Protein AF-A0A2E4DFM6-F1 (afdb_monomer_lite)

Foldseek 3Di:
DPDDDPPPPPPPPPPPPQPFKAFQDWDQCCLQHNQWIWTQIQLFFIAIEGSVPVVQVVVNVVRNVVVFTWGWDFPDDDPWAHTYTDDIDTDGRPPPPPCVCVVPDFAPFDDVVVVVVDDDDDLFQAPPQCADAAAAQVRVLVLLVQQPLLFDLPFRQLLSQLQSQQSSCQPPVGFWKKKKKAFFSQQCRVRNGTGRIHMFTWGFYHPVRQIWGSRSSQDSGTHRPLVVVCVNRPPSFDAAEDRAPVVRVVCRNPGRIHMGIHHSQDRGVVQSVCSRPPVDHGTGHGPVSNQVSLCRTNPVNRPSDRRGRDDRDQDCVPVVDPPDDDDDDPDDDDDDDDDDDDDDDDDDDDPDDPPDQPQLQDQDDQQAWWFQQVVFGFIWGFHDADPVQKTWIAGCDDPRHRPIDIGHHLQRTWHQFHDDDPDTQQFWKFFAPPQGFIWGFGTAGSVGWTWIATPVGGIDTRHHLQRIWHQFDDAPQDTQQFWWFFQVQVRFIWGFRTAGPVGWTKIAGCDDPQHRGIHTRHDPVRTGGD

Sequence (530 aa):
MKLLVLLGMMIATTFALAEERRIIQIHENGEYLSGHITLFLDNGEIVHFDNKNKDLMAQARAALKSNFYISINKLTDRAEQSDLIDKIVLENPASPITSSIENENEKEMYNPQRYNSIRWTSRDPIEKSNITTLRDYDHAQQIMNTMNGNTHDDSQCYNRAHMWTYDALVENRVNLGKLWLFFTRRYIREYNYKWWFHVTPFTEVGAERHRYALDRGFTQIPYAINNWTNIFMKNDATCKVVNKYTDYENNQNTQYCYLMYSSQYYWQPWQLENLTKKGEHYYGYKENELKISYRDALRRRWNRRIPVLRNPLPNPDIDGPSDEPRDPDPRVDPPTTRPDRPEPRPDRPRPDRPRNTRGVDRDLSPGEVVYDIARGTVKVKVLDHQASGLYYIEHLEGRMRGQRESNRSRRDFAIMDGCYRSVCIGENMYTITRDVDAVKVIGLQANGNYVLSFERGGFGNNWSFNQLAKRKGCGREFCVGDQAYNRQYRNSLVRIIGIQPNGLYILSFETGPYAGRRGENWHASYLIRR

pLDDT: mean 87.09, std 17.77, range [36.5, 98.75]

Structure (mmCIF, N/CA/C/O backbone):
data_AF-A0A2E4DFM6-F1
#
_entry.id   AF-A0A2E4DFM6-F1
#
loop_
_atom_site.group_PDB
_atom_site.id
_atom_site.type_symbol
_atom_site.label_atom_id
_atom_site.label_alt_id
_atom_site.label_comp_id
_atom_site.label_asym_id
_atom_site.label_entity_id
_atom_site.label_seq_id
_atom_site.pdbx_PDB_ins_code
_atom_site.Cartn_x
_atom_site.Cartn_y
_atom_site.Cartn_z
_atom_site.occupancy
_atom_site.B_iso_or_equiv
_atom_site.auth_seq_id
_atom_site.auth_comp_id
_atom_site.auth_asym_id
_atom_site.auth_atom_id
_atom_site.pdbx_PDB_model_num
ATOM 1 N N . MET A 1 1 ? 13.555 47.914 38.719 1.00 41.22 1 MET A N 1
ATOM 2 C CA . MET A 1 1 ? 13.773 47.210 37.433 1.00 41.22 1 MET A CA 1
ATOM 3 C C . MET A 1 1 ? 13.453 45.726 37.590 1.00 41.22 1 MET A C 1
ATOM 5 O O . MET A 1 1 ? 14.337 44.912 37.805 1.00 41.22 1 MET A O 1
ATOM 9 N N . LYS A 1 2 ? 12.161 45.395 37.567 1.00 42.25 2 LYS A N 1
ATOM 10 C CA . LYS A 1 2 ? 11.595 44.037 37.546 1.00 42.25 2 LYS A CA 1
ATOM 11 C C . LYS A 1 2 ? 10.272 44.149 36.787 1.00 42.25 2 LYS A C 1
ATOM 13 O O . LYS A 1 2 ? 9.238 44.338 37.407 1.00 42.25 2 LYS A O 1
ATOM 18 N N . LEU A 1 3 ? 10.332 44.196 35.461 1.00 47.84 3 LEU A N 1
ATOM 19 C CA . LEU A 1 3 ? 9.186 44.138 34.546 1.00 47.84 3 LEU A CA 1
ATOM 20 C C . LEU A 1 3 ? 9.769 44.076 33.123 1.00 47.84 3 LEU A C 1
ATOM 22 O O . LEU A 1 3 ? 10.716 44.812 32.873 1.00 47.84 3 LEU A O 1
ATOM 26 N N . LEU A 1 4 ? 9.205 43.249 32.232 1.00 46.75 4 LEU A N 1
ATOM 27 C CA . LEU A 1 4 ? 9.566 43.038 30.807 1.00 46.75 4 LEU A CA 1
ATOM 28 C C . LEU A 1 4 ? 10.569 41.916 30.451 1.00 46.75 4 LEU A C 1
ATOM 30 O O . LEU A 1 4 ? 11.564 42.195 29.801 1.00 46.75 4 LEU A O 1
ATOM 34 N N . VAL A 1 5 ? 10.273 40.638 30.748 1.00 46.81 5 VAL A N 1
ATOM 35 C CA . VAL A 1 5 ? 10.725 39.491 29.899 1.00 46.81 5 VAL A CA 1
ATOM 36 C C . VAL A 1 5 ? 9.724 38.308 29.937 1.00 46.81 5 VAL A C 1
ATOM 38 O O . VAL A 1 5 ? 10.117 37.149 29.971 1.00 46.81 5 VAL A O 1
ATOM 41 N N . LEU A 1 6 ? 8.406 38.552 29.981 1.00 41.81 6 LEU A N 1
ATOM 42 C CA . LEU A 1 6 ? 7.409 37.464 30.121 1.00 41.81 6 LEU A CA 1
ATOM 43 C C . LEU A 1 6 ? 6.277 37.497 29.081 1.00 41.81 6 LEU A C 1
ATOM 45 O O . LEU A 1 6 ? 5.176 37.024 29.334 1.00 41.81 6 LEU A O 1
ATOM 49 N N . LEU A 1 7 ? 6.558 38.031 27.890 1.00 42.12 7 LEU A N 1
ATOM 50 C CA . LEU A 1 7 ? 5.600 38.110 26.785 1.00 42.12 7 LEU A CA 1
ATOM 51 C C . LEU A 1 7 ? 6.267 37.680 25.468 1.00 42.12 7 LEU A C 1
ATOM 53 O O . LEU A 1 7 ? 6.523 38.486 24.582 1.00 42.12 7 LEU A O 1
ATOM 57 N N . GLY A 1 8 ? 6.631 36.399 25.383 1.00 40.06 8 GLY A N 1
ATOM 58 C CA . GLY A 1 8 ? 7.313 35.825 24.216 1.00 40.06 8 GLY A CA 1
ATOM 59 C C . GLY A 1 8 ? 7.076 34.328 24.006 1.00 40.06 8 GLY A C 1
ATOM 60 O O . GLY A 1 8 ? 7.762 33.717 23.198 1.00 40.06 8 GLY A O 1
ATOM 61 N N . MET A 1 9 ? 6.112 33.726 24.708 1.00 41.50 9 MET A N 1
ATOM 62 C CA . MET A 1 9 ? 5.527 32.435 24.334 1.00 41.50 9 MET A CA 1
ATOM 63 C C . MET A 1 9 ? 4.156 32.710 23.720 1.00 41.50 9 MET A C 1
ATOM 65 O O . MET A 1 9 ? 3.121 32.396 24.304 1.00 41.50 9 MET A O 1
ATOM 69 N N . MET A 1 10 ? 4.136 33.342 22.540 1.00 40.47 10 MET A N 1
ATOM 70 C CA . MET A 1 10 ? 2.986 33.153 21.663 1.00 40.47 10 MET A CA 1
ATOM 71 C C . MET A 1 10 ? 2.962 31.673 21.320 1.00 40.47 10 MET A C 1
ATOM 73 O O . MET A 1 10 ? 3.824 31.161 20.608 1.00 40.47 10 MET A O 1
ATOM 77 N N . ILE A 1 11 ? 1.994 31.014 21.938 1.00 43.12 11 ILE A N 1
ATOM 78 C CA . ILE A 1 11 ? 1.493 29.688 21.651 1.00 43.12 11 ILE A CA 1
ATOM 79 C C . ILE A 1 11 ? 1.480 29.530 20.129 1.00 43.12 11 ILE A C 1
ATOM 81 O O . ILE A 1 11 ? 0.591 30.025 19.441 1.00 43.12 11 ILE A O 1
ATOM 85 N N . ALA A 1 12 ? 2.491 28.849 19.593 1.00 36.81 12 ALA A N 1
ATOM 86 C CA . ALA A 1 12 ? 2.376 28.208 18.302 1.00 36.81 12 ALA A CA 1
ATOM 87 C C . ALA A 1 12 ? 1.373 27.073 18.512 1.00 36.81 12 ALA A C 1
ATOM 89 O O . ALA A 1 12 ? 1.760 25.923 18.727 1.00 36.81 12 ALA A O 1
ATOM 90 N N . THR A 1 13 ? 0.077 27.406 18.528 1.00 37.81 13 THR A N 1
ATOM 91 C CA . THR A 1 13 ? -0.976 26.424 18.316 1.00 37.81 13 THR A CA 1
ATOM 92 C C . THR A 1 13 ? -0.679 25.878 16.938 1.00 37.81 13 THR A C 1
ATOM 94 O O . THR A 1 13 ? -0.950 26.489 15.904 1.00 37.81 13 THR A O 1
ATOM 97 N N . THR A 1 14 ? 0.002 24.742 16.926 1.00 38.09 14 THR A N 1
ATOM 98 C CA . THR A 1 14 ? 0.085 23.900 15.758 1.00 38.09 14 THR A CA 1
ATOM 99 C C . THR A 1 14 ? -1.352 23.484 15.503 1.00 38.09 14 THR A C 1
ATOM 101 O O . THR A 1 14 ? -1.857 22.538 16.093 1.00 38.09 14 THR A O 1
ATOM 104 N N . PHE A 1 15 ? -2.052 24.263 14.679 1.00 39.38 15 PHE A N 1
ATOM 105 C CA . PHE A 1 15 ? -3.270 23.815 14.041 1.00 39.38 15 PHE A CA 1
ATOM 106 C C . PHE A 1 15 ? -2.833 22.623 13.193 1.00 39.38 15 PHE A C 1
ATOM 108 O O . PHE A 1 15 ? -2.357 22.766 12.063 1.00 39.38 15 PHE A O 1
ATOM 115 N N . ALA A 1 16 ? -2.870 21.435 13.795 1.00 49.88 16 ALA A N 1
ATOM 116 C CA . ALA A 1 16 ? -3.019 20.216 13.042 1.00 49.88 16 ALA A CA 1
ATOM 117 C C . ALA A 1 16 ? -4.286 20.460 12.231 1.00 49.88 16 ALA A C 1
ATOM 119 O O . ALA A 1 16 ? -5.370 20.540 12.800 1.00 49.88 16 ALA A O 1
ATOM 120 N N . LEU A 1 17 ? -4.111 20.765 10.942 1.00 55.75 17 LEU A N 1
ATOM 121 C CA . LEU A 1 17 ? -5.219 20.857 10.005 1.00 55.75 17 LEU A CA 1
ATOM 122 C C . LEU A 1 17 ? -6.037 19.591 10.227 1.00 55.75 17 LEU A C 1
ATOM 124 O O . LEU A 1 17 ? -5.497 18.498 10.047 1.00 55.75 17 LEU A O 1
ATOM 128 N N . ALA A 1 18 ? -7.254 19.761 10.742 1.00 59.66 18 ALA A N 1
ATOM 129 C CA . ALA A 1 18 ? -8.163 18.654 10.930 1.00 59.66 18 ALA A CA 1
ATOM 130 C C . ALA A 1 18 ? -8.319 17.998 9.560 1.00 59.66 18 ALA A C 1
ATOM 132 O O . ALA A 1 18 ? -8.538 18.682 8.559 1.00 59.66 18 ALA A O 1
ATOM 133 N N . GLU A 1 19 ? -8.076 16.695 9.492 1.00 76.44 19 GLU A N 1
ATOM 134 C CA . GLU A 1 19 ? -8.324 15.965 8.261 1.00 76.44 19 GLU A CA 1
ATOM 135 C C . GLU A 1 19 ? -9.828 15.986 8.015 1.00 76.44 19 GLU A C 1
ATOM 137 O O . GLU A 1 19 ? -10.600 15.492 8.835 1.00 76.44 19 GLU A O 1
ATOM 142 N N . GLU A 1 20 ? -10.228 16.583 6.898 1.00 83.50 20 GLU A N 1
ATOM 143 C CA . GLU A 1 20 ? -11.611 16.606 6.440 1.00 83.50 20 GLU A CA 1
ATOM 144 C C . GLU A 1 20 ? -12.069 15.160 6.185 1.00 83.50 20 GLU A C 1
ATOM 146 O O . GLU A 1 20 ? -11.586 14.500 5.263 1.00 83.50 20 GLU A O 1
ATOM 151 N N . ARG A 1 21 ? -12.988 14.652 7.013 1.00 93.19 21 ARG A N 1
ATOM 152 C CA . ARG A 1 21 ? -13.547 13.290 6.910 1.00 93.19 21 ARG A CA 1
ATOM 153 C C . ARG A 1 21 ? -15.062 13.351 6.823 1.00 93.19 21 ARG A C 1
ATOM 155 O O . ARG A 1 21 ? -15.668 14.259 7.381 1.00 93.19 21 ARG A O 1
ATOM 162 N N . ARG A 1 22 ? -15.696 12.375 6.180 1.00 95.12 22 ARG A N 1
ATOM 163 C CA . ARG A 1 22 ? -17.163 12.241 6.141 1.00 95.12 22 ARG A CA 1
ATOM 164 C C . ARG A 1 22 ? -17.592 10.881 6.649 1.00 95.12 22 ARG A C 1
ATOM 166 O O . ARG A 1 22 ? -16.935 9.878 6.386 1.00 95.12 22 ARG A O 1
ATOM 173 N N . ILE A 1 23 ? -18.725 10.842 7.343 1.00 97.00 23 ILE A N 1
ATOM 174 C CA . ILE A 1 23 ? -19.367 9.579 7.713 1.00 97.00 23 ILE A CA 1
ATOM 175 C C . ILE A 1 23 ? -20.067 9.033 6.473 1.00 97.00 23 ILE A C 1
ATOM 177 O O . ILE A 1 23 ? -20.917 9.715 5.905 1.00 97.00 23 ILE A O 1
ATOM 181 N N . ILE A 1 24 ? -19.739 7.803 6.084 1.00 96.69 24 ILE A N 1
ATOM 182 C CA . ILE A 1 24 ? -20.391 7.107 4.964 1.00 96.69 24 ILE A CA 1
ATOM 183 C C . ILE A 1 24 ? -21.391 6.051 5.438 1.00 96.69 24 ILE A C 1
ATOM 185 O O . ILE A 1 24 ? -22.327 5.714 4.718 1.00 96.69 24 ILE A O 1
ATOM 189 N N . GLN A 1 25 ? -21.219 5.530 6.656 1.00 97.06 25 GLN A N 1
ATOM 190 C CA . GLN A 1 25 ? -22.104 4.517 7.223 1.00 97.06 25 GLN A CA 1
ATOM 191 C C . GLN A 1 25 ? -22.083 4.556 8.752 1.00 97.06 25 GLN A C 1
ATOM 193 O O . GLN A 1 25 ? -21.046 4.807 9.367 1.00 97.06 25 GLN A O 1
ATOM 198 N N . ILE A 1 26 ? -23.239 4.271 9.358 1.00 97.75 26 ILE A N 1
ATOM 199 C CA . ILE A 1 26 ? -23.424 4.153 10.809 1.00 97.75 26 ILE A CA 1
ATOM 200 C C . ILE A 1 26 ? -24.001 2.771 11.118 1.00 97.75 26 ILE A C 1
ATOM 202 O O . ILE A 1 26 ? -24.948 2.329 10.468 1.00 97.75 26 ILE A O 1
ATOM 206 N N . HIS A 1 27 ? -23.447 2.105 12.128 1.00 97.31 27 HIS A N 1
ATOM 207 C CA . HIS A 1 27 ? -23.903 0.808 12.620 1.00 97.31 27 HIS A CA 1
ATOM 208 C C . HIS A 1 27 ? -24.197 0.862 14.120 1.00 97.31 27 HIS A C 1
ATOM 210 O O . HIS A 1 27 ? -23.289 1.052 14.930 1.00 97.31 27 HIS A O 1
ATOM 216 N N . GLU A 1 28 ? -25.463 0.663 14.492 1.00 95.38 28 GLU A N 1
ATOM 217 C CA . GLU A 1 28 ? -25.950 0.919 15.857 1.00 95.38 28 GLU A CA 1
ATOM 218 C C . GLU A 1 28 ? -26.006 -0.320 16.762 1.00 95.38 28 GLU A C 1
ATOM 220 O O . GLU A 1 28 ? -26.044 -0.203 17.984 1.00 95.38 28 GLU A O 1
ATOM 225 N N . ASN A 1 29 ? -25.982 -1.520 16.181 1.00 90.94 29 ASN A N 1
ATOM 226 C CA . ASN A 1 29 ? -26.344 -2.754 16.887 1.00 90.94 29 ASN A CA 1
ATOM 227 C C . ASN A 1 29 ? -25.193 -3.387 17.694 1.00 90.94 29 ASN A C 1
ATOM 229 O O . ASN A 1 29 ? -25.276 -4.559 18.048 1.00 90.94 29 ASN A O 1
ATOM 233 N N . GLY A 1 30 ? -24.095 -2.661 17.940 1.00 90.00 30 GLY A N 1
ATOM 234 C CA . GLY A 1 30 ? -22.906 -3.216 18.601 1.00 90.00 30 GLY A CA 1
ATOM 235 C C . GLY A 1 30 ? -22.243 -4.362 17.826 1.00 90.00 30 GLY A C 1
ATOM 236 O O . GLY A 1 30 ? -21.533 -5.167 18.418 1.00 90.00 30 GLY A O 1
ATOM 237 N N . GLU A 1 31 ? -22.489 -4.448 16.512 1.00 93.94 31 GLU A N 1
ATOM 238 C CA . GLU A 1 31 ? -22.057 -5.563 15.655 1.00 93.94 31 GLU A CA 1
ATOM 239 C C . GLU A 1 31 ? -20.533 -5.759 15.658 1.00 93.94 31 GLU A C 1
ATOM 241 O O . GLU A 1 31 ? -20.065 -6.894 15.636 1.00 93.94 31 GLU A O 1
ATOM 246 N N . TYR A 1 32 ? -19.769 -4.663 15.684 1.00 95.06 32 TYR A N 1
ATOM 247 C CA . TYR A 1 32 ? -18.302 -4.685 15.625 1.00 95.06 32 TYR A CA 1
ATOM 248 C C . TYR A 1 32 ? -17.650 -4.545 16.997 1.00 95.06 32 TYR A C 1
ATOM 250 O O . TYR A 1 32 ? -16.583 -5.099 17.236 1.00 95.06 32 TYR A O 1
ATOM 258 N N . LEU A 1 33 ? -18.299 -3.810 17.901 1.00 95.56 33 LEU A N 1
ATOM 259 C CA . LEU A 1 33 ? -17.839 -3.607 19.264 1.00 95.56 33 LEU A CA 1
ATOM 260 C C . LEU A 1 33 ? -19.053 -3.508 20.190 1.00 95.56 33 LEU A C 1
ATOM 262 O O . LEU A 1 33 ? -19.878 -2.600 20.065 1.00 95.56 33 LEU A O 1
ATOM 266 N N . SER A 1 34 ? -19.159 -4.456 21.122 1.00 96.62 34 SER A N 1
ATOM 267 C CA . SER A 1 34 ? -20.287 -4.528 22.054 1.00 96.62 34 SER A CA 1
ATOM 268 C C . SER A 1 34 ? -20.432 -3.225 22.849 1.00 96.62 34 SER A C 1
ATOM 270 O O . SER A 1 34 ? -19.446 -2.658 23.322 1.00 96.62 34 SER A O 1
ATOM 272 N N . GLY A 1 35 ? -21.666 -2.730 22.970 1.00 97.06 35 GLY A N 1
ATOM 273 C CA . GLY A 1 35 ? -21.977 -1.474 23.664 1.00 97.06 35 GLY A CA 1
ATOM 274 C C . GLY A 1 35 ? -21.614 -0.191 22.906 1.00 97.06 35 GLY A C 1
ATOM 275 O O . GLY A 1 35 ? -21.774 0.891 23.461 1.00 97.06 35 GLY A O 1
ATOM 276 N N . HIS A 1 36 ? -21.152 -0.279 21.656 1.00 97.81 36 HIS A N 1
ATOM 277 C CA . HIS A 1 36 ? -20.708 0.884 20.889 1.00 97.81 36 HIS A CA 1
ATOM 278 C C . HIS A 1 36 ? -21.459 1.038 19.560 1.00 97.81 36 HIS A C 1
ATOM 280 O O . HIS A 1 36 ? -21.920 0.068 18.954 1.00 97.81 36 HIS A O 1
ATOM 286 N N . ILE A 1 37 ? -21.548 2.280 19.094 1.00 98.06 37 ILE A N 1
ATOM 287 C CA . ILE A 1 37 ? -21.900 2.642 17.720 1.00 98.06 37 ILE A CA 1
ATOM 288 C C . ILE A 1 37 ? -20.617 2.647 16.896 1.00 98.06 37 ILE A C 1
ATOM 290 O O . ILE A 1 37 ? -19.573 3.084 17.375 1.00 98.06 37 ILE A O 1
ATOM 294 N N . THR A 1 38 ? -20.693 2.170 15.657 1.00 98.12 38 THR A N 1
ATOM 295 C CA . THR A 1 38 ? -19.560 2.154 14.723 1.00 98.12 38 THR A CA 1
ATOM 296 C C . THR A 1 38 ? -19.806 3.108 13.566 1.00 98.12 38 THR A C 1
ATOM 298 O O . THR A 1 38 ? -20.882 3.083 12.962 1.00 98.12 38 THR A O 1
ATOM 301 N N . LEU A 1 39 ? -18.804 3.922 13.253 1.00 98.25 39 LEU A N 1
ATOM 302 C CA . LEU A 1 39 ? -18.791 4.849 12.129 1.00 98.25 39 LEU A CA 1
ATOM 303 C C . LEU A 1 39 ? -17.760 4.389 11.104 1.00 98.25 39 LEU A C 1
ATOM 305 O O . LEU A 1 39 ? -16.622 4.096 11.464 1.00 98.25 39 LEU A O 1
ATOM 309 N N . PHE A 1 40 ? -18.158 4.375 9.838 1.00 97.81 40 PHE A N 1
ATOM 310 C CA . PHE A 1 40 ? -17.256 4.191 8.706 1.00 97.81 40 PHE A CA 1
ATOM 311 C C . PHE A 1 40 ? -17.032 5.551 8.062 1.00 97.81 40 PHE A C 1
ATOM 313 O O . PHE A 1 40 ? -18.002 6.264 7.774 1.00 97.81 40 PHE A O 1
ATOM 320 N N . LEU A 1 41 ? -15.769 5.905 7.851 1.00 97.50 41 LEU A N 1
ATOM 321 C CA . LEU A 1 41 ? -15.362 7.196 7.311 1.00 97.50 41 LEU A CA 1
ATOM 322 C C . LEU A 1 41 ? -14.918 7.061 5.849 1.00 97.50 41 LEU A C 1
ATOM 324 O O . LEU A 1 41 ? -14.392 6.025 5.445 1.00 97.50 41 LEU A O 1
ATOM 328 N N . ASP A 1 42 ? -15.111 8.098 5.038 1.00 95.12 42 ASP A N 1
ATOM 329 C CA . ASP A 1 42 ? -14.749 8.093 3.611 1.00 95.12 42 ASP A CA 1
ATOM 330 C C . ASP A 1 42 ? -13.244 7.935 3.350 1.00 95.12 42 ASP A C 1
ATOM 332 O O . ASP A 1 42 ? -12.845 7.490 2.272 1.00 95.12 42 ASP A O 1
ATOM 336 N N . ASN A 1 43 ? -12.417 8.230 4.352 1.00 95.06 43 ASN A N 1
ATOM 337 C CA . ASN A 1 43 ? -10.976 8.029 4.301 1.00 95.06 43 ASN A CA 1
ATOM 338 C C . ASN A 1 43 ? -10.534 6.563 4.525 1.00 95.06 43 ASN A C 1
ATOM 340 O O . ASN A 1 43 ? -9.351 6.254 4.420 1.00 95.06 43 ASN A O 1
ATOM 344 N N . GLY A 1 44 ? -11.474 5.659 4.817 1.00 96.75 44 GLY A N 1
ATOM 345 C CA . GLY A 1 44 ? -11.214 4.238 5.063 1.00 96.75 44 GLY A CA 1
ATOM 346 C C . GLY A 1 44 ? -11.250 3.842 6.529 1.00 96.75 44 GLY A C 1
ATOM 347 O O . GLY A 1 44 ? -11.319 2.651 6.827 1.00 96.75 44 GLY A O 1
ATOM 348 N N . GLU A 1 45 ? -11.207 4.807 7.442 1.00 97.12 45 GLU A N 1
ATOM 349 C CA . GLU A 1 45 ? -11.120 4.552 8.874 1.00 97.12 45 GLU A CA 1
ATOM 350 C C . GLU A 1 45 ? -12.462 4.106 9.472 1.00 97.12 45 GLU A C 1
ATOM 352 O O . GLU A 1 45 ? -13.541 4.524 9.037 1.00 97.12 45 GLU A O 1
ATOM 357 N N . ILE A 1 46 ? -12.382 3.263 10.500 1.00 98.00 46 ILE A N 1
ATOM 358 C CA . ILE A 1 46 ? -13.495 2.834 11.340 1.00 98.00 46 ILE A CA 1
ATOM 359 C C . ILE A 1 46 ? -13.245 3.334 12.763 1.00 98.00 46 ILE A C 1
ATOM 361 O O . ILE A 1 46 ? -12.182 3.101 13.342 1.00 98.00 46 ILE A O 1
ATOM 365 N N . VAL A 1 47 ? -14.242 4.001 13.342 1.00 97.81 47 VAL A N 1
ATOM 366 C CA . VAL A 1 47 ? -14.190 4.503 14.724 1.00 97.81 47 VAL A CA 1
ATOM 367 C C . VAL A 1 47 ? -15.446 4.125 15.500 1.00 97.81 47 VAL A C 1
ATOM 369 O O . VAL A 1 47 ? -16.499 3.853 14.914 1.00 97.81 47 VAL A O 1
ATOM 372 N N . HIS A 1 48 ? -15.347 4.118 16.828 1.00 98.06 48 HIS A N 1
ATOM 373 C CA . HIS A 1 48 ? -16.436 3.726 17.720 1.00 98.06 48 HIS A CA 1
ATOM 374 C C . HIS A 1 48 ? -16.706 4.755 18.818 1.00 98.06 48 HIS A C 1
ATOM 376 O O . HIS A 1 48 ? -15.797 5.439 19.278 1.00 98.06 48 HIS A O 1
ATOM 382 N N . PHE A 1 49 ? -17.942 4.804 19.310 1.00 98.06 49 PHE A N 1
ATOM 383 C CA . PHE A 1 49 ? -18.293 5.541 20.529 1.00 98.06 49 PHE A CA 1
ATOM 384 C C . PHE A 1 49 ? -19.408 4.845 21.314 1.00 98.06 49 PHE A C 1
ATOM 386 O O . PHE A 1 49 ? -20.145 4.034 20.757 1.00 98.06 49 PHE A O 1
ATOM 393 N N . ASP A 1 50 ? -19.524 5.138 22.610 1.00 97.62 50 ASP A N 1
ATOM 394 C CA . ASP A 1 50 ? -20.510 4.511 23.504 1.00 97.62 50 ASP A CA 1
ATOM 395 C C . ASP A 1 50 ? -21.952 4.757 23.009 1.00 97.62 50 ASP A C 1
ATOM 397 O O . ASP A 1 50 ? -22.359 5.898 22.767 1.00 97.62 50 ASP A O 1
ATOM 401 N N . ASN A 1 51 ? -22.757 3.695 22.890 1.00 97.50 51 ASN A N 1
ATOM 402 C CA . ASN A 1 51 ? -24.151 3.775 22.432 1.00 97.50 51 ASN A CA 1
ATOM 403 C C . ASN A 1 51 ? -25.108 4.506 23.400 1.00 97.50 51 ASN A C 1
ATOM 405 O O . ASN A 1 51 ? -26.256 4.835 23.042 1.00 97.50 51 ASN A O 1
ATOM 409 N N . LYS A 1 52 ? -24.639 4.800 24.615 1.00 97.25 52 LYS A N 1
ATOM 410 C CA . LYS A 1 52 ? -25.306 5.663 25.592 1.00 97.25 52 LYS A CA 1
ATOM 411 C C . LYS A 1 52 ? -25.146 7.146 25.261 1.00 97.25 52 LYS A C 1
ATOM 413 O O . LYS A 1 52 ? -25.972 7.938 25.710 1.00 97.25 52 LYS A O 1
ATOM 418 N N . ASN A 1 53 ? -24.158 7.533 24.450 1.00 97.75 53 ASN A N 1
ATOM 419 C CA . ASN A 1 53 ? -23.931 8.927 24.066 1.00 97.75 53 ASN A CA 1
ATOM 420 C C . ASN A 1 53 ? -24.917 9.371 22.966 1.00 97.75 53 ASN A C 1
ATOM 422 O O . ASN A 1 53 ? -24.636 9.303 21.766 1.00 97.75 53 ASN A O 1
ATOM 426 N N . LYS A 1 54 ? -26.116 9.798 23.385 1.00 97.56 54 LYS A N 1
ATOM 427 C CA . LYS A 1 54 ? -27.201 10.208 22.476 1.00 97.56 54 LYS A CA 1
ATOM 428 C C . LYS A 1 54 ? -26.869 11.465 21.675 1.00 97.56 54 LYS A C 1
ATOM 430 O O . LYS A 1 54 ? -27.270 11.546 20.515 1.00 97.56 54 LYS A O 1
ATOM 435 N N . ASP A 1 55 ? -26.099 12.384 22.247 1.00 97.44 55 ASP A N 1
ATOM 436 C CA . ASP A 1 55 ? -25.703 13.623 21.575 1.00 97.44 55 ASP A CA 1
ATOM 437 C C . ASP A 1 55 ? -24.744 13.339 20.419 1.00 97.44 55 ASP A C 1
ATOM 439 O O . ASP A 1 55 ? -24.958 13.801 19.298 1.00 97.44 55 ASP A O 1
ATOM 443 N N . LEU A 1 56 ? -23.729 12.506 20.660 1.00 97.69 56 LEU A N 1
ATOM 444 C CA . LEU A 1 56 ? -22.773 12.101 19.632 1.00 97.69 56 LEU A CA 1
ATOM 445 C C . LEU A 1 56 ? -23.454 11.301 18.513 1.00 97.69 56 LEU A C 1
ATOM 447 O O . LEU A 1 56 ? -23.161 11.495 17.334 1.00 97.69 56 LEU A O 1
ATOM 451 N N . MET A 1 57 ? -24.443 10.475 18.868 1.00 97.81 57 MET A N 1
ATOM 452 C CA . MET A 1 57 ? -25.283 9.774 17.899 1.00 97.81 57 MET A CA 1
ATOM 453 C C . MET A 1 57 ? -26.106 10.733 17.026 1.00 97.81 57 MET A C 1
ATOM 455 O O . MET A 1 57 ? -26.189 10.552 15.807 1.00 97.81 57 MET A O 1
ATOM 459 N N . ALA A 1 58 ? -26.713 11.759 17.628 1.00 97.50 58 ALA A N 1
ATOM 460 C CA . ALA A 1 58 ? -27.463 12.775 16.896 1.00 97.50 58 ALA A CA 1
ATOM 461 C C . ALA A 1 58 ? -26.553 13.560 15.936 1.00 97.50 58 ALA A C 1
ATOM 463 O O . ALA A 1 58 ? -26.924 13.764 14.778 1.00 97.50 58 ALA A O 1
ATOM 464 N N . GLN A 1 59 ? -25.342 13.919 16.374 1.00 97.38 59 GLN A N 1
ATOM 465 C CA . GLN A 1 59 ? -24.331 14.574 15.536 1.00 97.38 59 GLN A CA 1
ATOM 466 C C . GLN A 1 59 ? -23.887 13.681 14.373 1.00 97.38 59 GLN A C 1
ATOM 468 O O . GLN A 1 59 ? -23.859 14.145 13.236 1.00 97.38 59 GLN A O 1
ATOM 473 N N . ALA A 1 60 ? -23.614 12.396 14.619 1.00 97.62 60 ALA A N 1
ATOM 474 C CA . ALA A 1 60 ? -23.236 11.452 13.569 1.00 97.62 60 ALA A CA 1
ATOM 475 C C . ALA A 1 60 ? -24.333 11.310 12.498 1.00 97.62 60 ALA A C 1
ATOM 477 O O . ALA A 1 60 ? -24.054 11.378 11.300 1.00 97.62 60 ALA A O 1
ATOM 478 N N . ARG A 1 61 ? -25.602 11.178 12.911 1.00 97.50 61 ARG A N 1
ATOM 479 C CA . ARG A 1 61 ? -26.742 11.126 11.976 1.00 97.50 61 ARG A CA 1
ATOM 480 C C . ARG A 1 61 ? -26.913 12.428 11.200 1.00 97.50 61 ARG A C 1
ATOM 482 O O . ARG A 1 61 ? -27.210 12.379 10.008 1.00 97.50 61 ARG A O 1
ATOM 489 N N . ALA A 1 62 ? -26.731 13.573 11.857 1.00 95.88 62 ALA A N 1
ATOM 490 C CA . ALA A 1 62 ? -26.781 14.875 11.201 1.00 95.88 62 ALA A CA 1
ATOM 491 C C . ALA A 1 62 ? -25.667 15.012 10.152 1.00 95.88 62 ALA A C 1
ATOM 493 O O . ALA A 1 62 ? -25.951 15.416 9.026 1.00 95.88 62 ALA A O 1
ATOM 494 N N . ALA A 1 63 ? -24.438 14.603 10.484 1.00 95.69 63 ALA A N 1
ATOM 495 C CA . ALA A 1 63 ? -23.310 14.607 9.558 1.00 95.69 63 ALA A CA 1
ATOM 496 C C . ALA A 1 63 ? -23.571 13.728 8.330 1.00 95.69 63 ALA A C 1
ATOM 498 O O . ALA A 1 63 ? -23.414 14.198 7.206 1.00 95.69 63 ALA A O 1
ATOM 499 N N . LEU A 1 64 ? -24.023 12.484 8.537 1.00 95.62 64 LEU A N 1
ATOM 500 C CA . LEU A 1 64 ? -24.329 11.551 7.449 1.00 95.62 64 LEU A CA 1
ATOM 501 C C . LEU A 1 64 ? -25.457 12.081 6.551 1.00 95.62 64 LEU A C 1
ATOM 503 O O . LEU A 1 64 ? -25.325 12.086 5.331 1.00 95.62 64 LEU A O 1
ATOM 507 N N . LYS A 1 65 ? -26.563 12.556 7.142 1.00 95.25 65 LYS A N 1
ATOM 508 C CA . LYS A 1 65 ? -27.729 13.052 6.391 1.00 95.25 65 LYS A CA 1
ATOM 509 C C . LYS A 1 65 ? -27.402 14.298 5.566 1.00 95.25 65 LYS A C 1
ATOM 511 O O . LYS A 1 65 ? -27.896 14.428 4.450 1.00 95.25 65 LYS A O 1
ATOM 516 N N . SER A 1 66 ? -26.607 15.207 6.124 1.00 93.12 66 SER A N 1
ATOM 517 C CA . SER A 1 66 ? -26.248 16.475 5.482 1.00 93.12 66 SER A CA 1
ATOM 518 C C . SER A 1 66 ? -24.943 16.404 4.683 1.00 93.12 66 SER A C 1
ATOM 520 O O . SER A 1 66 ? -24.536 17.416 4.117 1.00 93.12 66 SER A O 1
ATOM 522 N N . ASN A 1 67 ? -24.291 15.234 4.633 1.00 90.69 67 ASN A N 1
ATOM 523 C CA . ASN A 1 67 ? -22.989 15.027 3.992 1.00 90.69 67 ASN A CA 1
ATOM 524 C C . ASN A 1 67 ? -21.924 16.036 4.477 1.00 90.69 67 ASN A C 1
ATOM 526 O O . ASN A 1 67 ? -21.171 16.598 3.680 1.00 90.69 67 ASN A O 1
ATOM 530 N N . PHE A 1 68 ? -21.902 16.315 5.784 1.00 93.00 68 PHE A N 1
ATOM 531 C CA . PHE A 1 68 ? -20.955 17.257 6.386 1.00 93.00 68 PHE A CA 1
ATOM 532 C C . PHE A 1 68 ? -19.589 16.623 6.609 1.00 93.00 68 PHE A C 1
ATOM 534 O O . PHE A 1 68 ? -19.477 15.430 6.911 1.00 93.00 68 PHE A O 1
ATOM 541 N N . TYR A 1 69 ? -18.562 17.466 6.522 1.00 92.62 69 TYR A N 1
ATOM 542 C CA . TYR A 1 69 ? -17.250 17.125 7.041 1.00 92.62 69 TYR A CA 1
ATOM 543 C C . TYR A 1 69 ? -17.287 17.111 8.565 1.00 92.62 69 TYR A C 1
ATOM 545 O O . TYR A 1 69 ? -18.036 17.853 9.208 1.00 92.62 69 TYR A O 1
ATOM 553 N N . ILE A 1 70 ? -16.487 16.228 9.141 1.00 95.06 70 ILE A N 1
ATOM 554 C CA . ILE A 1 70 ? -16.363 16.070 10.575 1.00 95.06 70 ILE A CA 1
ATOM 555 C C . ILE A 1 70 ? -14.901 16.093 10.988 1.00 95.06 70 ILE A C 1
ATOM 557 O O . ILE A 1 70 ? -14.038 15.513 10.330 1.00 95.06 70 ILE A O 1
ATOM 561 N N . SER A 1 71 ? -14.663 16.692 12.147 1.00 94.12 71 SER A N 1
ATOM 562 C CA . SER A 1 71 ? -13.462 16.470 12.939 1.00 94.12 71 SER A CA 1
ATOM 563 C C . SER A 1 71 ? -13.824 15.614 14.147 1.00 94.12 71 SER A C 1
ATOM 565 O O . SER A 1 71 ? -14.901 15.760 14.731 1.00 94.12 71 SER A O 1
ATOM 567 N N . ILE A 1 72 ? -12.947 14.681 14.503 1.00 95.25 72 ILE A N 1
ATOM 568 C CA . ILE A 1 72 ? -13.164 13.754 15.614 1.00 95.25 72 ILE A CA 1
ATOM 569 C C . ILE A 1 72 ? -12.051 13.897 16.639 1.00 95.25 72 ILE A C 1
ATOM 571 O O . ILE A 1 72 ? -10.882 14.049 16.283 1.00 95.25 72 ILE A O 1
ATOM 575 N N . ASN A 1 73 ? -12.413 13.809 17.915 1.00 94.81 73 ASN A N 1
ATOM 576 C CA . ASN A 1 73 ? -11.436 13.651 18.982 1.00 94.81 73 ASN A CA 1
ATOM 577 C C . ASN A 1 73 ? -11.331 12.171 19.345 1.00 94.81 73 ASN A C 1
ATOM 579 O O . ASN A 1 73 ? -12.317 11.550 19.753 1.00 94.81 73 ASN A O 1
ATOM 583 N N . LYS A 1 74 ? -10.139 11.605 19.162 1.00 95.00 74 LYS A N 1
ATOM 584 C CA . LYS A 1 74 ? -9.865 10.207 19.481 1.00 95.00 74 LYS A CA 1
ATOM 585 C C . LYS A 1 74 ? -9.433 10.070 20.937 1.00 95.00 74 LYS A C 1
ATOM 587 O O . LYS A 1 74 ? -8.519 10.750 21.390 1.00 95.00 74 LYS A O 1
ATOM 592 N N . LEU A 1 75 ? -10.064 9.142 21.645 1.00 94.38 75 LEU A N 1
ATOM 593 C CA . LEU A 1 75 ? -9.681 8.711 22.989 1.00 94.38 75 LEU A CA 1
ATOM 594 C C . LEU A 1 75 ? -8.520 7.712 22.975 1.00 94.38 75 LEU A C 1
ATOM 596 O O . LEU A 1 75 ? -7.859 7.511 23.992 1.00 94.38 75 LEU A O 1
ATOM 600 N N . THR A 1 76 ? -8.304 7.038 21.846 1.00 92.94 76 THR A N 1
ATOM 601 C CA . THR A 1 76 ? -7.247 6.041 21.674 1.00 92.94 76 THR A CA 1
ATOM 602 C C . THR A 1 76 ? -6.455 6.307 20.402 1.00 92.94 76 THR A C 1
ATOM 604 O O . THR A 1 76 ? -6.942 6.977 19.500 1.00 92.94 76 THR A O 1
ATOM 607 N N . ASP A 1 77 ? -5.240 5.768 20.342 1.00 90.19 77 ASP A N 1
ATOM 608 C CA . ASP A 1 77 ? -4.405 5.763 19.138 1.00 90.19 77 ASP A CA 1
ATOM 609 C C . ASP A 1 77 ? -3.867 4.344 18.923 1.00 90.19 77 ASP A C 1
ATOM 611 O O . ASP A 1 77 ? -2.737 4.000 19.287 1.00 90.19 77 ASP A O 1
ATOM 615 N N . ARG A 1 78 ? -4.750 3.447 18.475 1.00 87.69 78 ARG A N 1
ATOM 616 C CA . ARG A 1 78 ? -4.421 2.025 18.330 1.00 87.69 78 ARG A CA 1
ATOM 617 C C . ARG A 1 78 ? -3.851 1.759 16.940 1.00 87.69 78 ARG A C 1
ATOM 619 O O . ARG A 1 78 ? -4.458 2.037 15.907 1.00 87.69 78 ARG A O 1
ATOM 626 N N . ALA A 1 79 ? -2.684 1.116 16.907 1.00 82.69 79 ALA A N 1
ATOM 627 C CA . ALA A 1 79 ? -1.990 0.826 15.655 1.00 82.69 79 ALA A CA 1
ATOM 628 C C . ALA A 1 79 ? -2.806 -0.073 14.705 1.00 82.69 79 ALA A C 1
ATOM 630 O O . ALA A 1 79 ? -2.828 0.184 13.504 1.00 82.69 79 ALA A O 1
ATOM 631 N N . GLU A 1 80 ? -3.521 -1.075 15.221 1.00 85.94 80 GLU A N 1
ATOM 632 C CA . GLU A 1 80 ? -4.218 -2.078 14.392 1.00 85.94 80 GLU A CA 1
ATOM 633 C C . GLU A 1 80 ? -5.732 -2.160 14.610 1.00 85.94 80 GLU A C 1
ATOM 635 O O . GLU A 1 80 ? -6.421 -2.850 13.858 1.00 85.94 80 GLU A O 1
ATOM 640 N N . GLN A 1 81 ? -6.243 -1.498 15.647 1.00 93.94 81 GLN A N 1
ATOM 641 C CA . GLN A 1 81 ? -7.645 -1.573 16.047 1.00 93.94 81 GLN A CA 1
ATOM 642 C C . GLN A 1 81 ? -8.339 -0.237 15.852 1.00 93.94 81 GLN A C 1
ATOM 644 O O . GLN A 1 81 ? -7.689 0.804 15.884 1.00 93.94 81 GLN A O 1
ATOM 649 N N . SER A 1 82 ? -9.648 -0.284 15.636 1.00 94.44 82 SER A N 1
ATOM 650 C CA . SER A 1 82 ? -10.475 0.912 15.527 1.00 94.44 82 SER A CA 1
ATOM 651 C C . SER A 1 82 ? -10.386 1.758 16.793 1.00 94.44 82 SER A C 1
ATOM 653 O O . SER A 1 82 ? -10.360 1.227 17.912 1.00 94.44 82 SER A O 1
ATOM 655 N N . ASP A 1 83 ? -10.369 3.075 16.617 1.00 96.25 83 ASP A N 1
ATOM 656 C CA . ASP A 1 83 ? -10.252 4.004 17.732 1.00 96.25 83 ASP A CA 1
ATOM 657 C C . ASP A 1 83 ? -11.602 4.305 18.386 1.00 96.25 83 ASP A C 1
ATOM 659 O O . ASP A 1 83 ? -12.657 4.284 17.746 1.00 96.25 83 ASP A O 1
ATOM 663 N N . LEU A 1 84 ? -11.556 4.609 19.684 1.00 97.44 84 LEU A N 1
ATOM 664 C CA . LEU A 1 84 ? -12.687 5.187 20.402 1.00 97.44 84 LEU A CA 1
ATOM 665 C C . LEU A 1 84 ? -12.681 6.708 20.226 1.00 97.44 84 LEU A C 1
ATOM 667 O O . LEU A 1 84 ? -11.616 7.323 20.266 1.00 97.44 84 LEU A O 1
ATOM 671 N N . ILE A 1 85 ? -13.855 7.320 20.091 1.00 97.44 85 ILE A N 1
ATOM 672 C CA . ILE A 1 85 ? -14.027 8.775 20.018 1.00 97.44 85 ILE A CA 1
ATOM 673 C C . ILE A 1 85 ? -15.013 9.258 21.083 1.00 97.44 85 ILE A C 1
ATOM 675 O O . ILE A 1 85 ? -15.941 8.537 21.456 1.00 97.44 85 ILE A O 1
ATOM 679 N N . ASP A 1 86 ? -14.832 10.488 21.555 1.00 96.69 86 ASP A N 1
ATOM 680 C CA . ASP A 1 86 ? -15.738 11.140 22.515 1.00 96.69 86 ASP A CA 1
ATOM 681 C C . ASP A 1 86 ? -16.450 12.373 21.946 1.00 96.69 86 ASP A C 1
ATOM 683 O O . ASP A 1 86 ? 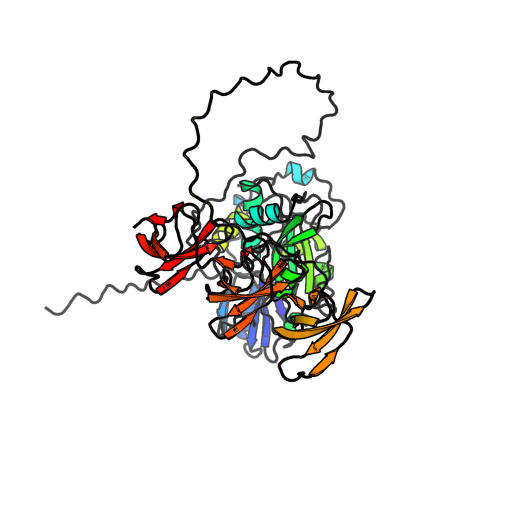-17.419 12.855 22.538 1.00 96.69 86 ASP A O 1
ATOM 687 N N . LYS A 1 87 ? -16.001 12.874 20.790 1.00 96.81 87 LYS A N 1
ATOM 688 C CA . LYS A 1 87 ? -16.506 14.108 20.195 1.00 96.81 87 LYS A CA 1
ATOM 689 C C . LYS A 1 87 ? -16.488 14.056 18.674 1.00 96.81 87 LYS A C 1
ATOM 691 O O . LYS A 1 87 ? -15.493 13.654 18.072 1.00 96.81 87 LYS A O 1
ATOM 696 N N . ILE A 1 88 ? -17.573 14.545 18.078 1.00 96.75 88 ILE A N 1
ATOM 697 C CA . ILE A 1 88 ? -17.687 14.908 16.668 1.00 96.75 88 ILE A CA 1
ATOM 698 C C . ILE A 1 88 ? -17.860 16.426 16.630 1.00 96.75 88 ILE A C 1
ATOM 700 O O . ILE A 1 88 ? -18.628 17.011 17.390 1.00 96.75 88 ILE A O 1
ATOM 704 N N . VAL A 1 89 ? -17.112 17.088 15.765 1.00 95.50 89 VAL A N 1
ATOM 705 C CA . VAL A 1 89 ? -17.305 18.497 15.443 1.00 95.50 89 VAL A CA 1
ATOM 706 C C . VAL A 1 89 ? -17.786 18.533 14.009 1.00 95.50 89 VAL A C 1
ATOM 708 O O . VAL A 1 89 ? -17.063 18.116 13.109 1.00 95.50 89 VAL A O 1
ATOM 711 N N . LEU A 1 90 ? -19.025 18.984 13.817 1.00 94.12 90 LEU A N 1
ATOM 712 C CA . LEU A 1 90 ? -19.556 19.238 12.486 1.00 94.12 90 LEU A CA 1
ATOM 713 C C . LEU A 1 90 ? -18.834 20.456 11.931 1.00 94.12 90 LEU A C 1
ATOM 715 O O . LEU A 1 90 ? -18.938 21.555 12.480 1.00 94.12 90 LEU A O 1
ATOM 719 N N . GLU A 1 91 ? -18.097 20.249 10.858 1.00 91.81 91 GLU A N 1
ATOM 720 C CA . GLU A 1 91 ? -17.540 21.337 10.083 1.00 91.81 91 GLU A CA 1
ATOM 721 C C . GLU A 1 91 ? -18.572 21.692 9.018 1.00 91.81 91 GLU A C 1
ATOM 723 O O . GLU A 1 91 ? -19.261 20.816 8.481 1.00 91.81 91 GLU A O 1
ATOM 728 N N . ASN A 1 92 ? -18.736 22.990 8.747 1.00 83.31 92 ASN A N 1
ATOM 729 C CA . ASN A 1 92 ? -19.604 23.401 7.652 1.00 83.31 92 ASN A CA 1
ATOM 730 C C . ASN A 1 92 ? -19.177 22.624 6.404 1.00 83.31 92 ASN A C 1
ATOM 732 O O . ASN A 1 92 ? -17.968 22.467 6.195 1.00 83.31 92 ASN A O 1
ATOM 736 N N . PRO A 1 93 ? -20.130 22.136 5.585 1.00 71.81 93 PRO A N 1
ATOM 737 C CA . PRO A 1 93 ? -19.767 21.569 4.301 1.00 71.81 93 PRO A CA 1
ATOM 738 C C . PRO A 1 93 ? -18.905 22.637 3.645 1.00 71.81 93 PRO A C 1
ATOM 740 O O . PRO A 1 93 ? -19.345 23.790 3.564 1.00 71.81 93 PRO A O 1
ATOM 743 N N . ALA A 1 94 ? -17.651 22.302 3.317 1.00 58.53 94 ALA A N 1
ATOM 744 C CA . ALA A 1 94 ? -16.781 23.237 2.624 1.00 58.53 94 ALA A CA 1
ATOM 745 C C . ALA A 1 94 ? -17.637 23.817 1.506 1.00 58.53 94 ALA A C 1
ATOM 747 O O . ALA A 1 94 ? -18.229 23.005 0.784 1.00 58.53 94 ALA A O 1
ATOM 748 N N . SER A 1 95 ? -17.818 25.155 1.479 1.00 58.12 95 SER A N 1
ATOM 749 C CA . SER A 1 95 ? -18.686 25.832 0.504 1.00 58.12 95 SER A CA 1
ATOM 750 C C . SER A 1 95 ? -18.513 25.073 -0.791 1.00 58.12 95 SER A C 1
ATOM 752 O O . SER A 1 95 ? -17.350 25.015 -1.210 1.00 58.12 95 SER A O 1
ATOM 754 N N . PRO A 1 96 ? -19.565 24.372 -1.284 1.00 53.75 96 PRO A N 1
ATOM 755 C CA . PRO A 1 96 ? -19.421 23.339 -2.305 1.00 53.75 96 PRO A CA 1
ATOM 756 C C . PRO A 1 96 ? -18.496 23.943 -3.320 1.00 53.75 96 PRO A C 1
ATOM 758 O O . PRO A 1 96 ? -18.859 25.028 -3.771 1.00 53.75 96 PRO A O 1
ATOM 761 N N . ILE A 1 97 ? -17.282 23.380 -3.486 1.00 52.06 97 ILE A N 1
ATOM 762 C CA . ILE A 1 97 ? -16.202 24.010 -4.261 1.00 52.06 97 ILE A CA 1
ATOM 763 C C . ILE A 1 97 ? -16.895 24.509 -5.507 1.00 52.06 97 ILE A C 1
ATOM 765 O O . ILE A 1 97 ? -17.394 23.674 -6.261 1.00 52.06 97 ILE A O 1
ATOM 769 N N . THR A 1 98 ? -17.124 25.825 -5.587 1.00 46.88 98 THR A N 1
ATOM 770 C CA . THR A 1 98 ? -18.245 26.307 -6.389 1.00 46.88 98 THR A CA 1
ATOM 771 C C . THR A 1 98 ? -17.966 25.821 -7.787 1.00 46.88 98 THR A C 1
ATOM 773 O O . THR A 1 98 ? -16.873 26.045 -8.306 1.00 46.88 98 THR A O 1
ATOM 776 N N . SER A 1 99 ? -18.919 25.092 -8.365 1.00 48.19 99 SER A N 1
ATOM 777 C CA . SER A 1 99 ? -18.805 24.486 -9.693 1.00 48.19 99 SER A CA 1
ATOM 778 C C . SER A 1 99 ? -18.425 25.504 -10.776 1.00 48.19 99 SER A C 1
ATOM 780 O O . SER A 1 99 ? -18.004 25.148 -11.866 1.00 48.19 99 SER A O 1
ATOM 782 N N . SER A 1 100 ? -18.448 26.800 -10.459 1.00 47.25 100 SER A N 1
ATOM 783 C CA . SER A 1 100 ? -17.807 27.865 -11.226 1.00 47.25 100 SER A CA 1
ATOM 784 C C . SER A 1 100 ? -16.276 27.750 -11.384 1.00 47.25 100 SER A C 1
ATOM 786 O O . SER A 1 100 ? -15.732 28.487 -12.198 1.00 47.25 100 SER A O 1
ATOM 788 N N . ILE A 1 101 ? -15.576 26.868 -10.654 1.00 50.62 101 ILE A N 1
ATOM 789 C CA . ILE A 1 101 ? -14.165 26.490 -10.910 1.00 50.62 101 ILE A CA 1
ATOM 790 C C . ILE A 1 101 ? -14.075 25.113 -11.608 1.00 50.62 101 ILE A C 1
ATOM 792 O O . ILE A 1 101 ? -13.009 24.725 -12.069 1.00 50.62 101 ILE A O 1
ATOM 796 N N . GLU A 1 102 ? -15.178 24.372 -11.786 1.00 49.97 102 GLU A N 1
ATOM 797 C CA . GLU A 1 102 ? -15.154 23.094 -12.531 1.00 49.97 102 GLU A CA 1
ATOM 798 C C . GLU A 1 102 ? -14.824 23.271 -14.023 1.00 49.97 102 GLU A C 1
ATOM 800 O O . GLU A 1 102 ? -14.442 22.303 -14.672 1.00 49.97 102 GLU A O 1
ATOM 805 N N . ASN A 1 103 ? -14.867 24.503 -14.544 1.00 49.84 103 ASN A N 1
ATOM 806 C CA . ASN A 1 103 ? -14.408 24.827 -15.898 1.00 49.84 103 ASN A CA 1
ATOM 807 C C . ASN A 1 103 ? -12.877 25.043 -16.016 1.00 49.84 103 ASN A C 1
ATOM 809 O O . ASN A 1 103 ? -12.384 25.238 -17.123 1.00 49.84 103 ASN A O 1
ATOM 813 N N . GLU A 1 104 ? -12.108 24.985 -14.919 1.00 49.72 104 GLU A N 1
ATOM 814 C CA . GLU A 1 104 ? -10.644 25.161 -14.896 1.00 49.72 104 GLU A CA 1
ATOM 815 C C . GLU A 1 104 ? -10.014 24.192 -13.862 1.00 49.72 104 GLU A C 1
ATOM 817 O O . GLU A 1 104 ? -10.039 24.420 -12.659 1.00 49.72 104 GLU A O 1
ATOM 822 N N . ASN A 1 105 ? -9.367 23.074 -14.172 1.00 63.62 105 ASN A N 1
ATOM 823 C CA . ASN A 1 105 ? -8.661 22.651 -15.362 1.00 63.62 105 ASN A CA 1
ATOM 824 C C . ASN A 1 105 ? -8.683 21.122 -15.357 1.00 63.62 105 ASN A C 1
ATOM 826 O O . ASN A 1 105 ? -8.204 20.476 -14.419 1.00 63.62 105 ASN A O 1
ATOM 830 N N . GLU A 1 106 ? -9.238 20.542 -16.403 1.00 73.81 106 GLU A N 1
ATOM 831 C CA . GLU A 1 106 ? -9.018 19.144 -16.737 1.00 73.81 106 GLU A CA 1
ATOM 832 C C . GLU A 1 106 ? -7.505 18.903 -16.828 1.00 73.81 106 GLU A C 1
ATOM 834 O O . GLU A 1 106 ? -6.774 19.709 -17.413 1.00 73.81 106 GLU A O 1
ATOM 839 N N . LYS A 1 107 ? -7.009 17.847 -16.178 1.00 76.56 107 LYS A N 1
ATOM 840 C CA . LYS A 1 107 ? -5.596 17.471 -16.280 1.00 76.56 107 LYS A CA 1
ATOM 841 C C . LYS A 1 107 ? -5.409 16.541 -17.482 1.00 76.56 107 LYS A C 1
ATOM 843 O O . LYS A 1 107 ? -6.371 16.206 -18.172 1.00 76.56 107 LYS A O 1
ATOM 848 N N . GLU A 1 108 ? -4.175 16.134 -17.778 1.00 70.62 108 GLU A N 1
ATOM 849 C CA . GLU A 1 108 ? -3.890 15.355 -18.975 1.00 70.62 108 GLU A CA 1
ATOM 850 C C . GLU A 1 108 ? -4.765 14.101 -19.046 1.00 70.62 108 GLU A C 1
ATOM 852 O O . GLU A 1 108 ? -5.081 13.461 -18.039 1.00 70.62 108 GLU A O 1
ATOM 857 N N . MET A 1 109 ? -5.163 13.770 -20.275 1.00 70.94 109 MET A N 1
ATOM 858 C CA . MET A 1 109 ? -6.041 12.647 -20.615 1.00 70.94 109 MET A CA 1
ATOM 859 C C . MET A 1 109 ? -7.513 12.813 -20.213 1.00 70.94 109 MET A C 1
ATOM 861 O O . MET A 1 109 ? -8.304 11.959 -20.601 1.00 70.94 109 MET A O 1
ATOM 865 N N . TYR A 1 110 ? -7.920 13.900 -19.551 1.00 75.00 110 TYR A N 1
ATOM 866 C CA . TYR A 1 110 ? -9.332 14.283 -19.484 1.00 75.00 110 TYR A CA 1
ATOM 867 C C . TYR A 1 110 ? -9.647 15.224 -20.658 1.00 75.00 110 TYR A C 1
ATOM 869 O O . TYR A 1 110 ? -8.968 16.222 -20.874 1.00 75.00 110 TYR A O 1
ATOM 877 N N . ASN A 1 111 ? -10.629 14.846 -21.474 1.00 78.44 111 ASN A N 1
ATOM 878 C CA . ASN A 1 111 ? -11.164 15.656 -22.567 1.00 78.44 111 ASN A CA 1
ATOM 879 C C . ASN A 1 111 ? -12.651 15.270 -22.728 1.00 78.44 111 ASN A C 1
ATOM 881 O O . ASN A 1 111 ? -12.920 14.107 -23.046 1.00 78.44 111 ASN A O 1
ATOM 885 N N . PRO A 1 112 ? -13.617 16.180 -22.503 1.00 78.38 112 PRO A N 1
ATOM 886 C CA . PRO A 1 112 ? -15.046 15.895 -22.548 1.00 78.38 112 PRO A CA 1
ATOM 887 C C . PRO A 1 112 ? -15.497 15.319 -23.878 1.00 78.38 112 PRO A C 1
ATOM 889 O O . PRO A 1 112 ? -16.264 14.361 -23.910 1.00 78.38 112 PRO A O 1
ATOM 892 N N . GLN A 1 113 ? -15.003 15.869 -24.987 1.00 81.06 113 GLN A N 1
ATOM 893 C CA . GLN A 1 113 ? -15.332 15.398 -26.327 1.00 81.06 113 GLN A CA 1
ATOM 894 C C . GLN A 1 113 ? -14.864 13.951 -26.516 1.00 81.06 113 GLN A C 1
ATOM 896 O O . GLN A 1 113 ? -15.604 13.135 -27.062 1.00 81.06 113 GLN A O 1
ATOM 901 N N . ARG A 1 114 ? -13.675 13.609 -26.004 1.00 78.00 114 ARG A N 1
ATOM 902 C CA . ARG A 1 114 ? -13.146 12.239 -25.992 1.00 78.00 114 ARG A CA 1
ATOM 903 C C . ARG A 1 114 ? -13.954 11.330 -25.076 1.00 78.00 114 ARG A C 1
ATOM 905 O O . ARG A 1 114 ? -14.302 10.230 -25.478 1.00 78.00 114 ARG A O 1
ATOM 912 N N . TYR A 1 115 ? -14.259 11.766 -23.859 1.00 84.12 115 TYR A N 1
ATOM 913 C CA . TYR A 1 115 ? -15.076 10.977 -22.941 1.00 84.12 115 TYR A CA 1
ATOM 914 C C . TYR A 1 115 ? -16.434 10.633 -23.567 1.00 84.12 115 TYR A C 1
ATOM 916 O O . TYR A 1 115 ? -16.850 9.478 -23.538 1.00 84.12 115 TYR A O 1
ATOM 924 N N . ASN A 1 116 ? -17.064 11.612 -24.221 1.00 85.06 116 ASN A N 1
ATOM 925 C CA . ASN A 1 116 ? -18.339 11.448 -24.915 1.00 85.06 116 ASN A CA 1
ATOM 926 C C . ASN A 1 116 ? -18.237 10.605 -26.201 1.00 85.06 116 ASN A C 1
ATOM 928 O O . ASN A 1 116 ? -19.250 10.068 -26.646 1.00 85.06 116 ASN A O 1
ATOM 932 N N . SER A 1 117 ? -17.051 10.478 -26.812 1.00 85.62 117 SER A N 1
ATOM 933 C CA . SER A 1 117 ? -16.846 9.626 -27.992 1.00 85.62 117 SER A CA 1
ATOM 934 C C . SER A 1 117 ? -16.551 8.164 -27.641 1.00 85.62 117 SER A C 1
ATOM 936 O O . SER A 1 117 ? -16.764 7.277 -28.474 1.00 85.62 117 SER A O 1
ATOM 938 N N . ILE A 1 118 ? -16.100 7.885 -26.414 1.00 86.38 118 ILE A N 1
ATOM 939 C CA . ILE A 1 118 ? -15.865 6.520 -25.940 1.00 86.38 118 ILE A CA 1
ATOM 940 C C . ILE A 1 118 ? -17.207 5.804 -25.766 1.00 86.38 118 ILE A C 1
ATOM 942 O O . ILE A 1 118 ? -18.066 6.199 -24.981 1.00 86.38 118 ILE A O 1
ATOM 946 N N . ARG A 1 119 ? -17.364 4.678 -26.467 1.00 90.75 119 ARG A N 1
ATOM 947 C CA . ARG A 1 119 ? -18.469 3.745 -26.234 1.00 90.75 119 ARG A CA 1
ATOM 948 C C . ARG A 1 119 ? -18.085 2.763 -25.134 1.00 90.75 119 ARG A C 1
ATOM 950 O O . ARG A 1 119 ? -17.265 1.871 -25.359 1.00 90.75 119 ARG A O 1
ATOM 957 N N . TRP A 1 120 ? -18.693 2.940 -23.968 1.00 90.62 120 TRP A N 1
ATOM 958 C CA . TRP A 1 120 ? -18.610 2.010 -22.847 1.00 90.62 120 TRP A CA 1
ATOM 959 C C . TRP A 1 120 ? -19.571 0.844 -23.071 1.00 90.62 120 TRP A C 1
ATOM 961 O O . TRP A 1 120 ? -20.742 1.036 -23.400 1.00 90.62 120 TRP A O 1
ATOM 971 N N . THR A 1 121 ? -19.059 -0.372 -22.939 1.00 93.12 121 THR A N 1
ATOM 972 C CA . THR A 1 121 ? -19.780 -1.618 -23.237 1.00 93.12 121 THR A CA 1
ATOM 973 C C . THR A 1 121 ? -20.074 -2.436 -21.987 1.00 93.12 121 THR A C 1
ATOM 975 O O . THR A 1 121 ? -20.899 -3.350 -22.021 1.00 93.12 121 THR A O 1
ATOM 978 N N . SER A 1 122 ? -19.427 -2.110 -20.871 1.00 94.00 122 SER A N 1
ATOM 979 C CA . SER A 1 122 ? -19.556 -2.817 -19.608 1.00 94.00 122 SER A CA 1
ATOM 980 C C . SER A 1 122 ? -19.544 -1.840 -18.429 1.00 94.00 122 SER A C 1
ATOM 982 O O . SER A 1 122 ? -19.377 -0.638 -18.591 1.00 94.00 122 SER A O 1
ATOM 984 N N . ARG A 1 123 ? -19.726 -2.365 -17.214 1.00 93.12 123 ARG A N 1
ATOM 985 C CA . ARG A 1 123 ? -19.474 -1.632 -15.960 1.00 93.12 123 ARG A CA 1
ATOM 986 C C . ARG A 1 123 ? -18.168 -2.088 -15.309 1.00 93.12 123 ARG A C 1
ATOM 988 O O . ARG A 1 123 ? -18.066 -2.085 -14.086 1.00 93.12 123 ARG A O 1
ATOM 995 N N . ASP A 1 124 ? -17.223 -2.576 -16.109 1.00 93.94 124 ASP A N 1
ATOM 996 C CA . ASP A 1 124 ? -15.919 -3.003 -15.619 1.00 93.94 124 ASP A CA 1
ATOM 997 C C . ASP A 1 124 ? -15.027 -1.767 -15.389 1.00 93.94 124 ASP A C 1
ATOM 999 O O . ASP A 1 124 ? -14.756 -1.021 -16.334 1.00 93.94 124 ASP A O 1
ATOM 1003 N N . PRO A 1 125 ? -14.551 -1.518 -14.158 1.00 94.56 125 PRO A N 1
ATOM 1004 C CA . PRO A 1 125 ? -13.684 -0.381 -13.857 1.00 94.56 125 PRO A CA 1
ATOM 1005 C C . PRO A 1 125 ? -12.319 -0.423 -14.566 1.00 94.56 125 PRO A C 1
ATOM 1007 O O . PRO A 1 125 ? -11.620 0.596 -14.563 1.00 94.56 125 PRO A O 1
ATOM 1010 N N . ILE A 1 126 ? -11.918 -1.551 -15.169 1.00 93.38 126 ILE A N 1
ATOM 1011 C CA . ILE A 1 126 ? -10.714 -1.648 -16.015 1.00 93.38 126 ILE A CA 1
ATOM 1012 C C . ILE A 1 126 ? -11.001 -1.400 -17.506 1.00 93.38 126 ILE A C 1
ATOM 1014 O O . ILE A 1 126 ? -10.059 -1.343 -18.306 1.00 93.38 126 ILE A O 1
ATOM 1018 N N . GLU A 1 127 ? -12.265 -1.238 -17.910 1.00 89.88 127 GLU A N 1
ATOM 1019 C CA . GLU A 1 127 ? -12.613 -0.991 -19.309 1.00 89.88 127 GLU A CA 1
ATOM 1020 C C . GLU A 1 127 ? -11.872 0.256 -19.830 1.00 89.88 127 GLU A C 1
ATOM 1022 O O . GLU A 1 127 ? -11.786 1.280 -19.156 1.00 89.88 127 GLU A O 1
ATOM 1027 N N . LYS A 1 128 ? -11.269 0.153 -21.021 1.00 87.69 128 LYS A N 1
ATOM 1028 C CA . LYS A 1 128 ? -10.464 1.214 -21.668 1.00 87.69 128 LYS A CA 1
ATOM 1029 C C . LYS A 1 128 ? -9.278 1.765 -20.846 1.00 87.69 128 LYS A C 1
ATOM 1031 O O . LYS A 1 128 ? -8.766 2.835 -21.163 1.00 87.69 128 LYS A O 1
ATOM 1036 N N . SER A 1 129 ? -8.799 1.058 -19.820 1.00 85.19 129 SER A N 1
ATOM 1037 C CA . SER A 1 129 ? -7.727 1.561 -18.938 1.00 85.19 129 SER A CA 1
ATOM 1038 C C . SER A 1 129 ? -6.303 1.498 -19.517 1.00 85.19 129 SER A C 1
ATOM 1040 O O . SER A 1 129 ? -5.415 2.153 -18.982 1.00 85.19 129 SER A O 1
ATOM 1042 N N . ASN A 1 130 ? -6.076 0.751 -20.607 1.00 90.19 130 ASN A N 1
ATOM 1043 C CA . ASN A 1 130 ? -4.769 0.540 -21.257 1.00 90.19 130 ASN A CA 1
ATOM 1044 C C . ASN A 1 130 ? -3.588 0.424 -20.264 1.00 90.19 130 ASN A C 1
ATOM 1046 O O . ASN A 1 130 ? -2.603 1.164 -20.359 1.00 90.19 130 ASN A O 1
ATOM 1050 N N . ILE A 1 131 ? -3.723 -0.475 -19.278 1.00 95.19 131 ILE A N 1
ATOM 1051 C CA . ILE A 1 131 ? -2.678 -0.744 -18.284 1.00 95.19 131 ILE A CA 1
ATOM 1052 C C . ILE A 1 131 ? -1.435 -1.274 -18.996 1.00 95.19 131 ILE A C 1
ATOM 1054 O O . ILE A 1 131 ? -1.502 -2.247 -19.747 1.00 95.19 131 ILE A O 1
ATOM 1058 N N . THR A 1 132 ? -0.291 -0.643 -18.750 1.00 96.00 132 THR A N 1
ATOM 1059 C CA . THR A 1 132 ? 0.976 -1.036 -19.363 1.00 96.00 132 THR A CA 1
ATOM 1060 C C . THR A 1 132 ? 1.452 -2.364 -18.777 1.00 96.00 132 THR A C 1
ATOM 1062 O O . THR A 1 132 ? 1.630 -2.481 -17.563 1.00 96.00 132 THR A O 1
ATOM 1065 N N . THR A 1 133 ? 1.714 -3.350 -19.639 1.00 97.25 133 THR A N 1
ATOM 1066 C CA . THR A 1 133 ? 2.443 -4.569 -19.267 1.00 97.25 133 THR A CA 1
ATOM 1067 C C . THR A 1 133 ? 3.947 -4.304 -19.329 1.00 97.25 133 THR A C 1
ATOM 1069 O O . THR A 1 133 ? 4.496 -3.984 -20.383 1.00 97.25 133 THR A O 1
ATOM 1072 N N . LEU A 1 134 ? 4.627 -4.425 -18.195 1.00 96.44 134 LEU A N 1
ATOM 1073 C CA . LEU A 1 134 ? 6.070 -4.254 -18.078 1.00 96.44 134 LEU A CA 1
ATOM 1074 C C . LEU A 1 134 ? 6.805 -5.532 -18.484 1.00 96.44 134 LEU A C 1
ATOM 1076 O O . LEU A 1 134 ? 6.319 -6.644 -18.302 1.00 96.44 134 LEU A O 1
ATOM 1080 N N . ARG A 1 135 ? 8.016 -5.370 -19.020 1.00 93.69 135 ARG A N 1
ATOM 1081 C CA . ARG A 1 135 ? 8.816 -6.483 -19.553 1.00 93.69 135 ARG A CA 1
ATOM 1082 C C . ARG A 1 135 ? 9.148 -7.545 -18.502 1.00 93.69 135 ARG A C 1
ATOM 1084 O O . ARG A 1 135 ? 9.032 -8.733 -18.779 1.00 93.69 135 ARG A O 1
ATOM 1091 N N . ASP A 1 136 ? 9.601 -7.115 -17.330 1.00 92.19 136 ASP A N 1
ATOM 1092 C CA . ASP A 1 136 ? 10.122 -7.981 -16.275 1.00 92.19 136 ASP A CA 1
ATOM 1093 C C . ASP A 1 136 ? 9.956 -7.330 -14.890 1.00 92.19 136 ASP A C 1
ATOM 1095 O O . ASP A 1 136 ? 9.548 -6.171 -14.759 1.00 92.19 136 ASP A O 1
ATOM 1099 N N . TYR A 1 137 ? 10.235 -8.108 -13.842 1.00 92.38 137 TYR A N 1
ATOM 1100 C CA . TYR A 1 137 ? 10.101 -7.662 -12.455 1.00 92.38 137 TYR A CA 1
ATOM 1101 C C . TYR A 1 137 ? 11.050 -6.500 -12.123 1.00 92.38 137 TYR A C 1
ATOM 1103 O O . TYR A 1 137 ? 10.677 -5.592 -11.381 1.00 92.38 137 TYR A O 1
ATOM 1111 N N . ASP A 1 138 ? 12.260 -6.493 -12.692 1.00 88.19 138 ASP A N 1
ATOM 1112 C CA . ASP A 1 138 ? 13.231 -5.420 -12.469 1.00 88.19 138 ASP A CA 1
ATOM 1113 C C . ASP A 1 138 ? 12.714 -4.088 -13.030 1.00 88.19 138 ASP A C 1
ATOM 1115 O O . ASP A 1 138 ? 12.888 -3.046 -12.397 1.00 88.19 138 ASP A O 1
ATOM 1119 N N . HIS A 1 139 ? 12.010 -4.108 -14.165 1.00 96.06 139 HIS A N 1
ATOM 1120 C CA . HIS A 1 139 ? 11.332 -2.931 -14.698 1.00 96.06 139 HIS A CA 1
ATOM 1121 C C . HIS A 1 139 ? 10.201 -2.468 -13.764 1.00 96.06 139 HIS A C 1
ATOM 1123 O O . HIS A 1 139 ? 10.121 -1.281 -13.457 1.00 96.06 139 HIS A O 1
ATOM 1129 N N . ALA A 1 140 ? 9.388 -3.379 -13.215 1.00 96.75 140 ALA A N 1
ATOM 1130 C CA . ALA A 1 140 ? 8.383 -3.018 -12.205 1.00 96.75 140 ALA A CA 1
ATOM 1131 C C . ALA A 1 140 ? 9.011 -2.368 -10.960 1.00 96.75 140 ALA A C 1
ATOM 1133 O O . ALA A 1 140 ? 8.513 -1.357 -10.460 1.00 96.75 140 ALA A O 1
ATOM 1134 N N . GLN A 1 141 ? 10.149 -2.891 -10.499 1.00 95.31 141 GLN A N 1
ATOM 1135 C CA . GLN A 1 141 ? 10.915 -2.300 -9.405 1.00 95.31 141 GLN A CA 1
ATOM 1136 C C . GLN A 1 141 ? 11.450 -0.907 -9.762 1.00 95.31 141 GLN A C 1
ATOM 1138 O O . GLN A 1 141 ? 11.441 -0.021 -8.908 1.00 95.31 141 GLN A O 1
ATOM 1143 N N . GLN A 1 142 ? 11.920 -0.695 -10.994 1.00 94.31 142 GLN A N 1
ATOM 1144 C CA . GLN A 1 142 ? 12.377 0.618 -11.460 1.00 94.31 142 GLN A CA 1
ATOM 1145 C C . GLN A 1 142 ? 11.245 1.647 -11.419 1.00 94.31 142 GLN A C 1
ATOM 1147 O O . GLN A 1 142 ? 11.452 2.713 -10.847 1.00 94.31 142 GLN A O 1
ATOM 1152 N N . ILE A 1 143 ? 10.051 1.303 -11.915 1.00 97.62 143 ILE A N 1
ATOM 1153 C CA . ILE A 1 143 ? 8.865 2.174 -11.837 1.00 97.62 143 ILE A CA 1
ATOM 1154 C C . ILE A 1 143 ? 8.518 2.486 -10.381 1.00 97.62 143 ILE A C 1
ATOM 1156 O O . ILE A 1 143 ? 8.360 3.647 -10.009 1.00 97.62 143 ILE A O 1
ATOM 1160 N N . MET A 1 144 ? 8.474 1.466 -9.520 1.00 96.88 144 MET A N 1
ATOM 1161 C CA . MET A 1 144 ? 8.223 1.673 -8.095 1.00 96.88 144 MET A CA 1
ATOM 1162 C C . MET A 1 144 ? 9.280 2.574 -7.446 1.00 96.88 144 MET A C 1
ATOM 1164 O O . MET A 1 144 ? 8.961 3.330 -6.536 1.00 96.88 144 MET A O 1
ATOM 1168 N N . ASN A 1 145 ? 10.535 2.514 -7.898 1.00 91.75 145 ASN A N 1
ATOM 1169 C CA . ASN A 1 145 ? 11.625 3.333 -7.373 1.00 91.75 145 ASN A CA 1
ATOM 1170 C C . ASN A 1 145 ? 11.514 4.818 -7.711 1.00 91.75 145 ASN A C 1
ATOM 1172 O O . ASN A 1 145 ? 12.080 5.619 -6.963 1.00 91.75 145 ASN A O 1
ATOM 1176 N N . THR A 1 146 ? 10.797 5.186 -8.775 1.00 94.75 146 THR A N 1
ATOM 1177 C CA . THR A 1 146 ? 10.555 6.601 -9.092 1.00 94.75 146 THR A CA 1
ATOM 1178 C C . THR A 1 146 ? 9.392 7.177 -8.287 1.00 94.75 146 THR A C 1
ATOM 1180 O O . THR A 1 146 ? 9.389 8.370 -7.998 1.00 94.75 146 THR A O 1
ATOM 1183 N N . MET A 1 147 ? 8.458 6.334 -7.823 1.00 94.62 147 MET A N 1
ATOM 1184 C CA . MET A 1 147 ? 7.359 6.776 -6.963 1.00 94.62 147 MET A CA 1
ATOM 1185 C C . MET A 1 147 ? 7.892 7.493 -5.719 1.00 94.62 147 MET A C 1
ATOM 1187 O O . MET A 1 147 ? 8.808 7.024 -5.029 1.00 94.62 147 MET A O 1
ATOM 1191 N N . ASN A 1 148 ? 7.283 8.630 -5.389 1.00 92.44 148 ASN A N 1
ATOM 1192 C CA . ASN A 1 148 ? 7.699 9.408 -4.235 1.00 92.44 148 ASN A CA 1
ATOM 1193 C C . ASN A 1 148 ? 7.386 8.658 -2.928 1.00 92.44 148 ASN A C 1
ATOM 1195 O O . ASN A 1 148 ? 6.247 8.647 -2.469 1.00 92.44 148 ASN A O 1
ATOM 1199 N N . GLY A 1 149 ? 8.406 8.036 -2.330 1.00 89.69 149 GLY A N 1
ATOM 1200 C CA . GLY A 1 149 ? 8.300 7.315 -1.054 1.00 89.69 149 GLY A CA 1
ATOM 1201 C C . GLY A 1 149 ? 8.339 8.223 0.178 1.00 89.69 149 GLY A C 1
ATOM 1202 O O . GLY A 1 149 ? 8.140 7.757 1.293 1.00 89.69 149 GLY A O 1
ATOM 1203 N N . ASN A 1 150 ? 8.571 9.528 0.002 1.00 89.88 150 ASN A N 1
ATOM 1204 C CA . ASN A 1 150 ? 8.540 10.508 1.085 1.00 89.88 150 ASN A CA 1
ATOM 1205 C C . ASN A 1 150 ? 7.096 10.949 1.368 1.00 89.88 150 ASN A C 1
ATOM 1207 O O . ASN A 1 150 ? 6.811 12.148 1.415 1.00 89.88 150 ASN A O 1
ATOM 1211 N N . THR A 1 151 ? 6.179 9.998 1.537 1.00 93.44 151 THR A N 1
ATOM 1212 C CA . THR A 1 151 ? 4.806 10.283 1.965 1.00 93.44 151 THR A CA 1
ATOM 1213 C C . THR A 1 151 ? 4.735 10.424 3.481 1.00 93.44 151 THR A C 1
ATOM 1215 O O . THR A 1 151 ? 5.690 10.094 4.186 1.00 93.44 151 THR A O 1
ATOM 1218 N N . HIS A 1 152 ? 3.678 11.039 4.000 1.00 90.81 152 HIS A N 1
ATOM 1219 C CA . HIS A 1 152 ? 3.452 11.109 5.443 1.00 90.81 152 HIS A CA 1
ATOM 1220 C C . HIS A 1 152 ? 2.723 9.850 5.936 1.00 90.81 152 HIS A C 1
ATOM 1222 O O . HIS A 1 152 ? 1.913 9.290 5.196 1.00 90.81 152 HIS A O 1
ATOM 1228 N N . ASP A 1 153 ? 2.992 9.423 7.169 1.00 85.88 153 ASP A N 1
ATOM 1229 C CA . ASP A 1 153 ? 2.434 8.185 7.733 1.00 85.88 153 ASP A CA 1
ATOM 1230 C C . ASP A 1 153 ? 0.910 8.269 7.953 1.00 85.88 153 ASP A C 1
ATOM 1232 O O . ASP A 1 153 ? 0.218 7.262 7.840 1.00 85.88 153 ASP A O 1
ATOM 1236 N N . ASP A 1 154 ? 0.384 9.476 8.204 1.00 88.25 154 ASP A N 1
ATOM 1237 C CA . ASP A 1 154 ? -1.061 9.766 8.325 1.00 88.25 154 ASP A CA 1
ATOM 1238 C C . ASP A 1 154 ? -1.784 9.985 6.982 1.00 88.25 154 ASP A C 1
ATOM 1240 O O . ASP A 1 154 ? -3.007 10.081 6.958 1.00 88.25 154 ASP A O 1
ATOM 1244 N N . SER A 1 155 ? -1.055 10.030 5.857 1.00 92.75 155 SER A N 1
ATOM 1245 C CA . SER A 1 155 ? -1.687 10.283 4.558 1.00 92.75 155 SER A CA 1
ATOM 1246 C C . SER A 1 155 ? -2.660 9.168 4.181 1.00 92.75 155 SER A C 1
ATOM 1248 O O . SER A 1 155 ? -2.509 8.004 4.573 1.00 92.75 155 SER A O 1
ATOM 1250 N N . GLN A 1 156 ? -3.643 9.494 3.354 1.00 95.12 156 GLN A N 1
ATOM 1251 C CA . GLN A 1 156 ? -4.660 8.537 2.954 1.00 95.12 156 GLN A CA 1
ATOM 1252 C C . GLN A 1 156 ? -4.169 7.659 1.799 1.00 95.12 156 GLN A C 1
ATOM 1254 O O . GLN A 1 156 ? -3.551 8.130 0.837 1.00 95.12 156 GLN A O 1
ATOM 1259 N N . CYS A 1 157 ? -4.448 6.355 1.866 1.00 97.00 157 CYS A N 1
ATOM 1260 C CA . CYS A 1 157 ? -3.942 5.385 0.889 1.00 97.00 157 CYS A CA 1
ATOM 1261 C C . CYS A 1 157 ? -4.382 5.697 -0.547 1.00 97.00 157 CYS A C 1
ATOM 1263 O O . CYS A 1 157 ? -3.576 5.614 -1.473 1.00 97.00 157 CYS A O 1
ATOM 1265 N N . TYR A 1 158 ? -5.625 6.140 -0.729 1.00 97.69 158 TYR A N 1
ATOM 1266 C CA . TYR A 1 158 ? -6.169 6.494 -2.036 1.00 97.69 158 TYR A CA 1
ATOM 1267 C C . TYR A 1 158 ? -5.540 7.759 -2.630 1.00 97.69 158 TYR A C 1
ATOM 1269 O O . TYR A 1 158 ? -5.326 7.814 -3.841 1.00 97.69 158 TYR A O 1
ATOM 1277 N N . ASN A 1 159 ? -5.150 8.726 -1.795 1.00 97.38 159 ASN A N 1
ATOM 1278 C CA . ASN A 1 159 ? -4.398 9.906 -2.221 1.00 97.38 159 ASN A CA 1
ATOM 1279 C C . ASN A 1 159 ? -2.985 9.525 -2.669 1.00 97.38 159 ASN A C 1
ATOM 1281 O O . ASN A 1 159 ? -2.555 9.925 -3.753 1.00 97.38 159 ASN A O 1
ATOM 1285 N N . ARG A 1 160 ? -2.284 8.684 -1.893 1.00 97.69 160 ARG A N 1
ATOM 1286 C CA . ARG A 1 160 ? -0.969 8.159 -2.295 1.00 97.69 160 ARG A CA 1
ATOM 1287 C C . ARG A 1 160 ? -1.047 7.372 -3.599 1.00 97.69 160 ARG A C 1
ATOM 1289 O O . ARG A 1 160 ? -0.275 7.639 -4.512 1.00 97.69 160 ARG A O 1
ATOM 1296 N N . ALA A 1 161 ? -1.998 6.445 -3.715 1.00 98.31 161 ALA A N 1
ATOM 1297 C CA . ALA A 1 161 ? -2.164 5.634 -4.916 1.00 98.31 161 ALA A CA 1
ATOM 1298 C C . ALA A 1 161 ? -2.478 6.501 -6.143 1.00 98.31 161 ALA A C 1
ATOM 1300 O O . ALA A 1 161 ? -1.890 6.305 -7.204 1.00 98.31 161 ALA A O 1
ATOM 1301 N N . HIS A 1 162 ? -3.370 7.485 -6.009 1.00 97.94 162 HIS A N 1
ATOM 1302 C CA . HIS A 1 162 ? -3.712 8.391 -7.102 1.00 97.94 162 HIS A CA 1
ATOM 1303 C C . HIS A 1 162 ? -2.502 9.237 -7.538 1.00 97.94 162 HIS A C 1
ATOM 1305 O O . HIS A 1 162 ? -2.188 9.257 -8.728 1.00 97.94 162 HIS A O 1
ATOM 1311 N N . MET A 1 163 ? -1.756 9.808 -6.586 1.00 97.81 163 MET A N 1
ATOM 1312 C CA . MET A 1 163 ? -0.487 10.502 -6.844 1.00 97.81 163 MET A CA 1
ATOM 1313 C C . MET A 1 163 ? 0.531 9.598 -7.558 1.00 97.81 163 MET A C 1
ATOM 1315 O O . MET A 1 163 ? 1.029 9.962 -8.617 1.00 97.81 163 MET A O 1
ATOM 1319 N N . TRP A 1 164 ? 0.804 8.399 -7.037 1.00 98.19 164 TRP A N 1
ATOM 1320 C CA . TRP A 1 164 ? 1.809 7.494 -7.608 1.00 98.19 164 TRP A CA 1
ATOM 1321 C C . TRP A 1 164 ? 1.453 6.986 -9.005 1.00 98.19 164 TRP A C 1
ATOM 1323 O O . TRP A 1 164 ? 2.345 6.855 -9.841 1.00 98.19 164 TRP A O 1
ATOM 1333 N N . THR A 1 165 ? 0.171 6.718 -9.292 1.00 97.94 165 THR A N 1
ATOM 1334 C CA . THR A 1 165 ? -0.237 6.373 -10.668 1.00 97.94 165 THR A CA 1
ATOM 1335 C C . THR A 1 165 ? 0.046 7.517 -11.642 1.00 97.94 165 THR A C 1
ATOM 1337 O O . THR A 1 165 ? 0.481 7.266 -12.763 1.00 97.94 165 THR A O 1
ATOM 1340 N N . TYR A 1 166 ? -0.145 8.765 -11.202 1.00 96.94 166 TYR A N 1
ATOM 1341 C CA . TYR A 1 166 ? 0.121 9.943 -12.018 1.00 96.94 166 TYR A CA 1
ATOM 1342 C C . TYR A 1 166 ? 1.628 10.208 -12.181 1.00 96.94 166 TYR A C 1
ATOM 1344 O O . TYR A 1 166 ? 2.083 10.445 -13.298 1.00 96.94 166 TYR A O 1
ATOM 1352 N N . ASP A 1 167 ? 2.421 10.081 -11.110 1.00 95.88 167 ASP A N 1
ATOM 1353 C CA . ASP A 1 167 ? 3.889 10.164 -11.177 1.00 95.88 167 ASP A CA 1
ATOM 1354 C C . ASP A 1 167 ? 4.449 9.138 -12.179 1.00 95.88 167 ASP A C 1
ATOM 1356 O O . ASP A 1 167 ? 5.241 9.486 -13.055 1.00 95.88 167 ASP A O 1
ATOM 1360 N N . ALA A 1 168 ? 3.986 7.883 -12.123 1.00 96.62 168 ALA A N 1
ATOM 1361 C CA . ALA A 1 168 ? 4.428 6.833 -13.043 1.00 96.62 168 ALA A CA 1
ATOM 1362 C C . ALA A 1 168 ? 4.110 7.160 -14.514 1.00 96.62 168 ALA A C 1
ATOM 1364 O O . ALA A 1 168 ? 4.945 6.931 -15.398 1.00 96.62 168 ALA A O 1
ATOM 1365 N N . LEU A 1 169 ? 2.936 7.741 -14.772 1.00 94.88 169 LEU A N 1
ATOM 1366 C CA . LEU A 1 169 ? 2.545 8.209 -16.097 1.00 94.88 169 LEU A CA 1
ATOM 1367 C C . LEU A 1 169 ? 3.459 9.341 -16.585 1.00 94.88 169 LEU A C 1
ATOM 1369 O O . LEU A 1 169 ? 3.957 9.284 -17.711 1.00 94.88 169 LEU A O 1
ATOM 1373 N N . VAL A 1 170 ? 3.690 10.364 -15.762 1.00 94.12 170 VAL A N 1
ATOM 1374 C CA . VAL A 1 170 ? 4.452 11.554 -16.169 1.00 94.12 170 VAL A CA 1
ATOM 1375 C C . VAL A 1 170 ? 5.940 11.261 -16.330 1.00 94.12 170 VAL A C 1
ATOM 1377 O O . VAL A 1 170 ? 6.555 11.723 -17.293 1.00 94.12 170 VAL A O 1
ATOM 1380 N N . GLU A 1 171 ? 6.522 10.494 -15.414 1.00 94.00 171 GLU A N 1
ATOM 1381 C CA . GLU A 1 171 ? 7.963 10.246 -15.375 1.00 94.00 171 GLU A CA 1
ATOM 1382 C C . GLU A 1 171 ? 8.391 9.117 -16.312 1.00 94.00 171 GLU A C 1
ATOM 1384 O O . GLU A 1 171 ? 9.433 9.219 -16.958 1.00 94.00 171 GLU A O 1
ATOM 1389 N N . ASN A 1 172 ? 7.583 8.056 -16.411 1.00 95.19 172 ASN A N 1
ATOM 1390 C CA . ASN A 1 172 ? 7.976 6.820 -17.091 1.00 95.19 172 ASN A CA 1
ATOM 1391 C C . ASN A 1 172 ? 7.058 6.430 -18.252 1.00 95.19 172 ASN A C 1
ATOM 1393 O O . ASN A 1 172 ? 7.339 5.445 -18.930 1.00 95.19 172 ASN A O 1
ATOM 1397 N N . ARG A 1 173 ? 5.969 7.173 -18.494 1.00 93.81 173 ARG A N 1
ATOM 1398 C CA . ARG A 1 173 ? 4.949 6.826 -19.503 1.00 93.81 173 ARG A CA 1
ATOM 1399 C C . ARG A 1 173 ? 4.311 5.459 -19.272 1.00 93.81 173 ARG A C 1
ATOM 1401 O O . ARG A 1 173 ? 3.956 4.766 -20.221 1.00 93.81 173 ARG A O 1
ATOM 1408 N N . VAL A 1 174 ? 4.160 5.082 -18.007 1.00 95.44 174 VAL A N 1
ATOM 1409 C CA . VAL A 1 174 ? 3.556 3.811 -17.608 1.00 95.44 174 VAL A CA 1
ATOM 1410 C C . VAL A 1 174 ? 2.164 4.071 -17.048 1.00 95.44 174 VAL A C 1
ATOM 1412 O O . VAL A 1 174 ? 2.010 4.764 -16.044 1.00 95.44 174 VAL A O 1
ATOM 1415 N N . ASN A 1 175 ? 1.151 3.471 -17.674 1.00 96.06 175 ASN A N 1
ATOM 1416 C CA . ASN A 1 175 ? -0.206 3.439 -17.142 1.00 96.06 175 ASN A CA 1
ATOM 1417 C C . ASN A 1 175 ? -0.303 2.317 -16.110 1.00 96.06 175 ASN A C 1
ATOM 1419 O O . ASN A 1 175 ? -0.335 1.134 -16.456 1.00 96.06 175 ASN A O 1
ATOM 1423 N N . LEU A 1 176 ? -0.346 2.691 -14.839 1.00 97.62 176 LEU A N 1
ATOM 1424 C CA . LEU A 1 176 ? -0.608 1.767 -13.741 1.00 97.62 176 LEU A CA 1
ATOM 1425 C C . LEU A 1 176 ? -2.111 1.660 -13.498 1.00 97.62 176 LEU A C 1
ATOM 1427 O O . LEU A 1 176 ? -2.820 2.642 -13.646 1.00 97.62 176 LEU A O 1
ATOM 1431 N N . GLY A 1 177 ? -2.611 0.498 -13.098 1.00 98.31 177 GLY A N 1
ATOM 1432 C CA . GLY A 1 177 ? -3.983 0.386 -12.603 1.00 98.31 177 GLY A CA 1
ATOM 1433 C C . GLY A 1 177 ? -4.044 0.641 -11.098 1.00 98.31 177 GLY A C 1
ATOM 1434 O O . GLY A 1 177 ? -3.021 0.905 -10.464 1.00 98.31 177 GLY A O 1
ATOM 1435 N N . LYS A 1 178 ? -5.230 0.511 -10.496 1.00 98.62 178 LYS A N 1
ATOM 1436 C CA . LYS A 1 178 ? -5.402 0.479 -9.033 1.00 98.62 178 LYS A CA 1
ATOM 1437 C C . LYS A 1 178 ? -5.998 -0.838 -8.564 1.00 98.62 178 LYS A C 1
ATOM 1439 O O . LYS A 1 178 ? -6.929 -1.363 -9.169 1.00 98.62 178 LYS A O 1
ATOM 1444 N N . LEU A 1 179 ? -5.419 -1.373 -7.498 1.00 98.69 179 LEU A N 1
ATOM 1445 C CA . LEU A 1 179 ? -5.877 -2.564 -6.808 1.00 98.69 179 LEU A CA 1
ATOM 1446 C C . LEU A 1 179 ? -6.492 -2.136 -5.485 1.00 98.69 179 LEU A C 1
ATOM 1448 O O . LEU A 1 179 ? -5.801 -1.610 -4.612 1.00 98.69 179 LEU A O 1
ATOM 1452 N N . TRP A 1 180 ? -7.784 -2.387 -5.353 1.00 98.75 180 TRP A N 1
ATOM 1453 C CA . TRP A 1 180 ? -8.568 -2.117 -4.162 1.00 98.75 180 TRP A CA 1
ATOM 1454 C C . TRP A 1 180 ? -8.711 -3.402 -3.357 1.00 98.75 180 TRP A C 1
ATOM 1456 O O . TRP A 1 180 ? -9.111 -4.431 -3.903 1.00 98.75 180 TRP A O 1
ATOM 1466 N N . LEU A 1 181 ? -8.407 -3.328 -2.067 1.00 98.75 181 LEU A N 1
ATOM 1467 C CA . LEU A 1 181 ? -8.665 -4.358 -1.073 1.00 98.75 181 LEU A CA 1
ATOM 1468 C C . LEU A 1 181 ? -9.779 -3.864 -0.160 1.00 98.75 181 LEU A C 1
ATOM 1470 O O . LEU A 1 181 ? -9.592 -2.905 0.582 1.00 98.75 181 LEU A O 1
ATOM 1474 N N . PHE A 1 182 ? -10.931 -4.521 -0.207 1.00 98.69 182 PHE A N 1
ATOM 1475 C CA . PHE A 1 182 ? -12.064 -4.202 0.649 1.00 98.69 182 PHE A CA 1
ATOM 1476 C C . PHE A 1 182 ? -12.192 -5.234 1.767 1.00 98.69 182 PHE A C 1
ATOM 1478 O O . PHE A 1 182 ? -12.300 -6.437 1.500 1.00 98.69 182 PHE A O 1
ATOM 1485 N N . PHE A 1 183 ? -12.203 -4.765 3.014 1.00 98.56 183 PHE A N 1
ATOM 1486 C CA . PHE A 1 183 ? -12.391 -5.608 4.190 1.00 98.56 183 PHE A CA 1
ATOM 1487 C C . PHE A 1 183 ? -13.879 -5.755 4.469 1.00 98.56 183 PHE A C 1
ATOM 1489 O O . PHE A 1 183 ? -14.628 -4.785 4.511 1.00 98.56 183 PHE A O 1
ATOM 1496 N N . THR A 1 184 ? -14.323 -6.990 4.647 1.00 98.44 184 THR A N 1
ATOM 1497 C CA . THR A 1 184 ? -15.742 -7.269 4.877 1.00 98.44 184 THR A CA 1
ATOM 1498 C C . THR A 1 184 ? -16.142 -7.038 6.329 1.00 98.44 184 THR A C 1
ATOM 1500 O O . THR A 1 184 ? -15.307 -7.121 7.236 1.00 98.44 184 THR A O 1
ATOM 1503 N N . ARG A 1 185 ? -17.447 -6.881 6.579 1.00 97.75 185 ARG A N 1
ATOM 1504 C CA . ARG A 1 185 ? -17.993 -6.873 7.949 1.00 97.75 185 ARG A CA 1
ATOM 1505 C C . ARG A 1 185 ? -17.553 -8.079 8.772 1.00 97.75 185 ARG A C 1
ATOM 1507 O O . ARG A 1 185 ? -17.228 -7.926 9.947 1.00 97.75 185 ARG A O 1
ATOM 1514 N N . ARG A 1 186 ? -17.504 -9.266 8.154 1.00 97.94 186 ARG A N 1
ATOM 1515 C CA . ARG A 1 186 ? -17.004 -10.488 8.798 1.00 97.94 186 ARG A CA 1
ATOM 1516 C C . ARG A 1 186 ? -15.578 -10.307 9.323 1.00 97.94 186 ARG A C 1
ATOM 1518 O O . ARG A 1 186 ? -15.335 -10.610 10.486 1.00 97.94 186 ARG A O 1
ATOM 1525 N N . TYR A 1 187 ? -14.664 -9.810 8.491 1.00 98.25 187 TYR A N 1
ATOM 1526 C CA . TYR A 1 187 ? -13.267 -9.596 8.881 1.00 98.25 187 TYR A CA 1
ATOM 1527 C C . TYR A 1 187 ? -13.123 -8.516 9.952 1.00 98.25 187 TYR A C 1
ATOM 1529 O O . TYR A 1 187 ? -12.471 -8.739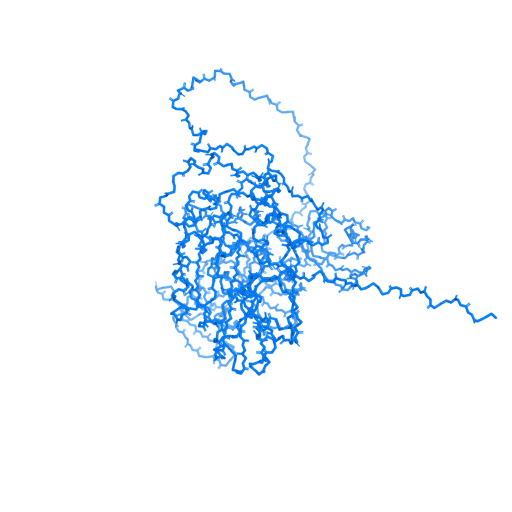 10.970 1.00 98.25 187 TYR A O 1
ATOM 1537 N N . ILE A 1 188 ? -13.784 -7.373 9.756 1.00 98.06 188 ILE A N 1
ATOM 1538 C CA . ILE A 1 188 ? -13.740 -6.248 10.695 1.00 98.06 188 ILE A CA 1
ATOM 1539 C C . ILE A 1 188 ? -14.220 -6.695 12.080 1.00 98.06 188 ILE A C 1
ATOM 1541 O O . ILE A 1 188 ? -13.548 -6.418 13.068 1.00 98.06 188 ILE A O 1
ATOM 1545 N N . ARG A 1 189 ? -15.333 -7.435 12.156 1.00 96.69 189 ARG A N 1
ATOM 1546 C CA . ARG A 1 189 ? -15.881 -7.957 13.415 1.00 96.69 189 ARG A CA 1
ATOM 1547 C C . ARG A 1 189 ? -14.953 -8.966 14.095 1.00 96.69 189 ARG A C 1
ATOM 1549 O O . ARG A 1 189 ? -14.801 -8.919 15.308 1.00 96.69 189 ARG A O 1
ATOM 1556 N N . GLU A 1 190 ? -14.352 -9.883 13.339 1.00 97.25 190 GLU A N 1
ATOM 1557 C CA . GLU A 1 190 ? -13.504 -10.947 13.901 1.00 97.25 190 GLU A CA 1
ATOM 1558 C C . GLU A 1 190 ? -12.161 -10.415 14.423 1.00 97.25 190 GLU A C 1
ATOM 1560 O O . GLU A 1 190 ? -11.670 -10.883 15.448 1.00 97.25 190 GLU A O 1
ATOM 1565 N N . TYR A 1 191 ? -11.590 -9.408 13.757 1.00 96.50 191 TYR A N 1
ATOM 1566 C CA . TYR A 1 191 ? -10.251 -8.897 14.070 1.00 96.50 191 TYR A CA 1
ATOM 1567 C C . TYR A 1 191 ? -10.229 -7.492 14.682 1.00 96.50 191 TYR A C 1
ATOM 1569 O O . TYR A 1 191 ? -9.141 -6.970 14.943 1.00 96.50 191 TYR A O 1
ATOM 1577 N N . ASN A 1 192 ? -11.401 -6.887 14.907 1.00 95.94 192 ASN A N 1
ATOM 1578 C CA . ASN A 1 192 ? -11.567 -5.484 15.302 1.00 95.94 192 ASN A CA 1
ATOM 1579 C C . ASN A 1 192 ? -10.694 -4.547 14.445 1.00 95.94 192 ASN A C 1
ATOM 1581 O O . ASN A 1 192 ? -9.925 -3.738 14.966 1.00 95.94 192 ASN A O 1
ATOM 1585 N N . TYR A 1 193 ? -10.721 -4.757 13.127 1.00 97.44 193 TYR A N 1
ATOM 1586 C CA . TYR A 1 193 ? -9.799 -4.102 12.204 1.00 97.44 193 TYR A CA 1
ATOM 1587 C C . TYR A 1 193 ? -10.230 -2.663 11.916 1.00 97.44 193 TYR A C 1
ATOM 1589 O O . TYR A 1 193 ? -11.410 -2.410 11.695 1.00 97.44 193 TYR A O 1
ATOM 1597 N N . LYS A 1 194 ? -9.270 -1.734 11.888 1.00 96.94 194 LYS A N 1
ATOM 1598 C CA . LYS A 1 194 ? -9.544 -0.286 11.852 1.00 96.94 194 LYS A CA 1
ATOM 1599 C C . LYS A 1 194 ? -9.838 0.317 10.483 1.00 96.94 194 LYS A C 1
ATOM 1601 O O . LYS A 1 194 ? -10.192 1.489 10.403 1.00 96.94 194 LYS A O 1
ATOM 1606 N N . TRP A 1 195 ? -9.653 -0.453 9.416 1.00 97.88 195 TRP A N 1
ATOM 1607 C CA . TRP A 1 195 ? -9.829 0.008 8.041 1.00 97.88 195 TRP A CA 1
ATOM 1608 C C . TRP A 1 195 ? -10.900 -0.818 7.332 1.00 97.88 195 TRP A C 1
ATOM 1610 O O . TRP A 1 195 ? -10.924 -2.040 7.470 1.00 97.88 195 TRP A O 1
ATOM 1620 N N . TRP A 1 196 ? -11.757 -0.182 6.532 1.00 98.31 196 TRP A N 1
ATOM 1621 C CA . TRP A 1 196 ? -12.723 -0.898 5.684 1.00 98.31 196 TRP A CA 1
ATOM 1622 C C . TRP A 1 196 ? -12.261 -1.047 4.228 1.00 98.31 196 TRP A C 1
ATOM 1624 O O . TRP A 1 196 ? -12.777 -1.900 3.504 1.00 98.31 196 TRP A O 1
ATOM 1634 N N . PHE A 1 197 ? -11.228 -0.311 3.806 1.00 98.62 197 PHE A N 1
ATOM 1635 C CA . PHE A 1 197 ? -10.530 -0.567 2.546 1.00 98.62 197 PHE A CA 1
ATOM 1636 C C . PHE A 1 197 ? -9.062 -0.131 2.580 1.00 98.62 197 PHE A C 1
ATOM 1638 O O . PHE A 1 197 ? -8.641 0.645 3.435 1.00 98.62 197 PHE A O 1
ATOM 1645 N N . HIS A 1 198 ? -8.298 -0.613 1.603 1.00 98.31 198 HIS A N 1
ATOM 1646 C CA . HIS A 1 198 ? -6.972 -0.126 1.240 1.00 98.31 198 HIS A CA 1
ATOM 1647 C C . HIS A 1 198 ? -6.816 -0.142 -0.287 1.00 98.31 198 HIS A C 1
ATOM 1649 O O . HIS A 1 198 ? -7.492 -0.908 -0.975 1.00 98.31 198 HIS A O 1
ATOM 1655 N N . VAL A 1 199 ? -5.952 0.704 -0.844 1.00 98.69 199 VAL A N 1
ATOM 1656 C CA . VAL A 1 199 ? -5.725 0.772 -2.296 1.00 98.69 199 VAL A CA 1
ATOM 1657 C C . VAL A 1 199 ? -4.267 1.065 -2.614 1.00 98.69 199 VAL A C 1
ATOM 1659 O O . VAL A 1 199 ? -3.596 1.812 -1.902 1.00 98.69 199 VAL A O 1
ATOM 1662 N N . THR A 1 200 ? -3.787 0.485 -3.709 1.00 98.56 200 THR A N 1
ATOM 1663 C CA . THR A 1 200 ? -2.421 0.668 -4.202 1.00 98.56 200 THR A CA 1
ATOM 1664 C C . THR A 1 200 ? -2.369 0.639 -5.733 1.00 98.56 200 THR A C 1
ATOM 1666 O O . THR A 1 200 ? -3.248 0.030 -6.354 1.00 98.56 200 THR A O 1
ATOM 1669 N N . PRO A 1 201 ? -1.374 1.266 -6.386 1.00 98.69 201 PRO A N 1
ATOM 1670 C CA . PRO A 1 201 ? -1.129 1.038 -7.802 1.00 98.69 201 PRO A CA 1
ATOM 1671 C C . PRO A 1 201 ? -0.784 -0.432 -8.089 1.00 98.69 201 PRO A C 1
ATOM 1673 O O . PRO A 1 201 ? -0.133 -1.100 -7.282 1.00 98.69 201 PRO A O 1
ATOM 1676 N N . PHE A 1 202 ? -1.160 -0.933 -9.264 1.00 98.56 202 PHE A N 1
ATOM 1677 C CA . PHE A 1 202 ? -0.707 -2.237 -9.757 1.00 98.56 202 PHE A CA 1
ATOM 1678 C C . PHE A 1 202 ? -0.274 -2.172 -11.222 1.00 98.56 202 PHE A C 1
ATOM 1680 O O . PHE A 1 202 ? -0.626 -1.252 -11.961 1.00 98.56 202 PHE A O 1
ATOM 1687 N N . THR A 1 203 ? 0.481 -3.178 -11.646 1.00 97.94 203 THR A N 1
ATOM 1688 C CA . THR A 1 203 ? 0.883 -3.387 -13.042 1.00 97.94 203 THR A CA 1
ATOM 1689 C C . THR A 1 203 ? 0.870 -4.873 -13.387 1.00 97.94 203 THR A C 1
ATOM 1691 O O . THR A 1 203 ? 0.700 -5.724 -12.509 1.00 97.94 203 THR A O 1
ATOM 1694 N N . GLU A 1 204 ? 1.050 -5.178 -14.665 1.00 98.00 204 GLU A N 1
ATOM 1695 C CA . GLU A 1 204 ? 1.222 -6.529 -15.189 1.00 98.00 204 GLU A CA 1
ATOM 1696 C C . GLU A 1 204 ? 2.658 -6.694 -15.682 1.00 98.00 204 GLU A C 1
ATOM 1698 O O . GLU A 1 204 ? 3.227 -5.765 -16.246 1.00 98.00 204 GLU A O 1
ATOM 1703 N N . VAL A 1 205 ? 3.257 -7.860 -15.464 1.00 96.31 205 VAL A N 1
ATOM 1704 C CA . VAL A 1 205 ? 4.666 -8.125 -15.763 1.00 96.31 205 VAL A CA 1
ATOM 1705 C C . VAL A 1 205 ? 4.804 -9.391 -16.603 1.00 96.31 205 VAL A C 1
ATOM 1707 O O . VAL A 1 205 ? 4.235 -10.433 -16.272 1.00 96.31 205 VAL A O 1
ATOM 1710 N N . GLY A 1 206 ? 5.618 -9.306 -17.653 1.00 93.44 206 GLY A N 1
ATOM 1711 C CA . GLY A 1 206 ? 5.959 -10.416 -18.535 1.00 93.44 206 GLY A CA 1
ATOM 1712 C C . GLY A 1 206 ? 4.829 -10.825 -19.482 1.00 93.44 206 GLY A C 1
ATOM 1713 O O . GLY A 1 206 ? 3.725 -10.283 -19.453 1.00 93.44 206 GLY A O 1
ATOM 1714 N N . ALA A 1 207 ? 5.115 -11.815 -20.331 1.00 90.56 207 ALA A N 1
ATOM 1715 C CA . ALA A 1 207 ? 4.156 -12.338 -21.308 1.00 90.56 207 ALA A CA 1
ATOM 1716 C C . ALA A 1 207 ? 2.924 -12.981 -20.645 1.00 90.56 207 ALA A C 1
ATOM 1718 O O . ALA A 1 207 ? 1.820 -12.897 -21.174 1.00 90.56 207 ALA A O 1
ATOM 1719 N N . GLU A 1 208 ? 3.103 -13.564 -19.458 1.00 91.12 208 GLU A N 1
ATOM 1720 C CA . GLU A 1 208 ? 2.028 -14.163 -18.656 1.00 91.12 208 GLU A CA 1
ATOM 1721 C C . GLU A 1 208 ? 1.190 -13.123 -17.890 1.00 91.12 208 GLU A C 1
ATOM 1723 O O . GLU A 1 208 ? 0.221 -13.482 -17.221 1.00 91.12 208 GLU A O 1
ATOM 1728 N N . ARG A 1 209 ? 1.536 -11.828 -17.990 1.00 95.56 209 ARG A N 1
ATOM 1729 C CA . ARG A 1 209 ? 0.813 -10.700 -17.375 1.00 95.56 209 ARG A CA 1
ATOM 1730 C C . ARG A 1 209 ? 0.592 -10.882 -15.870 1.00 95.56 209 ARG A C 1
ATOM 1732 O O . ARG A 1 209 ? -0.472 -10.566 -15.334 1.00 95.56 209 ARG A O 1
ATOM 1739 N N . HIS A 1 210 ? 1.610 -11.371 -15.165 1.00 95.12 210 HIS A N 1
ATOM 1740 C CA . HIS A 1 210 ? 1.547 -11.523 -13.715 1.00 95.12 210 HIS A CA 1
ATOM 1741 C C . HIS A 1 210 ? 1.331 -10.167 -13.045 1.00 95.12 210 HIS A C 1
ATOM 1743 O O . HIS A 1 210 ? 2.032 -9.201 -13.343 1.00 95.12 210 HIS A O 1
ATOM 1749 N N . ARG A 1 211 ? 0.367 -10.087 -12.125 1.00 97.94 211 ARG A N 1
ATOM 1750 C CA . ARG A 1 211 ? 0.010 -8.830 -11.462 1.00 97.94 211 ARG A CA 1
ATOM 1751 C C . ARG A 1 211 ? 0.846 -8.588 -10.215 1.00 97.94 211 ARG A C 1
ATOM 1753 O O . ARG A 1 211 ? 0.962 -9.469 -9.360 1.00 97.94 211 ARG A O 1
ATOM 1760 N N . TYR A 1 212 ? 1.351 -7.365 -10.096 1.00 98.44 212 TYR A N 1
ATOM 1761 C CA . TYR A 1 212 ? 2.128 -6.910 -8.948 1.00 98.44 212 TYR A CA 1
ATOM 1762 C C . TYR A 1 212 ? 1.557 -5.614 -8.379 1.00 98.44 212 TYR A C 1
ATOM 1764 O O . TYR A 1 212 ? 1.269 -4.675 -9.123 1.00 98.44 212 TYR A O 1
ATOM 1772 N N . ALA A 1 213 ? 1.425 -5.574 -7.056 1.00 98.56 213 ALA A N 1
ATOM 1773 C CA . ALA A 1 213 ? 1.099 -4.390 -6.277 1.00 98.56 213 ALA A CA 1
ATOM 1774 C C . ALA A 1 213 ? 2.365 -3.554 -6.032 1.00 98.56 213 ALA A C 1
ATOM 1776 O O . ALA A 1 213 ? 3.424 -4.097 -5.708 1.00 98.56 213 ALA A O 1
ATOM 1777 N N . LEU A 1 214 ? 2.248 -2.234 -6.170 1.00 98.38 214 LEU A N 1
ATOM 1778 C CA . LEU A 1 214 ? 3.346 -1.265 -6.096 1.00 98.38 214 LEU A CA 1
ATOM 1779 C C . LEU A 1 214 ? 3.114 -0.311 -4.912 1.00 98.38 214 LEU A C 1
ATOM 1781 O O . LEU A 1 214 ? 2.938 0.893 -5.082 1.00 98.38 214 LEU A O 1
ATOM 1785 N N . ASP A 1 215 ? 3.069 -0.856 -3.695 1.00 97.94 215 ASP A N 1
ATOM 1786 C CA . ASP A 1 215 ? 2.702 -0.098 -2.495 1.00 97.94 215 ASP A CA 1
ATOM 1787 C C . ASP A 1 215 ? 3.924 0.435 -1.746 1.00 97.94 215 ASP A C 1
ATOM 1789 O O . ASP A 1 215 ? 4.411 -0.191 -0.801 1.00 97.94 215 ASP A O 1
ATOM 1793 N N . ARG A 1 216 ? 4.427 1.602 -2.154 1.00 94.94 216 ARG A N 1
ATOM 1794 C CA . ARG A 1 216 ? 5.641 2.189 -1.561 1.00 94.94 216 ARG A CA 1
ATOM 1795 C C . ARG A 1 216 ? 5.460 2.667 -0.117 1.00 94.94 216 ARG A C 1
ATOM 1797 O O . ARG A 1 216 ? 6.445 2.957 0.553 1.00 94.94 216 ARG A O 1
ATOM 1804 N N . GLY A 1 217 ? 4.216 2.735 0.362 1.00 92.19 217 GLY A N 1
ATOM 1805 C CA . GLY A 1 217 ? 3.895 3.097 1.743 1.00 92.19 217 GLY A CA 1
ATOM 1806 C C . GLY A 1 217 ? 4.067 1.933 2.718 1.00 92.19 217 GLY A C 1
ATOM 1807 O O . GLY A 1 217 ? 4.330 2.163 3.891 1.00 92.19 217 GLY A O 1
ATOM 1808 N N . PHE A 1 218 ? 3.957 0.693 2.233 1.00 91.50 218 PHE A N 1
ATOM 1809 C CA . PHE A 1 218 ? 4.048 -0.519 3.059 1.00 91.50 218 PHE A CA 1
ATOM 1810 C C . PHE A 1 218 ? 5.194 -1.452 2.654 1.00 91.50 218 PHE A C 1
ATOM 1812 O O . PHE A 1 218 ? 5.641 -2.280 3.446 1.00 91.50 218 PHE A O 1
ATOM 1819 N N . THR A 1 219 ? 5.682 -1.339 1.421 1.00 91.19 219 THR A N 1
ATOM 1820 C CA . THR A 1 219 ? 6.686 -2.234 0.839 1.00 91.19 219 THR A CA 1
ATOM 1821 C C . THR A 1 219 ? 7.739 -1.438 0.072 1.00 91.19 219 THR A C 1
ATOM 1823 O O . THR A 1 219 ? 7.494 -0.329 -0.386 1.00 91.19 219 THR A O 1
ATOM 1826 N N . GLN A 1 220 ? 8.938 -2.002 -0.076 1.00 85.44 220 GLN A N 1
ATOM 1827 C CA . GLN A 1 220 ? 10.032 -1.374 -0.837 1.00 85.44 220 GLN A CA 1
ATOM 1828 C C . GLN A 1 220 ? 10.218 -1.987 -2.234 1.00 85.44 220 GLN A C 1
ATOM 1830 O O . GLN A 1 220 ? 11.012 -1.493 -3.037 1.00 85.44 220 GLN A O 1
ATOM 1835 N N . ILE A 1 221 ? 9.505 -3.076 -2.521 1.00 91.94 221 ILE A N 1
ATOM 1836 C CA . ILE A 1 221 ? 9.606 -3.840 -3.764 1.00 91.94 221 ILE A CA 1
ATOM 1837 C C . ILE A 1 221 ? 8.198 -4.223 -4.250 1.00 91.94 221 ILE A C 1
ATOM 1839 O O . ILE A 1 221 ? 7.297 -4.304 -3.412 1.00 91.94 221 ILE A O 1
ATOM 1843 N N . PRO A 1 222 ? 7.987 -4.480 -5.555 1.00 96.81 222 PRO A N 1
ATOM 1844 C CA . PRO A 1 222 ? 6.701 -4.948 -6.059 1.00 96.81 222 PRO A CA 1
ATOM 1845 C C . PRO A 1 222 ? 6.319 -6.293 -5.439 1.00 96.81 222 PRO A C 1
ATOM 1847 O O . PRO A 1 222 ? 7.112 -7.233 -5.426 1.00 96.81 222 PRO A O 1
ATOM 1850 N N . TYR A 1 223 ? 5.097 -6.422 -4.936 1.00 95.00 223 TYR A N 1
ATOM 1851 C CA . TYR A 1 223 ? 4.629 -7.668 -4.326 1.00 95.00 223 TYR A CA 1
ATOM 1852 C C . TYR A 1 223 ? 3.638 -8.373 -5.244 1.00 95.00 223 TYR A C 1
ATOM 1854 O O . TYR A 1 223 ? 2.764 -7.740 -5.834 1.00 95.00 223 TYR A O 1
ATOM 1862 N N . ALA A 1 224 ? 3.739 -9.701 -5.334 1.00 96.31 224 ALA A N 1
ATOM 1863 C CA . ALA A 1 224 ? 2.645 -10.502 -5.872 1.00 96.31 224 ALA A CA 1
ATOM 1864 C C . ALA A 1 224 ? 1.372 -10.225 -5.057 1.00 96.31 224 ALA A C 1
ATOM 1866 O O . ALA A 1 224 ? 1.455 -10.024 -3.842 1.00 96.31 224 ALA A O 1
ATOM 1867 N N . ILE A 1 225 ? 0.207 -10.236 -5.708 1.00 97.75 225 ILE A N 1
ATOM 1868 C CA . ILE A 1 225 ? -1.050 -9.779 -5.092 1.00 97.75 225 ILE A CA 1
ATOM 1869 C C . ILE A 1 225 ? -1.337 -10.470 -3.753 1.00 97.75 225 ILE A C 1
ATOM 1871 O O . ILE A 1 225 ? -1.593 -9.780 -2.773 1.00 97.75 225 ILE A O 1
ATOM 1875 N N . ASN A 1 226 ? -1.183 -11.796 -3.677 1.00 93.31 226 ASN A N 1
ATOM 1876 C CA . ASN A 1 226 ? -1.396 -12.552 -2.436 1.00 93.31 226 ASN A CA 1
ATOM 1877 C C . ASN A 1 226 ? -0.423 -12.145 -1.316 1.00 93.31 226 ASN A C 1
ATOM 1879 O O . ASN A 1 226 ? -0.807 -12.030 -0.157 1.00 93.31 226 ASN A O 1
ATOM 1883 N N . ASN A 1 227 ? 0.843 -11.882 -1.650 1.00 91.88 227 ASN A N 1
ATOM 1884 C CA . ASN A 1 227 ? 1.823 -11.450 -0.653 1.00 91.88 227 ASN A CA 1
ATOM 1885 C C . ASN A 1 227 ? 1.491 -10.050 -0.130 1.00 91.88 227 ASN A C 1
ATOM 1887 O O . ASN A 1 227 ? 1.703 -9.775 1.046 1.00 91.88 227 ASN A O 1
ATOM 1891 N N . TRP A 1 228 ? 0.990 -9.163 -0.995 1.00 97.88 228 TRP A N 1
ATOM 1892 C CA . TRP A 1 228 ? 0.566 -7.823 -0.594 1.00 97.88 228 TRP A CA 1
ATOM 1893 C C . TRP A 1 228 ? -0.702 -7.867 0.267 1.00 97.88 228 TRP A C 1
ATOM 1895 O O . TRP A 1 228 ? -0.742 -7.209 1.302 1.00 97.88 228 TRP A O 1
ATOM 1905 N N . THR A 1 229 ? -1.703 -8.685 -0.081 1.00 97.50 229 THR A N 1
ATOM 1906 C CA . THR A 1 229 ? -2.914 -8.828 0.746 1.00 97.50 229 THR A CA 1
ATOM 1907 C C . THR A 1 229 ? -2.601 -9.356 2.140 1.00 97.50 229 THR A C 1
ATOM 1909 O O . THR A 1 229 ? -3.170 -8.867 3.114 1.00 97.50 229 THR A O 1
ATOM 1912 N N . ASN A 1 230 ? -1.652 -10.286 2.265 1.00 93.50 230 ASN A N 1
ATOM 1913 C CA . ASN A 1 230 ? -1.282 -10.880 3.554 1.00 93.50 230 ASN A CA 1
ATOM 1914 C C . ASN A 1 230 ? -0.597 -9.892 4.512 1.00 93.50 230 ASN A C 1
ATOM 1916 O O . ASN A 1 230 ? -0.526 -10.154 5.706 1.00 93.50 230 ASN A O 1
ATOM 1920 N N . ILE A 1 231 ? -0.151 -8.724 4.035 1.00 93.69 231 ILE A N 1
ATOM 1921 C CA . ILE A 1 231 ? 0.290 -7.633 4.921 1.00 93.69 231 ILE A CA 1
ATOM 1922 C C . ILE A 1 231 ? -0.880 -7.137 5.785 1.00 93.69 231 ILE A C 1
ATOM 1924 O O . ILE A 1 231 ? -0.685 -6.753 6.936 1.00 93.69 231 ILE A O 1
ATOM 1928 N N . PHE A 1 232 ? -2.097 -7.149 5.235 1.00 95.62 232 PHE A N 1
ATOM 1929 C CA . PHE A 1 232 ? -3.291 -6.606 5.881 1.00 95.62 232 PHE A CA 1
ATOM 1930 C C . PHE A 1 232 ? -4.213 -7.682 6.463 1.00 95.62 232 PHE A C 1
ATOM 1932 O O . PHE A 1 232 ? -4.997 -7.384 7.366 1.00 95.62 232 PHE A O 1
ATOM 1939 N N . MET A 1 233 ? -4.133 -8.916 5.954 1.00 97.00 233 MET A N 1
ATOM 1940 C CA . MET A 1 233 ? -4.984 -10.041 6.346 1.00 97.00 233 MET A CA 1
ATOM 1941 C C . MET A 1 233 ? -4.346 -10.872 7.465 1.00 97.00 233 MET A C 1
ATOM 1943 O O . MET A 1 233 ? -3.439 -11.658 7.219 1.00 97.00 233 MET A O 1
ATOM 1947 N N . LYS A 1 234 ? -4.877 -10.775 8.690 1.00 93.06 234 LYS A N 1
ATOM 1948 C CA . LYS A 1 234 ? -4.375 -11.506 9.874 1.00 93.06 234 LYS A CA 1
ATOM 1949 C C . LYS A 1 234 ? -4.527 -13.028 9.797 1.00 93.06 234 LYS A C 1
ATOM 1951 O O . LYS A 1 234 ? -3.913 -13.739 10.584 1.00 93.06 234 LYS A O 1
ATOM 1956 N N . ASN A 1 235 ? -5.375 -13.517 8.898 1.00 93.81 235 ASN A N 1
ATOM 1957 C CA . ASN A 1 235 ? -5.709 -14.930 8.746 1.00 93.81 235 ASN A CA 1
ATOM 1958 C C . ASN A 1 235 ? -5.280 -15.523 7.403 1.00 93.81 235 ASN A C 1
ATOM 1960 O O . ASN A 1 235 ? -5.744 -16.610 7.061 1.00 93.81 235 ASN A O 1
ATOM 1964 N N . ASP A 1 236 ? -4.473 -14.791 6.626 1.00 93.62 236 ASP A N 1
ATOM 1965 C CA . ASP A 1 236 ? -4.008 -15.198 5.295 1.00 93.62 236 ASP A CA 1
ATOM 1966 C C . ASP A 1 236 ? -5.145 -15.652 4.351 1.00 93.62 236 ASP A C 1
ATOM 1968 O O . ASP A 1 236 ? -4.944 -16.457 3.437 1.00 93.62 236 ASP A O 1
ATOM 1972 N N . ALA A 1 237 ? -6.374 -15.161 4.568 1.00 95.94 237 ALA A N 1
ATOM 1973 C CA . ALA A 1 237 ? -7.518 -15.542 3.754 1.00 95.94 237 ALA A CA 1
ATOM 1974 C C . ALA A 1 237 ? -7.345 -15.044 2.314 1.00 95.94 237 ALA A C 1
ATOM 1976 O O . ALA A 1 237 ? -7.024 -13.882 2.065 1.00 95.94 237 ALA A O 1
ATOM 1977 N N . THR A 1 238 ? -7.628 -15.918 1.347 1.00 96.56 238 THR A N 1
ATOM 1978 C CA . THR A 1 238 ? -7.634 -15.535 -0.068 1.00 96.56 238 THR A CA 1
ATOM 1979 C C . THR A 1 238 ? -8.821 -14.616 -0.357 1.00 96.56 238 THR A C 1
ATOM 1981 O O . THR A 1 238 ? -9.975 -14.994 -0.156 1.00 96.56 238 THR A O 1
ATOM 1984 N N . CYS A 1 239 ? -8.542 -13.414 -0.856 1.00 98.38 239 CYS A N 1
ATOM 1985 C CA . CYS A 1 239 ? -9.568 -12.433 -1.193 1.00 98.38 239 CYS A CA 1
ATOM 1986 C C . CYS A 1 239 ? -10.211 -12.729 -2.554 1.00 98.38 239 CYS A C 1
ATOM 1988 O O . CYS A 1 239 ? -9.518 -12.941 -3.551 1.00 98.38 239 CYS A O 1
ATOM 1990 N N . LYS A 1 240 ? -11.547 -12.693 -2.623 1.00 98.38 240 LYS A N 1
ATOM 1991 C CA . LYS A 1 240 ? -12.279 -12.932 -3.876 1.00 98.38 240 LYS A CA 1
ATOM 1992 C C . LYS A 1 240 ? -12.167 -11.721 -4.805 1.00 98.38 240 LYS A C 1
ATOM 1994 O O . LYS A 1 240 ? -12.511 -10.610 -4.413 1.00 98.38 240 LYS A O 1
ATOM 1999 N N . VAL A 1 241 ? -11.745 -11.935 -6.050 1.00 98.25 241 VAL A N 1
ATOM 2000 C CA . VAL A 1 241 ? -11.731 -10.883 -7.079 1.00 98.25 241 VAL A CA 1
ATOM 2001 C C . VAL A 1 241 ? -13.151 -10.642 -7.602 1.00 98.25 241 VAL A C 1
ATOM 2003 O O . VAL A 1 241 ? -13.859 -11.596 -7.930 1.00 98.25 241 VAL A O 1
ATOM 2006 N N . VAL A 1 242 ? -13.562 -9.378 -7.680 1.00 97.81 242 VAL A N 1
ATOM 2007 C CA . VAL A 1 242 ? -14.861 -8.929 -8.203 1.00 97.81 242 VAL A CA 1
ATOM 2008 C C . VAL A 1 242 ? -14.687 -7.728 -9.130 1.00 97.81 242 VAL A C 1
ATOM 2010 O O . VAL A 1 242 ? -13.748 -6.949 -8.977 1.00 97.81 242 VAL A O 1
ATOM 2013 N N . ASN A 1 243 ? -15.628 -7.556 -10.061 1.00 96.50 243 ASN A N 1
ATOM 2014 C CA . ASN A 1 243 ? -15.607 -6.452 -11.031 1.00 96.50 243 ASN A CA 1
ATOM 2015 C C . ASN A 1 243 ? -16.654 -5.370 -10.723 1.00 96.50 243 ASN A C 1
ATOM 2017 O O . ASN A 1 243 ? -16.663 -4.327 -11.365 1.00 96.50 243 ASN A O 1
ATOM 2021 N N . LYS A 1 244 ? -17.560 -5.610 -9.766 1.00 97.00 244 LYS A N 1
ATOM 2022 C CA . LYS A 1 244 ? -18.631 -4.679 -9.388 1.00 97.00 244 LYS A CA 1
ATOM 2023 C C . LYS A 1 244 ? -18.590 -4.399 -7.896 1.00 97.00 244 LYS A C 1
ATOM 2025 O O . LYS A 1 244 ? -18.445 -5.318 -7.091 1.00 97.00 244 LYS A O 1
ATOM 2030 N N . TYR A 1 245 ? -18.794 -3.142 -7.515 1.00 97.62 245 TYR A N 1
ATOM 2031 C CA . TYR A 1 245 ? -18.803 -2.742 -6.103 1.00 97.62 245 TYR A CA 1
ATOM 2032 C C . TYR A 1 245 ? -19.946 -3.399 -5.327 1.00 97.62 245 TYR A C 1
ATOM 2034 O O . TYR A 1 245 ? -19.769 -3.821 -4.187 1.00 97.62 245 TYR A O 1
ATOM 2042 N N . THR A 1 246 ? -21.088 -3.602 -5.985 1.00 97.38 246 THR A N 1
ATOM 2043 C CA . THR A 1 246 ? -22.242 -4.295 -5.402 1.00 97.38 246 THR A CA 1
ATOM 2044 C C . THR A 1 246 ? -21.951 -5.748 -5.033 1.00 97.38 246 THR A C 1
ATOM 2046 O O . THR A 1 246 ? -22.594 -6.279 -4.134 1.00 97.38 246 THR A O 1
ATOM 2049 N N . ASP A 1 247 ? -20.989 -6.409 -5.688 1.00 97.69 247 ASP A N 1
ATOM 2050 C CA . ASP A 1 247 ? -20.624 -7.785 -5.331 1.00 97.69 247 ASP A CA 1
ATOM 2051 C C . ASP A 1 247 ? -19.925 -7.822 -3.969 1.00 97.69 247 ASP A C 1
ATOM 2053 O O . ASP A 1 247 ? -20.176 -8.729 -3.180 1.00 97.69 247 ASP A O 1
ATOM 2057 N N . TYR A 1 248 ? -19.104 -6.817 -3.659 1.00 97.50 248 TYR A N 1
ATOM 2058 C CA . TYR A 1 248 ? -18.566 -6.613 -2.316 1.00 97.50 248 TYR A CA 1
ATOM 2059 C C . TYR A 1 248 ? -19.687 -6.205 -1.345 1.00 97.50 248 TYR A C 1
ATOM 2061 O O . TYR A 1 248 ? -19.904 -6.875 -0.334 1.00 97.50 248 TYR A O 1
ATOM 2069 N N . GLU A 1 249 ? -20.443 -5.152 -1.664 1.00 97.00 249 GLU A N 1
ATOM 2070 C CA . GLU A 1 249 ? -21.475 -4.562 -0.794 1.00 97.00 249 GLU A CA 1
ATOM 2071 C C . GLU A 1 249 ? -22.545 -5.576 -0.350 1.00 97.00 249 GLU A C 1
ATOM 2073 O O . GLU A 1 249 ? -22.915 -5.615 0.821 1.00 97.00 249 GLU A O 1
ATOM 2078 N N . ASN A 1 250 ? -22.993 -6.454 -1.251 1.00 97.81 250 ASN A N 1
ATOM 2079 C CA . ASN A 1 250 ? -24.058 -7.419 -0.964 1.00 97.81 250 ASN A CA 1
ATOM 2080 C C . ASN A 1 250 ? -23.569 -8.693 -0.256 1.00 97.81 250 ASN A C 1
ATOM 2082 O O . ASN A 1 250 ? -24.383 -9.478 0.225 1.00 97.81 250 ASN A O 1
ATOM 2086 N N . ASN A 1 251 ? -22.253 -8.924 -0.174 1.00 97.81 251 ASN A N 1
ATOM 2087 C CA . ASN A 1 251 ? -21.679 -10.188 0.301 1.00 97.81 251 ASN A CA 1
ATOM 2088 C C . ASN A 1 251 ? -20.715 -10.010 1.490 1.00 97.81 251 ASN A C 1
ATOM 2090 O O . ASN A 1 251 ? -19.744 -10.755 1.653 1.00 97.81 251 ASN A O 1
ATOM 2094 N N . GLN A 1 252 ? -21.017 -9.047 2.363 1.00 97.69 252 GLN A N 1
ATOM 2095 C CA . GLN A 1 252 ? -20.212 -8.661 3.532 1.00 97.69 252 GLN A CA 1
ATOM 2096 C C . GLN A 1 252 ? -19.986 -9.755 4.590 1.00 97.69 252 GLN A C 1
ATOM 2098 O O . GLN A 1 252 ? -19.148 -9.593 5.473 1.00 97.69 252 GLN A O 1
ATOM 2103 N N . ASN A 1 253 ? -20.748 -10.849 4.550 1.00 97.56 253 ASN A N 1
ATOM 2104 C CA . ASN A 1 253 ? -20.642 -11.938 5.527 1.00 97.56 253 ASN A CA 1
ATOM 2105 C C . ASN A 1 253 ? -20.069 -13.239 4.940 1.00 97.56 253 ASN A C 1
ATOM 2107 O O . ASN A 1 253 ? -19.805 -14.178 5.690 1.00 97.56 253 ASN A O 1
ATOM 2111 N N . THR A 1 254 ? -19.881 -13.328 3.620 1.00 97.62 254 THR A N 1
ATOM 2112 C CA . THR A 1 254 ? -19.526 -14.598 2.960 1.00 97.62 254 THR A CA 1
ATOM 2113 C C . THR A 1 254 ? -18.021 -14.793 2.810 1.00 97.62 254 THR A C 1
ATOM 2115 O O . THR A 1 254 ? -17.543 -15.920 2.902 1.00 97.62 254 THR A O 1
ATOM 2118 N N . GLN A 1 255 ? -17.271 -13.708 2.620 1.00 98.06 255 GLN A N 1
ATOM 2119 C CA . GLN A 1 255 ? -15.813 -13.699 2.487 1.00 98.06 255 GLN A CA 1
ATOM 2120 C C . GLN A 1 255 ? -15.193 -12.839 3.586 1.00 98.06 255 GLN A C 1
ATOM 2122 O O . GLN A 1 255 ? -15.910 -12.118 4.270 1.00 98.06 255 GLN A O 1
ATOM 2127 N N . TYR A 1 256 ? -13.871 -12.913 3.751 1.00 98.50 256 TYR A N 1
ATOM 2128 C CA . TYR A 1 256 ? -13.127 -11.997 4.623 1.00 98.50 256 TYR A CA 1
ATOM 2129 C C . TYR A 1 256 ? -12.740 -10.700 3.902 1.00 98.50 256 TYR A C 1
ATOM 2131 O O . TYR A 1 256 ? -12.780 -9.621 4.493 1.00 98.50 256 TYR A O 1
ATOM 2139 N N . CYS A 1 257 ? -12.440 -10.781 2.611 1.00 98.69 257 CYS A N 1
ATOM 2140 C CA . CYS A 1 257 ? -12.016 -9.644 1.809 1.00 98.69 257 CYS A CA 1
ATOM 2141 C C . CYS A 1 257 ? -12.375 -9.831 0.334 1.00 98.69 257 CYS A C 1
ATOM 2143 O O . CYS A 1 257 ? -12.574 -10.955 -0.145 1.00 98.69 257 CYS A O 1
ATOM 2145 N N . TYR A 1 258 ? -12.417 -8.711 -0.379 1.00 98.75 258 TYR A N 1
ATOM 2146 C CA . TYR A 1 258 ? -12.614 -8.651 -1.821 1.00 98.75 258 TYR A CA 1
ATOM 2147 C C . TYR A 1 258 ? -11.511 -7.826 -2.476 1.00 98.75 258 TYR A C 1
ATOM 2149 O O . TYR A 1 258 ? -11.053 -6.836 -1.906 1.00 98.75 258 TYR A O 1
ATOM 2157 N N . LEU A 1 259 ? -11.112 -8.226 -3.681 1.00 98.69 259 LEU A N 1
ATOM 2158 C CA . LEU A 1 259 ? -10.210 -7.462 -4.534 1.00 98.69 259 LEU A CA 1
ATOM 2159 C C . LEU A 1 259 ? -10.963 -6.908 -5.732 1.00 98.69 259 LEU A C 1
ATOM 2161 O O . LEU A 1 259 ? -11.769 -7.613 -6.337 1.00 98.69 259 LEU A O 1
ATOM 2165 N N . MET A 1 260 ? -10.646 -5.680 -6.114 1.00 98.56 260 MET A N 1
ATOM 2166 C CA . MET A 1 260 ? -11.142 -5.075 -7.344 1.00 98.56 260 MET A CA 1
ATOM 2167 C C . MET A 1 260 ? -10.003 -4.367 -8.061 1.00 98.56 260 MET A C 1
ATOM 2169 O O . MET A 1 260 ? -9.208 -3.667 -7.440 1.00 98.56 260 MET A O 1
ATOM 2173 N N . TYR A 1 261 ? -9.928 -4.551 -9.373 1.00 98.50 261 TYR A N 1
ATOM 2174 C CA . TYR A 1 261 ? -8.974 -3.855 -10.229 1.00 98.50 261 TYR A CA 1
ATOM 2175 C C . TYR A 1 261 ? -9.695 -2.711 -10.926 1.00 98.50 261 TYR A C 1
ATOM 2177 O O . TYR A 1 261 ? -10.791 -2.920 -11.422 1.00 98.50 261 TYR A O 1
ATOM 2185 N N . SER A 1 262 ? -9.096 -1.529 -10.999 1.00 98.25 262 SER A N 1
ATOM 2186 C CA . SER A 1 262 ? -9.644 -0.401 -11.754 1.00 98.25 262 SER A CA 1
ATOM 2187 C C . SER A 1 262 ? -8.580 0.276 -12.607 1.00 98.25 262 SER A C 1
ATOM 2189 O O . SER A 1 262 ? -7.377 0.078 -12.408 1.00 98.25 262 SER A O 1
ATOM 2191 N N . SER A 1 263 ? -9.026 1.146 -13.511 1.00 97.31 263 SER A N 1
ATOM 2192 C CA . SER A 1 263 ? -8.161 2.148 -14.126 1.00 97.31 263 SER A CA 1
ATOM 2193 C C . SER A 1 263 ? -7.536 3.069 -13.068 1.00 97.31 263 SER A C 1
ATOM 2195 O O . SER A 1 263 ? -7.988 3.157 -11.917 1.00 97.31 263 SER A O 1
ATOM 2197 N N . GLN A 1 264 ? -6.506 3.796 -13.482 1.00 96.75 264 GLN A N 1
ATOM 2198 C CA . GLN A 1 264 ? -5.856 4.848 -12.715 1.00 96.75 264 GLN A CA 1
ATOM 2199 C C . GLN A 1 264 ? -6.769 6.024 -12.356 1.00 96.75 264 GLN A C 1
ATOM 2201 O O . GLN A 1 264 ? -6.429 6.783 -11.451 1.00 96.75 264 GLN A O 1
ATOM 2206 N N . TYR A 1 265 ? -7.911 6.198 -13.023 1.00 96.31 265 TYR A N 1
ATOM 2207 C CA . TYR A 1 265 ? -8.732 7.404 -12.867 1.00 96.31 265 TYR A CA 1
ATOM 2208 C C . TYR A 1 265 ? -9.667 7.358 -11.660 1.00 96.31 265 TYR A C 1
ATOM 2210 O O . TYR A 1 265 ? -10.054 8.402 -11.154 1.00 96.31 265 TYR A O 1
ATOM 2218 N N . TYR A 1 266 ? -9.983 6.169 -11.143 1.00 97.12 266 TYR A N 1
ATOM 2219 C CA . TYR A 1 266 ? -10.791 6.042 -9.930 1.00 97.12 266 TYR A CA 1
ATOM 2220 C C . TYR A 1 266 ? -9.971 6.479 -8.711 1.00 97.12 266 TYR A C 1
ATOM 2222 O O . TYR A 1 266 ? -8.965 5.863 -8.360 1.00 97.12 266 TYR A O 1
ATOM 2230 N N . TRP A 1 267 ? -10.352 7.580 -8.082 1.00 97.06 267 TRP A N 1
ATOM 2231 C CA . TRP A 1 267 ? -9.709 8.183 -6.923 1.00 97.06 267 TRP A CA 1
ATOM 2232 C C . TRP A 1 267 ? -10.234 7.656 -5.590 1.00 97.06 267 TRP A C 1
ATOM 2234 O O . TRP A 1 267 ? -9.419 7.373 -4.723 1.00 97.06 267 TRP A O 1
ATOM 2244 N N . GLN A 1 268 ? -11.543 7.473 -5.418 1.00 97.00 268 GLN A N 1
ATOM 2245 C CA . GLN A 1 268 ? -12.145 7.051 -4.143 1.00 97.00 268 GLN A CA 1
ATOM 2246 C C . GLN A 1 268 ? -13.185 5.932 -4.340 1.00 97.00 268 GLN A C 1
ATOM 2248 O O . GLN A 1 268 ? -13.759 5.828 -5.426 1.00 97.00 268 GLN A O 1
ATOM 2253 N N . PRO A 1 269 ? -13.497 5.124 -3.305 1.00 97.31 269 PRO A N 1
ATOM 2254 C CA . PRO A 1 269 ? -14.435 4.003 -3.432 1.00 97.31 269 PRO A CA 1
ATOM 2255 C C . PRO A 1 269 ? -15.828 4.370 -3.960 1.00 97.31 269 PRO A C 1
ATOM 2257 O O . PRO A 1 269 ? -16.404 3.611 -4.736 1.00 97.31 269 PRO A O 1
ATOM 2260 N N . TRP A 1 270 ? -16.357 5.548 -3.610 1.00 96.06 270 TRP A N 1
ATOM 2261 C CA . TRP A 1 270 ? -17.675 5.996 -4.083 1.00 96.06 270 TRP A CA 1
ATOM 2262 C C . TRP A 1 270 ? -17.742 6.140 -5.613 1.00 96.06 270 TRP A C 1
ATOM 2264 O O . TRP A 1 270 ? -18.819 6.051 -6.194 1.00 96.06 270 TRP A O 1
ATOM 2274 N N . GLN A 1 271 ? -16.604 6.319 -6.291 1.00 96.81 271 GLN A N 1
ATOM 2275 C CA . GLN A 1 271 ? -16.550 6.362 -7.753 1.00 96.81 271 GLN A CA 1
ATOM 2276 C C . GLN A 1 271 ? -16.760 4.964 -8.362 1.00 96.81 271 GLN A C 1
ATOM 2278 O O . GLN A 1 271 ? -17.438 4.828 -9.378 1.00 96.81 271 GLN A O 1
ATOM 2283 N N . LEU A 1 272 ? -16.257 3.906 -7.712 1.00 97.69 272 LEU A N 1
ATOM 2284 C CA . LEU A 1 272 ? -16.528 2.509 -8.097 1.00 97.69 272 LEU A CA 1
ATOM 2285 C C . LEU A 1 272 ? -17.983 2.118 -7.808 1.00 97.69 272 LEU A C 1
ATOM 2287 O O . LEU A 1 272 ? -18.619 1.377 -8.568 1.00 97.69 272 LEU A O 1
ATOM 2291 N N . GLU A 1 273 ? -18.527 2.635 -6.708 1.00 96.56 273 GLU A N 1
ATOM 2292 C CA . GLU A 1 273 ? -19.941 2.506 -6.378 1.00 96.56 273 GLU A CA 1
ATOM 2293 C C . GLU A 1 273 ? -20.820 3.190 -7.435 1.00 96.56 273 GLU A C 1
ATOM 2295 O O . GLU A 1 273 ? -21.732 2.554 -7.967 1.00 96.56 273 GLU A O 1
ATOM 2300 N N . ASN A 1 274 ? -20.518 4.441 -7.800 1.00 97.06 274 ASN A N 1
ATOM 2301 C CA . ASN A 1 274 ? -21.230 5.182 -8.840 1.00 97.06 274 ASN A CA 1
ATOM 2302 C C . ASN A 1 274 ? -21.133 4.494 -10.206 1.00 97.06 274 ASN A C 1
ATOM 2304 O O . ASN A 1 274 ? -22.151 4.383 -10.889 1.00 97.06 274 ASN A O 1
ATOM 2308 N N . LEU A 1 275 ? -19.974 3.951 -10.587 1.00 96.38 275 LEU A N 1
ATOM 2309 C CA . LEU A 1 275 ? -19.860 3.129 -11.795 1.00 96.38 275 LEU A CA 1
ATOM 2310 C C . LEU A 1 275 ? -20.869 1.977 -11.768 1.00 96.38 275 LEU A C 1
ATOM 2312 O O . LEU A 1 275 ? -21.608 1.742 -12.724 1.00 96.38 275 LEU A O 1
ATOM 2316 N N . THR A 1 276 ? -20.940 1.268 -10.644 1.00 95.94 276 THR A N 1
ATOM 2317 C CA . THR A 1 276 ? -21.797 0.087 -10.536 1.00 95.94 276 THR A CA 1
ATOM 2318 C C . THR A 1 276 ? -23.282 0.452 -10.480 1.00 95.94 276 THR A C 1
ATOM 2320 O O . THR A 1 2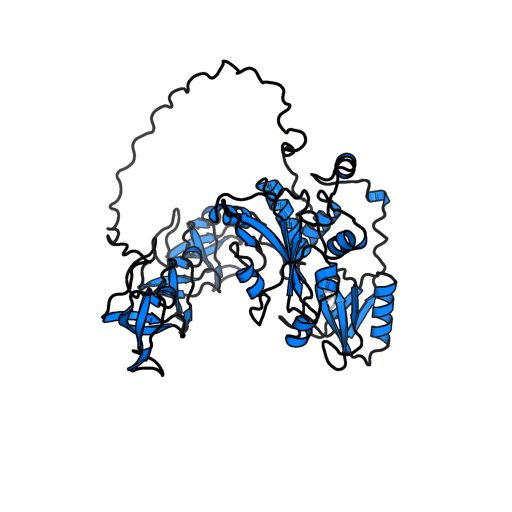76 ? -24.088 -0.203 -11.145 1.00 95.94 276 THR A O 1
ATOM 2323 N N . LYS A 1 277 ? -23.655 1.475 -9.701 1.00 96.19 277 LYS A N 1
ATOM 2324 C CA . LYS A 1 277 ? -25.053 1.856 -9.425 1.00 96.19 277 LYS A CA 1
ATOM 2325 C C . LYS A 1 277 ? -25.634 2.795 -10.485 1.00 96.19 277 LYS A C 1
ATOM 2327 O O . LYS A 1 277 ? -26.801 2.652 -10.838 1.00 96.19 277 LYS A O 1
ATOM 2332 N N . LYS A 1 278 ? -24.827 3.716 -11.010 1.00 96.38 278 LYS A N 1
ATOM 2333 C CA . LYS A 1 278 ? -25.246 4.793 -11.924 1.00 96.38 278 LYS A CA 1
ATOM 2334 C C . LYS A 1 278 ? -24.661 4.667 -13.332 1.00 96.38 278 LYS A C 1
ATOM 2336 O O . LYS A 1 278 ? -25.160 5.319 -14.239 1.00 96.38 278 LYS A O 1
ATOM 2341 N N . GLY A 1 279 ? -23.645 3.824 -13.535 1.00 95.38 279 GLY A N 1
ATOM 2342 C CA . GLY A 1 279 ? -22.944 3.737 -14.820 1.00 95.38 279 GLY A CA 1
ATOM 2343 C C . GLY A 1 279 ? -22.025 4.932 -15.088 1.00 95.38 279 GLY A C 1
ATOM 2344 O O . GLY A 1 279 ? -21.752 5.236 -16.242 1.00 95.38 279 GLY A O 1
ATOM 2345 N N . GLU A 1 280 ? -21.581 5.638 -14.044 1.00 94.44 280 GLU A N 1
ATOM 2346 C CA . GLU A 1 280 ? -20.654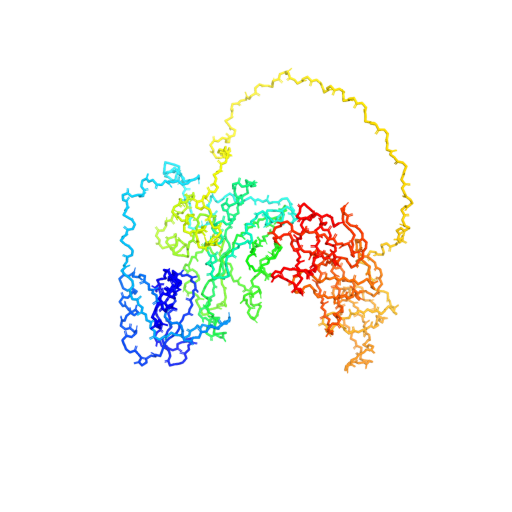 6.767 -14.180 1.00 94.44 280 GLU A CA 1
ATOM 2347 C C . GLU A 1 280 ? -19.218 6.254 -14.358 1.00 94.44 280 GLU A C 1
ATOM 2349 O O . GLU A 1 280 ? -18.621 5.717 -13.424 1.00 94.44 280 GLU A O 1
ATOM 2354 N N . HIS A 1 281 ? -18.664 6.418 -15.560 1.00 93.94 281 HIS A N 1
ATOM 2355 C CA . HIS A 1 281 ? -17.277 6.073 -15.856 1.00 93.94 281 HIS A CA 1
ATOM 2356 C C . HIS A 1 281 ? -16.338 7.239 -15.539 1.00 93.94 281 HIS A C 1
ATOM 2358 O O . HIS A 1 281 ? -16.687 8.408 -15.689 1.00 93.94 281 HIS A O 1
ATOM 2364 N N . TYR A 1 282 ? -15.110 6.909 -15.141 1.00 91.38 282 TYR A N 1
ATOM 2365 C CA . TYR A 1 282 ? -14.060 7.889 -14.873 1.00 91.38 282 TYR A CA 1
ATOM 2366 C C . TYR A 1 282 ? -12.937 7.727 -15.888 1.00 91.38 282 TYR A C 1
ATOM 2368 O O . TYR A 1 282 ? -12.416 6.627 -16.095 1.00 91.38 282 TYR A O 1
ATOM 2376 N N . TYR A 1 283 ? -12.580 8.838 -16.525 1.00 89.94 283 TYR A N 1
ATOM 2377 C CA . TYR A 1 283 ? -11.601 8.888 -17.598 1.00 89.94 283 TYR A CA 1
ATOM 2378 C C . TYR A 1 283 ? -10.768 10.160 -17.500 1.00 89.94 283 TYR A C 1
ATOM 2380 O O . TYR A 1 283 ? -11.329 11.249 -17.484 1.00 89.94 283 TYR A O 1
ATOM 2388 N N . GLY A 1 284 ? -9.446 10.027 -17.475 1.00 90.25 284 GLY A N 1
ATOM 2389 C CA . GLY A 1 284 ? -8.537 11.156 -17.301 1.00 90.25 284 GLY A CA 1
ATOM 2390 C C . GLY A 1 284 ? -8.379 11.587 -15.843 1.00 90.25 284 GLY A C 1
ATOM 2391 O O . GLY A 1 284 ? -9.184 11.248 -14.974 1.00 90.25 284 GLY A O 1
ATOM 2392 N N . TYR A 1 285 ? -7.298 12.313 -15.567 1.00 92.31 285 TYR A N 1
ATOM 2393 C CA . TYR A 1 285 ? -7.046 12.865 -14.240 1.00 92.31 285 TYR A CA 1
ATOM 2394 C C . TYR A 1 285 ? -7.741 14.215 -14.072 1.00 92.31 285 TYR A C 1
ATOM 2396 O O . TYR A 1 285 ? -7.818 15.013 -15.008 1.00 92.31 285 TYR A O 1
ATOM 2404 N N . LYS A 1 286 ? -8.190 14.508 -12.851 1.00 91.12 286 LYS A N 1
ATOM 2405 C CA . LYS A 1 286 ? -8.700 15.832 -12.491 1.00 91.12 286 LYS A CA 1
ATOM 2406 C C . LYS A 1 286 ? -7.666 16.575 -11.649 1.00 91.12 286 LYS A C 1
ATOM 2408 O O . LYS A 1 286 ? -7.119 16.033 -10.688 1.00 91.12 286 LYS A O 1
ATOM 2413 N N . GLU A 1 287 ? -7.394 17.833 -11.992 1.00 90.88 287 GLU A N 1
ATOM 2414 C CA . GLU A 1 287 ? -6.377 18.641 -11.303 1.00 90.88 287 GLU A CA 1
ATOM 2415 C C . GLU A 1 287 ? -6.714 18.846 -9.818 1.00 90.88 287 GLU A C 1
ATOM 2417 O O . GLU A 1 287 ? -5.814 18.860 -8.982 1.00 90.88 287 GLU A O 1
ATOM 2422 N N . ASN A 1 288 ? -7.992 18.988 -9.457 1.00 90.06 288 ASN A N 1
ATOM 2423 C CA . ASN A 1 288 ? -8.408 19.133 -8.058 1.00 90.06 288 ASN A CA 1
ATOM 2424 C C . ASN A 1 288 ? -8.143 17.858 -7.234 1.00 90.06 288 ASN A C 1
ATOM 2426 O O . ASN A 1 288 ? -7.609 17.960 -6.130 1.00 90.06 288 ASN A O 1
ATOM 2430 N N . GLU A 1 289 ? -8.442 16.677 -7.779 1.00 93.25 289 GLU A N 1
ATOM 2431 C CA . GLU A 1 289 ? -8.156 15.381 -7.147 1.00 93.25 289 GLU A CA 1
ATOM 2432 C C . GLU A 1 289 ? -6.646 15.196 -6.946 1.00 93.25 289 GLU A C 1
ATOM 2434 O O . GLU A 1 289 ? -6.199 14.821 -5.858 1.00 93.25 289 GLU A O 1
ATOM 2439 N N . LEU A 1 290 ? -5.836 15.557 -7.949 1.00 94.50 290 LEU A N 1
ATOM 2440 C CA . LEU A 1 290 ? -4.377 15.542 -7.837 1.00 94.50 290 LEU A CA 1
ATOM 2441 C C . LEU A 1 290 ? -3.875 16.561 -6.807 1.00 94.50 290 LEU A C 1
ATOM 2443 O O . LEU A 1 290 ? -3.051 16.212 -5.966 1.00 94.50 290 LEU A O 1
ATOM 2447 N N . LYS A 1 291 ? -4.389 17.797 -6.788 1.00 93.50 291 LYS A N 1
ATOM 2448 C CA . LYS A 1 291 ? -4.010 18.806 -5.778 1.00 93.50 291 LYS A CA 1
ATOM 2449 C C . LYS A 1 291 ? -4.252 18.291 -4.367 1.00 93.50 291 LYS A C 1
ATOM 2451 O O . LYS A 1 291 ? -3.371 18.429 -3.520 1.00 93.50 291 LYS A O 1
ATOM 2456 N N . ILE A 1 292 ? -5.413 17.686 -4.121 1.00 92.81 292 ILE A N 1
ATOM 2457 C CA . ILE A 1 292 ? -5.737 17.082 -2.825 1.00 92.81 292 ILE A CA 1
ATOM 2458 C C . ILE A 1 292 ? -4.780 15.922 -2.539 1.00 92.81 292 ILE A C 1
ATOM 2460 O O . ILE A 1 292 ? -4.177 15.896 -1.467 1.00 92.81 292 ILE A O 1
ATOM 2464 N N . SER A 1 293 ? -4.568 15.037 -3.515 1.00 95.62 293 SER A N 1
ATOM 2465 C CA . SER A 1 293 ? -3.703 13.862 -3.383 1.00 95.62 293 SER A CA 1
ATOM 2466 C C . SER A 1 293 ? -2.260 14.224 -3.019 1.00 95.62 293 SER A C 1
ATOM 2468 O O . SER A 1 293 ? -1.722 13.691 -2.052 1.00 95.62 293 SER A O 1
ATOM 2470 N N . TYR A 1 294 ? -1.637 15.169 -3.731 1.00 95.88 294 TYR A N 1
ATOM 2471 C CA . TYR A 1 294 ? -0.271 15.619 -3.435 1.00 95.88 294 TYR A CA 1
ATOM 2472 C C . TYR A 1 294 ? -0.185 16.393 -2.115 1.00 95.88 294 TYR A C 1
ATOM 2474 O O . TYR A 1 294 ? 0.785 16.231 -1.367 1.00 95.88 294 TYR A O 1
ATOM 2482 N N . ARG A 1 295 ? -1.182 17.240 -1.817 1.00 93.94 295 ARG A N 1
ATOM 2483 C CA . ARG A 1 295 ? -1.248 17.989 -0.554 1.00 93.94 295 ARG A CA 1
ATOM 2484 C C . ARG A 1 295 ? -1.282 17.048 0.640 1.00 93.94 295 ARG A C 1
ATOM 2486 O O . ARG A 1 295 ? -0.547 17.276 1.595 1.00 93.94 295 ARG A O 1
ATOM 2493 N N . ASP A 1 296 ? -2.117 16.021 0.570 1.00 93.69 296 ASP A N 1
ATOM 2494 C CA . ASP A 1 296 ? -2.265 15.008 1.608 1.00 93.69 296 ASP A CA 1
ATOM 2495 C C . ASP A 1 296 ? -1.012 14.127 1.712 1.00 93.69 296 ASP A C 1
ATOM 2497 O O . ASP A 1 296 ? -0.360 14.082 2.755 1.00 93.69 296 ASP A O 1
ATOM 2501 N N . ALA A 1 297 ? -0.584 13.523 0.599 1.00 95.19 297 ALA A N 1
ATOM 2502 C CA . ALA A 1 297 ? 0.539 12.591 0.583 1.00 95.19 297 ALA A CA 1
ATOM 2503 C C . ALA A 1 297 ? 1.864 13.230 1.036 1.00 95.19 297 ALA A C 1
ATOM 2505 O O . ALA A 1 297 ? 2.634 12.597 1.762 1.00 95.19 297 ALA A O 1
ATOM 2506 N N . LEU A 1 298 ? 2.154 14.475 0.632 1.00 94.25 298 LEU A N 1
ATOM 2507 C CA . LEU A 1 298 ? 3.454 15.122 0.875 1.00 94.25 298 LEU A CA 1
ATOM 2508 C C . LEU A 1 298 ? 3.421 16.202 1.973 1.00 94.25 298 LEU A C 1
ATOM 2510 O O . LEU A 1 298 ? 4.477 16.537 2.530 1.00 94.25 298 LEU A O 1
ATOM 2514 N N . ARG A 1 299 ? 2.244 16.748 2.311 1.00 88.56 299 ARG A N 1
ATOM 2515 C CA . ARG A 1 299 ? 2.016 17.781 3.340 1.00 88.56 299 ARG A CA 1
ATOM 2516 C C . ARG A 1 299 ? 3.012 18.944 3.244 1.00 88.56 299 ARG A C 1
ATOM 2518 O O . ARG A 1 299 ? 3.016 19.687 2.267 1.00 88.56 299 ARG A O 1
ATOM 2525 N N . ARG A 1 300 ? 3.902 19.101 4.234 1.00 86.31 300 ARG A N 1
ATOM 2526 C CA . ARG A 1 300 ? 4.908 20.186 4.301 1.00 86.31 300 ARG A CA 1
ATOM 2527 C C . ARG A 1 300 ? 5.970 20.106 3.199 1.00 86.31 300 ARG A C 1
ATOM 2529 O O . ARG A 1 300 ? 6.664 21.088 2.962 1.00 86.31 300 ARG A O 1
ATOM 2536 N N . ARG A 1 301 ? 6.122 18.942 2.559 1.00 88.06 301 ARG A N 1
ATOM 2537 C CA . ARG A 1 301 ? 7.082 18.706 1.470 1.00 88.06 301 ARG A CA 1
ATOM 2538 C C . ARG A 1 301 ? 6.499 19.037 0.098 1.00 88.06 301 ARG A C 1
ATOM 2540 O O . ARG A 1 301 ? 7.246 19.078 -0.876 1.00 88.06 301 ARG A O 1
ATOM 2547 N N . TRP A 1 302 ? 5.190 19.275 0.003 1.00 89.56 302 TRP A N 1
ATOM 2548 C CA . TRP A 1 302 ? 4.572 19.628 -1.265 1.00 89.56 302 TRP A CA 1
ATOM 2549 C C . TRP A 1 302 ? 4.949 21.056 -1.668 1.00 89.56 302 TRP A C 1
ATOM 2551 O O . TRP A 1 302 ? 4.571 22.030 -1.020 1.00 89.56 302 TRP A O 1
ATOM 2561 N N . ASN A 1 303 ? 5.650 21.195 -2.791 1.00 89.12 303 ASN A N 1
ATOM 2562 C CA . ASN A 1 303 ? 6.032 22.487 -3.370 1.00 89.12 303 ASN A CA 1
ATOM 2563 C C . ASN A 1 303 ? 4.882 23.178 -4.136 1.00 89.12 303 ASN A C 1
ATOM 2565 O O . ASN A 1 303 ? 5.139 24.100 -4.911 1.00 89.12 303 ASN A O 1
ATOM 2569 N N . ARG A 1 304 ? 3.632 22.723 -3.945 1.00 89.94 304 ARG A N 1
ATOM 2570 C CA . ARG A 1 304 ? 2.420 23.192 -4.645 1.00 89.94 304 ARG A CA 1
ATOM 2571 C C . ARG A 1 304 ? 2.472 23.042 -6.165 1.00 89.94 304 ARG A C 1
ATOM 2573 O O . ARG A 1 304 ? 1.710 23.695 -6.872 1.00 89.94 304 ARG A O 1
ATOM 2580 N N . ARG A 1 305 ? 3.368 22.199 -6.677 1.00 91.44 305 ARG A N 1
ATOM 2581 C CA . ARG A 1 305 ? 3.439 21.857 -8.094 1.00 91.44 305 ARG A CA 1
ATOM 2582 C C . ARG A 1 305 ? 3.045 20.404 -8.253 1.00 91.44 305 ARG A C 1
ATOM 2584 O O . ARG A 1 305 ? 3.516 19.540 -7.518 1.00 91.44 305 ARG A O 1
ATOM 2591 N N . ILE A 1 306 ? 2.169 20.163 -9.212 1.00 92.88 306 ILE A N 1
ATOM 2592 C CA . ILE A 1 306 ? 1.915 18.830 -9.736 1.00 92.88 306 ILE A CA 1
ATOM 2593 C C . ILE A 1 306 ? 2.743 18.738 -11.022 1.00 92.88 306 ILE A C 1
ATOM 2595 O O . ILE A 1 306 ? 2.752 19.716 -11.779 1.00 92.88 306 ILE A O 1
ATOM 2599 N N . PRO A 1 307 ? 3.463 17.632 -11.267 1.00 92.56 307 PRO A N 1
ATOM 2600 C CA . PRO A 1 307 ? 4.138 17.398 -12.537 1.00 92.56 307 PRO A CA 1
ATOM 2601 C C . PRO A 1 307 ? 3.193 17.590 -13.733 1.00 92.56 307 PRO A C 1
ATOM 2603 O O . PRO A 1 307 ? 1.972 17.588 -13.581 1.00 92.56 307 PRO A O 1
ATOM 2606 N N . VAL A 1 308 ? 3.774 17.807 -14.910 1.00 89.75 308 VAL A N 1
ATOM 2607 C CA . VAL A 1 308 ? 3.045 17.979 -16.173 1.00 89.75 308 VAL A CA 1
ATOM 2608 C C . VAL A 1 308 ? 3.587 16.953 -17.155 1.00 89.75 308 VAL A C 1
ATOM 2610 O O . VAL A 1 308 ? 4.809 16.804 -17.285 1.00 89.75 308 VAL A O 1
ATOM 2613 N N . LEU A 1 309 ? 2.694 16.262 -17.854 1.00 86.12 309 LEU A N 1
ATOM 2614 C CA . LEU A 1 309 ? 3.032 15.289 -18.883 1.00 86.12 309 LEU A CA 1
ATOM 2615 C C . LEU A 1 309 ? 3.676 16.014 -20.076 1.00 86.12 309 LEU A C 1
ATOM 2617 O O . LEU A 1 309 ? 3.008 16.652 -20.887 1.00 86.12 309 LEU A O 1
ATOM 2621 N N . ARG A 1 310 ? 5.005 15.940 -20.190 1.00 81.00 310 ARG A N 1
ATOM 2622 C CA . ARG A 1 310 ? 5.746 16.572 -21.296 1.00 81.00 310 ARG A CA 1
ATOM 2623 C C . ARG A 1 310 ? 5.449 15.824 -22.590 1.00 81.00 310 ARG A C 1
ATOM 2625 O O . ARG A 1 310 ? 5.777 14.658 -22.628 1.00 81.00 310 ARG A O 1
ATOM 2632 N N . ASN A 1 311 ? 4.934 16.448 -23.648 1.00 71.94 311 ASN A N 1
ATOM 2633 C CA . ASN A 1 311 ? 4.508 15.801 -24.908 1.00 71.94 311 ASN A CA 1
ATOM 2634 C C . ASN A 1 311 ? 3.324 14.825 -24.702 1.00 71.94 311 ASN A C 1
ATOM 2636 O O . ASN A 1 311 ? 3.508 13.795 -24.041 1.00 71.94 311 ASN A O 1
ATOM 2640 N N . PRO A 1 312 ? 2.130 15.098 -25.266 1.00 63.00 312 PRO A N 1
ATOM 2641 C CA . PRO A 1 312 ? 1.004 14.167 -25.200 1.00 63.00 312 PRO A CA 1
ATOM 2642 C C . PRO A 1 312 ? 1.439 12.790 -25.707 1.00 63.00 312 PRO A C 1
ATOM 2644 O O . PRO A 1 312 ? 2.174 12.698 -26.690 1.00 63.00 312 PRO A O 1
ATOM 2647 N N . LEU A 1 313 ? 1.049 11.724 -25.006 1.00 60.44 313 LEU A N 1
ATOM 2648 C CA . LEU A 1 313 ? 1.298 10.368 -25.494 1.00 60.44 313 LEU A CA 1
ATOM 2649 C C . LEU A 1 313 ? 0.614 10.195 -26.861 1.00 60.44 313 LEU A C 1
ATOM 2651 O O . LEU A 1 313 ? -0.556 10.577 -26.959 1.00 60.44 313 LEU A O 1
ATOM 2655 N N . PRO A 1 314 ? 1.295 9.617 -27.875 1.00 56.31 314 PRO A N 1
ATOM 2656 C CA . PRO A 1 314 ? 0.635 9.179 -29.099 1.00 56.31 314 PRO A CA 1
ATOM 2657 C C . PRO A 1 314 ? -0.525 8.265 -28.716 1.00 56.31 314 PRO A C 1
ATOM 2659 O O . PRO A 1 314 ? -0.373 7.361 -27.888 1.00 56.31 314 PRO A O 1
ATOM 2662 N N . ASN A 1 315 ? -1.699 8.556 -29.246 1.00 57.22 315 ASN A N 1
ATOM 2663 C CA . ASN A 1 315 ? -2.936 7.906 -28.882 1.00 57.22 315 ASN A CA 1
ATOM 2664 C C . ASN A 1 315 ? -3.150 6.678 -29.774 1.00 57.22 315 ASN A C 1
ATOM 2666 O O . ASN A 1 315 ? -3.515 6.854 -30.925 1.00 57.22 315 ASN A O 1
ATOM 2670 N N . PRO A 1 316 ? -3.013 5.437 -29.289 1.00 53.88 316 PRO A N 1
ATOM 2671 C CA . PRO A 1 316 ? -3.151 4.255 -30.143 1.00 53.88 316 PRO A CA 1
ATOM 2672 C C . PRO A 1 316 ? -4.550 4.089 -30.766 1.00 53.88 316 PRO A C 1
ATOM 2674 O O . PRO A 1 316 ? -4.673 3.404 -31.774 1.00 53.88 316 PRO A O 1
ATOM 2677 N N . ASP A 1 317 ? -5.586 4.734 -30.212 1.00 49.62 317 ASP A N 1
ATOM 2678 C CA . ASP A 1 317 ? -6.959 4.669 -30.734 1.00 49.62 317 ASP A CA 1
ATOM 2679 C C . ASP A 1 317 ? -7.278 5.760 -31.784 1.00 49.62 317 ASP A C 1
ATOM 2681 O O . ASP A 1 317 ? -8.303 5.672 -32.454 1.00 49.62 317 ASP A O 1
ATOM 2685 N N . ILE A 1 318 ? -6.445 6.806 -31.909 1.00 50.91 318 ILE A N 1
ATOM 2686 C CA . ILE A 1 318 ? -6.628 7.924 -32.870 1.00 50.91 318 ILE A CA 1
ATOM 2687 C C . ILE A 1 318 ? -5.440 8.021 -33.837 1.00 50.91 318 ILE A C 1
ATOM 2689 O O . ILE A 1 318 ? -5.633 8.200 -35.032 1.00 50.91 318 ILE A O 1
ATOM 2693 N N . ASP A 1 319 ? -4.229 7.853 -33.312 1.00 51.50 319 ASP A N 1
ATOM 2694 C CA . ASP A 1 319 ? -2.958 7.764 -34.036 1.00 51.50 319 ASP A CA 1
ATOM 2695 C C . ASP A 1 319 ? -2.602 6.306 -34.385 1.00 51.50 319 ASP A C 1
ATOM 2697 O O . ASP A 1 319 ? -1.478 6.019 -34.808 1.00 51.50 319 ASP A O 1
ATOM 2701 N N . GLY A 1 320 ? -3.544 5.370 -34.186 1.00 47.47 320 GLY A N 1
ATOM 2702 C CA . GLY A 1 320 ? -3.482 4.055 -34.818 1.00 47.47 320 GLY A CA 1
ATOM 2703 C C . GLY A 1 320 ? -3.252 4.244 -36.318 1.00 47.47 320 GLY A C 1
ATOM 2704 O O . GLY A 1 320 ? -3.693 5.261 -36.857 1.00 47.47 320 GLY A O 1
ATOM 2705 N N . PRO A 1 321 ? -2.502 3.342 -36.976 1.00 40.78 321 PRO A N 1
ATOM 2706 C CA . PRO A 1 321 ? -2.043 3.568 -38.337 1.00 40.78 321 PRO A CA 1
ATOM 2707 C C . PRO A 1 321 ? -3.240 3.965 -39.194 1.00 40.78 321 PRO A C 1
ATOM 2709 O O . PRO A 1 321 ? -4.160 3.174 -39.383 1.00 40.78 321 PRO A O 1
ATOM 2712 N N . SER A 1 322 ? -3.251 5.209 -39.679 1.00 45.16 322 SER A N 1
ATOM 2713 C CA . SER A 1 322 ? -4.047 5.512 -40.852 1.00 45.16 322 SER A CA 1
ATOM 2714 C C . SER A 1 322 ? -3.591 4.491 -41.886 1.00 45.16 322 SER A C 1
ATOM 2716 O O . SER A 1 322 ? -2.389 4.406 -42.142 1.00 45.16 322 SER A O 1
ATOM 2718 N N . ASP A 1 323 ? -4.506 3.698 -42.439 1.00 48.03 323 ASP A N 1
ATOM 2719 C CA . ASP A 1 323 ? -4.232 2.691 -43.478 1.00 48.03 323 ASP A CA 1
ATOM 2720 C C . ASP A 1 323 ? -3.685 3.313 -44.791 1.00 48.03 323 ASP A C 1
ATOM 2722 O O . ASP A 1 323 ? -3.772 2.726 -45.867 1.00 48.03 323 ASP A O 1
ATOM 2726 N N . GLU A 1 324 ? -3.110 4.516 -44.734 1.00 48.03 324 GLU A N 1
ATOM 2727 C CA . GLU A 1 324 ? -2.361 5.121 -45.817 1.00 48.03 324 GLU A CA 1
ATOM 2728 C C . GLU A 1 324 ? -0.966 4.479 -45.907 1.00 48.03 324 GLU A C 1
ATOM 2730 O O . GLU A 1 324 ? -0.161 4.591 -44.972 1.00 48.03 324 GLU A O 1
ATOM 2735 N N . PRO A 1 325 ? -0.646 3.814 -47.031 1.00 40.91 325 PRO A N 1
ATOM 2736 C CA . PRO A 1 325 ? 0.666 3.232 -47.258 1.00 40.91 325 PRO A CA 1
ATOM 2737 C C . PRO A 1 325 ? 1.714 4.347 -47.291 1.00 40.91 325 PRO A C 1
ATOM 2739 O O . PRO A 1 325 ? 1.737 5.176 -48.199 1.00 40.91 325 PRO A O 1
ATOM 2742 N N . ARG A 1 326 ? 2.593 4.379 -46.286 1.00 42.75 326 ARG A N 1
ATOM 2743 C CA . ARG A 1 326 ? 3.753 5.274 -46.296 1.00 42.75 326 ARG A CA 1
ATOM 2744 C C . ARG A 1 326 ? 4.825 4.694 -47.210 1.00 42.75 326 ARG A C 1
ATOM 2746 O O . ARG A 1 326 ? 5.343 3.609 -46.951 1.00 42.75 326 ARG A O 1
ATOM 2753 N N . ASP A 1 327 ? 5.135 5.447 -48.259 1.00 44.03 327 ASP A N 1
ATOM 2754 C CA . ASP A 1 327 ? 6.252 5.206 -49.171 1.00 44.03 327 ASP A CA 1
ATOM 2755 C C . ASP A 1 327 ? 7.575 5.139 -48.375 1.00 44.03 327 ASP A C 1
ATOM 2757 O O . ASP A 1 327 ? 7.799 5.981 -47.495 1.00 44.03 327 ASP A O 1
ATOM 2761 N N . PRO A 1 328 ? 8.452 4.151 -48.623 1.00 39.88 328 PRO A N 1
ATOM 2762 C CA . PRO A 1 328 ? 9.723 4.039 -47.921 1.00 39.88 328 PRO A CA 1
ATOM 2763 C C . PRO A 1 328 ? 10.647 5.213 -48.271 1.00 39.88 328 PRO A C 1
ATOM 2765 O O . PRO A 1 328 ? 11.025 5.405 -49.425 1.00 39.88 328 PRO A O 1
ATOM 2768 N N . ASP A 1 329 ? 11.036 5.980 -47.251 1.00 43.72 329 ASP A N 1
ATOM 2769 C CA . ASP A 1 329 ? 12.009 7.071 -47.351 1.00 43.72 329 ASP A CA 1
ATOM 2770 C C . ASP A 1 329 ? 13.402 6.520 -47.745 1.00 43.72 329 ASP A C 1
ATOM 2772 O O . ASP A 1 329 ? 13.975 5.717 -47.000 1.00 43.72 329 ASP A O 1
ATOM 2776 N N . PRO A 1 330 ? 13.976 6.916 -48.899 1.00 43.12 330 PRO A N 1
ATOM 2777 C CA . PRO A 1 330 ? 15.214 6.342 -49.418 1.00 43.12 330 PRO A CA 1
ATOM 2778 C C . PRO A 1 330 ? 16.502 6.972 -48.855 1.00 43.12 330 PRO A C 1
ATOM 2780 O O . PRO A 1 330 ? 17.553 6.852 -49.486 1.00 43.12 330 PRO A O 1
ATOM 2783 N N . ARG A 1 331 ? 16.482 7.659 -47.704 1.00 52.38 331 ARG A N 1
ATOM 2784 C CA . ARG A 1 331 ? 17.682 8.350 -47.186 1.00 52.38 331 ARG A CA 1
ATOM 2785 C C . ARG A 1 331 ? 18.000 8.017 -45.732 1.00 52.38 331 ARG A C 1
ATOM 2787 O O . ARG A 1 331 ? 17.680 8.767 -44.817 1.00 52.38 331 ARG A O 1
ATOM 2794 N N . VAL A 1 332 ? 18.731 6.921 -45.536 1.00 40.91 332 VAL A N 1
ATOM 2795 C CA . VAL A 1 332 ? 19.504 6.682 -44.308 1.00 40.91 332 VAL A CA 1
ATOM 2796 C C . VAL A 1 332 ? 20.976 6.556 -44.691 1.00 40.91 332 VAL A C 1
ATOM 2798 O O . VAL A 1 332 ? 21.396 5.547 -45.255 1.00 40.91 332 VAL A O 1
ATOM 2801 N N . ASP A 1 333 ? 21.746 7.603 -44.399 1.00 46.19 333 ASP A N 1
ATOM 2802 C CA . ASP A 1 333 ? 23.197 7.623 -44.578 1.00 46.19 333 ASP A CA 1
ATOM 2803 C C . ASP A 1 333 ? 23.907 6.704 -43.560 1.00 46.19 333 ASP A C 1
ATOM 2805 O O . ASP A 1 333 ? 23.435 6.531 -42.429 1.00 46.19 333 ASP A O 1
ATOM 2809 N N . PRO A 1 334 ? 25.059 6.113 -43.929 1.00 41.03 334 PRO A N 1
ATOM 2810 C CA . PRO A 1 334 ? 25.792 5.187 -43.074 1.00 41.03 334 PRO A CA 1
ATOM 2811 C C . PRO A 1 334 ? 26.508 5.896 -41.905 1.00 41.03 334 PRO A C 1
ATOM 2813 O O . PRO A 1 334 ? 26.908 7.059 -42.015 1.00 41.03 334 PRO A O 1
ATOM 2816 N N . PRO A 1 335 ? 26.720 5.196 -40.774 1.00 39.34 335 PRO A N 1
ATOM 2817 C CA . PRO A 1 335 ? 27.264 5.794 -39.563 1.00 39.34 335 PRO A CA 1
ATOM 2818 C C . PRO A 1 335 ? 28.763 6.091 -39.695 1.00 39.34 335 PRO A C 1
ATOM 2820 O O . PRO A 1 335 ? 29.568 5.228 -40.046 1.00 39.34 335 PRO A O 1
ATOM 2823 N N . THR A 1 336 ? 29.137 7.320 -39.348 1.00 38.88 336 THR A N 1
ATOM 2824 C CA . THR A 1 336 ? 30.519 7.797 -39.289 1.00 38.88 336 THR A CA 1
ATOM 2825 C C . THR A 1 336 ? 31.281 7.212 -38.095 1.00 38.88 336 THR A C 1
ATOM 2827 O O . THR A 1 336 ? 30.789 7.113 -36.968 1.00 38.88 336 THR A O 1
ATOM 2830 N N . THR A 1 337 ? 32.522 6.812 -38.365 1.00 37.81 337 THR A N 1
ATOM 2831 C CA . THR A 1 337 ? 33.495 6.226 -37.438 1.00 37.81 337 THR A CA 1
ATOM 2832 C C . THR A 1 337 ? 33.894 7.199 -36.323 1.00 37.81 337 THR A C 1
ATOM 2834 O O . THR A 1 337 ? 34.323 8.321 -36.589 1.00 37.81 337 THR A O 1
ATOM 2837 N N . ARG A 1 338 ? 33.779 6.756 -35.063 1.00 36.91 338 ARG A N 1
ATOM 2838 C CA . ARG A 1 338 ? 34.248 7.484 -33.868 1.00 36.91 338 ARG A CA 1
ATOM 2839 C C . ARG A 1 338 ? 35.776 7.382 -33.712 1.00 36.91 338 ARG A C 1
ATOM 2841 O O . ARG A 1 338 ? 36.308 6.305 -33.962 1.00 36.91 338 ARG A O 1
ATOM 2848 N N . PRO A 1 339 ? 36.457 8.443 -33.236 1.00 40.62 339 PRO A N 1
ATOM 2849 C CA . PRO A 1 339 ? 37.897 8.433 -32.990 1.00 40.62 339 PRO A CA 1
ATOM 2850 C C . PRO A 1 339 ? 38.280 7.695 -31.698 1.00 40.62 339 PRO A C 1
ATOM 2852 O O . PRO A 1 339 ? 37.497 7.608 -30.745 1.00 40.62 339 PRO A O 1
ATOM 2855 N N . ASP A 1 340 ? 39.511 7.184 -31.710 1.00 40.66 340 ASP A N 1
ATOM 2856 C CA . ASP A 1 340 ? 40.096 6.257 -30.747 1.00 40.66 340 ASP A CA 1
ATOM 2857 C C . ASP A 1 340 ? 40.133 6.761 -29.301 1.00 40.66 340 ASP A C 1
ATOM 2859 O O . ASP A 1 340 ? 40.459 7.907 -28.983 1.00 40.66 340 ASP A O 1
ATOM 2863 N N . ARG A 1 341 ? 39.797 5.834 -28.401 1.00 38.56 341 ARG A N 1
ATOM 2864 C CA . ARG A 1 341 ? 39.783 6.003 -26.949 1.00 38.56 341 ARG A CA 1
ATOM 2865 C C . ARG A 1 341 ? 41.180 5.685 -26.392 1.00 38.56 341 ARG A C 1
ATOM 2867 O O . ARG A 1 341 ? 41.718 4.639 -26.742 1.00 38.56 341 ARG A O 1
ATOM 2874 N N . PRO A 1 342 ? 41.748 6.513 -25.496 1.00 41.44 342 PRO A N 1
ATOM 2875 C CA . PRO A 1 342 ? 43.074 6.270 -24.932 1.00 41.44 342 PRO A CA 1
ATOM 2876 C C . PRO A 1 342 ? 43.111 5.010 -24.055 1.00 41.44 342 PRO A C 1
ATOM 2878 O O . PRO A 1 342 ? 42.124 4.668 -23.393 1.00 41.44 342 PRO A O 1
ATOM 2881 N N . GLU A 1 343 ? 44.268 4.344 -24.076 1.00 39.03 343 GLU A N 1
ATOM 2882 C CA . GLU A 1 343 ? 44.525 3.027 -23.487 1.00 39.03 343 GLU A CA 1
ATOM 2883 C C . GLU A 1 343 ? 44.185 2.922 -21.984 1.00 39.03 343 GLU A C 1
ATOM 2885 O O . GLU A 1 343 ? 44.366 3.882 -21.221 1.00 39.03 343 GLU A O 1
ATOM 2890 N N . PRO A 1 344 ? 43.716 1.747 -21.514 1.00 38.91 344 PRO A N 1
ATOM 2891 C CA . PRO A 1 344 ? 43.427 1.518 -20.106 1.00 38.91 344 PRO A CA 1
ATOM 2892 C C . PRO A 1 344 ? 44.714 1.408 -19.279 1.00 38.91 344 PRO A C 1
ATOM 2894 O O . PRO A 1 344 ? 45.672 0.739 -19.656 1.00 38.91 344 PRO A O 1
ATOM 2897 N N . ARG A 1 345 ? 44.703 2.023 -18.091 1.00 45.09 345 ARG A N 1
ATOM 2898 C CA . ARG A 1 345 ? 45.748 1.849 -17.070 1.00 45.09 345 ARG A CA 1
ATOM 2899 C C . ARG A 1 345 ? 45.836 0.381 -16.614 1.00 45.09 345 ARG A C 1
ATOM 2901 O O . ARG A 1 345 ? 44.802 -0.284 -16.570 1.00 45.09 345 ARG A O 1
ATOM 2908 N N . PRO A 1 346 ? 47.025 -0.095 -16.199 1.00 36.53 346 PRO A N 1
ATOM 2909 C CA . PRO A 1 346 ? 47.237 -1.483 -15.797 1.00 36.53 346 PRO A CA 1
ATOM 2910 C C . PRO A 1 346 ? 46.368 -1.868 -14.593 1.00 36.53 346 PRO A C 1
ATOM 2912 O O . PRO A 1 346 ? 46.338 -1.174 -13.570 1.00 36.53 346 PRO A O 1
ATOM 2915 N N . ASP A 1 347 ? 45.655 -2.984 -14.743 1.00 38.50 347 ASP A N 1
ATOM 2916 C CA . ASP A 1 347 ? 44.746 -3.545 -13.749 1.00 38.50 347 ASP A CA 1
ATOM 2917 C C . ASP A 1 347 ? 45.488 -3.930 -12.461 1.00 38.50 347 ASP A C 1
ATOM 2919 O O . ASP A 1 347 ? 46.496 -4.639 -12.471 1.00 38.50 347 ASP A O 1
ATOM 2923 N N . ARG A 1 348 ? 44.952 -3.494 -11.314 1.00 38.97 348 ARG A N 1
ATOM 2924 C CA . ARG A 1 348 ? 45.365 -4.014 -10.004 1.00 38.97 348 ARG A CA 1
ATOM 2925 C C . ARG A 1 348 ? 44.963 -5.493 -9.887 1.00 38.97 348 ARG A C 1
ATOM 2927 O O . ARG A 1 348 ? 43.889 -5.851 -10.378 1.00 38.97 348 ARG A O 1
ATOM 2934 N N . PRO A 1 349 ? 45.742 -6.332 -9.179 1.00 36.50 349 PRO A N 1
ATOM 2935 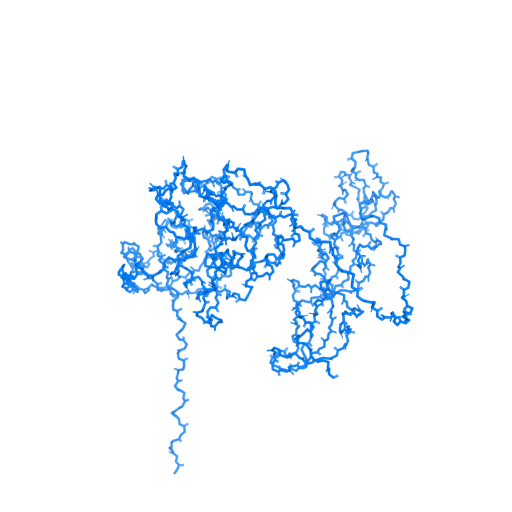C CA . PRO A 1 349 ? 45.422 -7.745 -8.998 1.00 36.50 349 PRO A CA 1
ATOM 2936 C C . PRO A 1 349 ? 44.026 -7.899 -8.385 1.00 36.50 349 PRO A C 1
ATOM 2938 O O . PRO A 1 349 ? 43.761 -7.411 -7.282 1.00 36.50 349 PRO A O 1
ATOM 2941 N N . ARG A 1 350 ? 43.106 -8.543 -9.112 1.00 40.66 350 ARG A N 1
ATOM 2942 C CA . ARG A 1 350 ? 41.793 -8.908 -8.573 1.00 40.66 350 ARG A CA 1
ATOM 2943 C C . ARG A 1 350 ? 41.993 -10.048 -7.571 1.00 40.66 350 ARG A C 1
ATOM 2945 O O . ARG A 1 350 ? 42.610 -11.038 -7.945 1.00 40.66 350 ARG A O 1
ATOM 2952 N N . PRO A 1 351 ? 41.461 -9.950 -6.341 1.00 45.16 351 PRO A N 1
ATOM 2953 C CA . PRO A 1 351 ? 41.472 -11.075 -5.417 1.00 45.16 351 PRO A CA 1
ATOM 2954 C C . PRO A 1 351 ? 40.692 -12.245 -6.026 1.00 45.16 351 PRO A C 1
ATOM 2956 O O . PRO A 1 351 ? 39.609 -12.043 -6.591 1.00 45.16 351 PRO A O 1
ATOM 2959 N N . ASP A 1 352 ? 41.265 -13.443 -5.923 1.00 40.94 352 ASP A N 1
ATOM 2960 C CA . ASP A 1 352 ? 40.722 -14.687 -6.460 1.00 40.94 352 ASP A CA 1
ATOM 2961 C C . ASP A 1 352 ? 39.252 -14.854 -6.063 1.00 40.94 352 ASP A C 1
ATOM 2963 O O . ASP A 1 352 ? 38.900 -15.019 -4.892 1.00 40.94 352 ASP A O 1
ATOM 2967 N N . ARG A 1 353 ? 38.355 -14.775 -7.053 1.00 50.53 353 ARG A N 1
ATOM 2968 C CA . ARG A 1 353 ? 36.945 -15.102 -6.836 1.00 50.53 353 ARG A CA 1
ATOM 2969 C C . ARG A 1 353 ? 36.848 -16.604 -6.563 1.00 50.53 353 ARG A C 1
ATOM 2971 O O . ARG A 1 353 ? 37.366 -17.374 -7.373 1.00 50.53 353 ARG A O 1
ATOM 2978 N N . PRO A 1 354 ? 36.145 -17.041 -5.504 1.00 50.06 354 PRO A N 1
ATOM 2979 C CA . PRO A 1 354 ? 35.933 -18.459 -5.258 1.00 50.06 354 PRO A CA 1
ATOM 2980 C C . PRO A 1 354 ? 35.208 -19.095 -6.455 1.00 50.06 354 PRO A C 1
ATOM 2982 O O . PRO A 1 354 ? 34.033 -18.832 -6.716 1.00 50.06 354 PRO A O 1
ATOM 2985 N N . ARG A 1 355 ? 35.937 -19.922 -7.214 1.00 46.28 355 ARG A N 1
ATOM 2986 C CA . ARG A 1 355 ? 35.399 -20.805 -8.256 1.00 46.28 355 ARG A CA 1
ATOM 2987 C C . ARG A 1 355 ? 34.664 -21.963 -7.581 1.00 46.28 355 ARG A C 1
ATOM 2989 O O . ARG A 1 355 ? 35.272 -22.988 -7.305 1.00 46.28 355 ARG A O 1
ATOM 2996 N N . ASN A 1 356 ? 33.379 -21.778 -7.288 1.00 46.88 356 ASN A N 1
ATOM 2997 C CA . ASN A 1 356 ? 32.335 -22.802 -7.432 1.00 46.88 356 ASN A CA 1
ATOM 2998 C C . ASN A 1 356 ? 31.002 -22.250 -6.915 1.00 46.88 356 ASN A C 1
ATOM 3000 O O . ASN A 1 356 ? 30.664 -22.380 -5.739 1.00 46.88 356 ASN A O 1
ATOM 3004 N N . THR A 1 357 ? 30.206 -21.657 -7.801 1.00 55.12 357 THR A N 1
ATOM 3005 C CA . THR A 1 357 ? 28.766 -21.528 -7.563 1.00 55.12 357 THR A CA 1
ATOM 3006 C C . THR A 1 357 ? 28.157 -22.917 -7.730 1.00 55.12 357 THR A C 1
ATOM 3008 O O . THR A 1 357 ? 27.705 -23.267 -8.820 1.00 55.12 357 THR A O 1
ATOM 3011 N N . ARG A 1 358 ? 28.176 -23.744 -6.676 1.00 60.16 358 ARG A N 1
ATOM 3012 C CA . ARG A 1 358 ? 27.240 -24.876 -6.618 1.00 60.16 358 ARG A CA 1
ATOM 3013 C C . ARG A 1 358 ? 25.843 -24.285 -6.811 1.00 60.16 358 ARG A C 1
ATOM 3015 O O . ARG A 1 358 ? 25.482 -23.344 -6.106 1.00 60.16 358 ARG A O 1
ATOM 3022 N N . GLY A 1 359 ? 25.122 -24.768 -7.823 1.00 69.38 359 GLY A N 1
ATOM 3023 C CA . GLY A 1 359 ? 23.790 -24.273 -8.152 1.00 69.38 359 GLY A CA 1
ATOM 3024 C C . GLY A 1 359 ? 22.895 -24.322 -6.918 1.00 69.38 359 GLY A C 1
ATOM 3025 O O . GLY A 1 359 ? 22.878 -25.315 -6.196 1.00 69.38 359 GLY A O 1
ATOM 3026 N N . VAL A 1 360 ? 22.180 -23.229 -6.667 1.00 80.06 360 VAL A N 1
ATOM 3027 C CA . VAL A 1 360 ? 21.271 -23.096 -5.519 1.00 80.06 360 VAL A CA 1
ATOM 3028 C C . VAL A 1 360 ? 20.167 -24.157 -5.541 1.00 80.06 360 VAL A C 1
ATOM 3030 O O . VAL A 1 360 ? 19.694 -24.601 -4.496 1.00 80.06 360 VAL A O 1
ATOM 3033 N N . ASP A 1 361 ? 19.834 -24.607 -6.747 1.00 81.38 361 ASP A N 1
ATOM 3034 C CA . ASP A 1 361 ? 18.800 -25.589 -7.044 1.00 81.38 361 ASP A CA 1
ATOM 3035 C C . ASP A 1 361 ? 19.337 -27.025 -7.164 1.00 81.38 361 ASP A C 1
ATOM 3037 O O . ASP A 1 361 ? 18.746 -27.865 -7.831 1.00 81.38 361 ASP A O 1
ATOM 3041 N N . ARG A 1 362 ? 20.496 -27.331 -6.560 1.00 90.75 362 ARG A N 1
ATOM 3042 C CA . ARG A 1 362 ? 20.942 -28.728 -6.488 1.00 90.75 362 ARG A CA 1
ATOM 3043 C C . ARG A 1 362 ? 20.061 -29.522 -5.527 1.00 90.75 362 ARG A C 1
ATOM 3045 O O . ARG A 1 362 ? 19.681 -29.014 -4.461 1.00 90.75 362 ARG A O 1
ATOM 3052 N N . ASP A 1 363 ? 19.813 -30.775 -5.889 1.00 92.88 363 ASP A N 1
ATOM 3053 C CA . ASP A 1 363 ? 19.258 -31.764 -4.975 1.00 92.88 363 ASP A CA 1
ATOM 3054 C C . ASP A 1 363 ? 20.194 -31.989 -3.784 1.00 92.88 363 ASP A C 1
ATOM 3056 O O . ASP A 1 363 ? 21.414 -31.788 -3.866 1.00 92.88 363 ASP A O 1
ATOM 3060 N N . LEU A 1 364 ? 19.599 -32.368 -2.653 1.00 95.31 364 LEU A N 1
ATOM 3061 C CA . LEU A 1 364 ? 20.341 -32.656 -1.431 1.00 95.31 364 LEU A CA 1
ATOM 3062 C C . LEU A 1 364 ? 20.775 -34.117 -1.426 1.00 95.31 364 LEU A C 1
ATOM 3064 O O . LEU A 1 364 ? 19.962 -35.016 -1.641 1.00 95.31 364 LEU A O 1
ATOM 3068 N N . SER A 1 365 ? 22.047 -34.359 -1.133 1.00 96.06 365 SER A N 1
ATOM 3069 C CA . SER A 1 365 ? 22.562 -35.724 -1.078 1.00 96.06 365 SER A CA 1
ATOM 3070 C C . SER A 1 365 ? 22.258 -36.380 0.276 1.00 96.06 365 SER A C 1
ATOM 3072 O O . SER A 1 365 ? 22.322 -35.708 1.311 1.00 96.06 365 SER A O 1
ATOM 3074 N N . PRO A 1 366 ? 22.013 -37.703 0.323 1.00 97.38 366 PRO A N 1
ATOM 3075 C CA . PRO A 1 366 ? 22.022 -38.452 1.575 1.00 97.38 366 PRO A CA 1
ATOM 3076 C C . PRO A 1 366 ? 23.300 -38.187 2.384 1.00 97.38 366 PRO A C 1
ATOM 3078 O O . PRO A 1 366 ? 24.412 -38.198 1.857 1.00 97.38 366 PRO A O 1
ATOM 3081 N N . GLY A 1 367 ? 23.137 -37.924 3.676 1.00 97.31 367 GLY A N 1
ATOM 3082 C CA . GLY A 1 367 ? 24.197 -37.532 4.600 1.00 97.31 367 GLY A CA 1
ATOM 3083 C C . GLY A 1 367 ? 24.401 -36.022 4.752 1.00 97.31 367 GLY A C 1
ATOM 3084 O O . GLY A 1 367 ? 25.032 -35.614 5.728 1.00 97.31 367 GLY A O 1
ATOM 3085 N N . GLU A 1 368 ? 23.861 -35.199 3.849 1.00 97.38 368 GLU A N 1
ATOM 3086 C CA . GLU A 1 368 ? 23.998 -33.742 3.901 1.00 97.38 368 GLU A CA 1
ATOM 3087 C C . GLU A 1 368 ? 23.225 -33.143 5.088 1.00 97.38 368 GLU A C 1
ATOM 3089 O O . GLU A 1 368 ? 22.122 -33.581 5.421 1.00 97.38 368 GLU A O 1
ATOM 3094 N N . VAL A 1 369 ? 23.815 -32.137 5.743 1.00 97.62 369 VAL A N 1
ATOM 3095 C CA . VAL A 1 369 ? 23.186 -31.408 6.854 1.00 97.62 369 VAL A CA 1
ATOM 3096 C C . VAL A 1 369 ? 22.682 -30.063 6.347 1.00 97.62 369 VAL A C 1
ATOM 3098 O O . VAL A 1 369 ? 23.443 -29.280 5.777 1.00 97.62 369 VAL A O 1
ATOM 3101 N N . VAL A 1 370 ? 21.397 -29.801 6.566 1.00 97.62 370 VAL A N 1
ATOM 3102 C CA . VAL A 1 370 ? 20.691 -28.603 6.094 1.00 97.62 370 VAL A CA 1
ATOM 3103 C C . VAL A 1 370 ? 19.841 -27.996 7.209 1.00 97.62 370 VAL A C 1
ATOM 3105 O O . VAL A 1 370 ? 19.611 -28.623 8.245 1.00 97.62 370 VAL A O 1
ATOM 3108 N N . TYR A 1 371 ? 19.353 -26.773 7.002 1.00 97.69 371 TYR A N 1
ATOM 3109 C CA . TYR A 1 371 ? 18.346 -26.165 7.872 1.00 97.69 371 TYR A CA 1
ATOM 3110 C C . TYR A 1 371 ? 16.936 -26.466 7.364 1.00 97.69 371 TYR A C 1
ATOM 3112 O O . TYR A 1 371 ? 16.619 -26.113 6.230 1.00 97.69 371 TYR A O 1
ATOM 3120 N N . ASP A 1 372 ? 16.077 -27.036 8.210 1.00 96.81 372 ASP A N 1
ATOM 3121 C CA . ASP A 1 372 ? 14.628 -27.095 7.992 1.00 96.81 372 ASP A CA 1
ATOM 3122 C C . ASP A 1 372 ? 14.010 -25.739 8.353 1.00 96.81 372 ASP A C 1
ATOM 3124 O O . ASP A 1 372 ? 13.835 -25.382 9.524 1.00 96.81 372 ASP A O 1
ATOM 3128 N N . ILE A 1 373 ? 13.702 -24.958 7.323 1.00 95.44 373 ILE A N 1
ATOM 3129 C CA . ILE A 1 373 ? 13.173 -23.599 7.470 1.00 95.44 373 ILE A CA 1
ATOM 3130 C C . ILE A 1 373 ? 11.660 -23.570 7.685 1.00 95.44 373 ILE A C 1
ATOM 3132 O O . ILE A 1 373 ? 11.147 -22.558 8.161 1.00 95.44 373 ILE A O 1
ATOM 3136 N N . ALA A 1 374 ? 10.951 -24.654 7.367 1.00 91.75 374 ALA A N 1
ATOM 3137 C CA . ALA A 1 374 ? 9.513 -24.764 7.589 1.00 91.75 374 ALA A CA 1
ATOM 3138 C C . ALA A 1 374 ? 9.183 -25.063 9.063 1.00 91.75 374 ALA A C 1
ATOM 3140 O O . ALA A 1 374 ? 8.049 -24.858 9.491 1.00 91.75 374 ALA A O 1
ATOM 3141 N N . ARG A 1 375 ? 10.170 -25.496 9.861 1.00 88.38 375 ARG A N 1
ATOM 3142 C CA . ARG A 1 375 ? 10.025 -25.743 11.307 1.00 88.38 375 ARG A CA 1
ATOM 3143 C C . ARG A 1 375 ? 10.997 -24.942 12.173 1.00 88.38 375 ARG A C 1
ATOM 3145 O O . ARG A 1 375 ? 11.554 -25.450 13.140 1.00 88.38 375 ARG A O 1
ATOM 3152 N N . GLY A 1 376 ? 11.180 -23.664 11.847 1.00 86.44 376 GLY A N 1
ATOM 3153 C CA . GLY A 1 376 ? 11.903 -22.739 12.725 1.00 86.44 376 GLY A CA 1
ATOM 3154 C C . GLY A 1 376 ? 13.429 -22.806 12.619 1.00 86.44 376 GLY A C 1
ATOM 3155 O O . GLY A 1 376 ? 14.112 -22.436 13.567 1.00 86.44 376 GLY A O 1
ATOM 3156 N N . THR A 1 377 ? 13.968 -23.207 11.462 1.00 92.12 377 THR A N 1
ATOM 3157 C CA . THR A 1 377 ? 15.416 -23.202 11.163 1.00 92.12 377 THR A CA 1
ATOM 3158 C C . THR A 1 377 ? 16.209 -24.157 12.066 1.00 92.12 377 THR A C 1
ATOM 3160 O O . THR A 1 377 ? 17.226 -23.795 12.654 1.00 92.12 377 THR A O 1
ATOM 3163 N N . VAL A 1 378 ? 15.744 -25.402 12.182 1.00 95.19 378 VAL A N 1
ATOM 3164 C CA . VAL A 1 378 ? 16.449 -26.471 12.916 1.00 95.19 378 VAL A CA 1
ATOM 3165 C C . VAL A 1 378 ? 17.369 -27.256 11.985 1.00 95.19 378 VAL A C 1
ATOM 3167 O O . VAL A 1 378 ? 17.058 -27.419 10.806 1.00 95.19 378 VAL A O 1
ATOM 3170 N N . LYS A 1 379 ? 18.509 -27.751 12.483 1.00 97.31 379 LYS A N 1
ATOM 3171 C CA . LYS A 1 379 ? 19.393 -28.596 11.667 1.00 97.31 379 LYS A CA 1
ATOM 3172 C C . LYS A 1 379 ? 18.833 -30.001 11.524 1.00 97.31 379 LYS A C 1
ATOM 3174 O O . LYS A 1 379 ? 18.461 -30.639 12.513 1.00 97.31 379 LYS A O 1
ATOM 3179 N N . VAL A 1 380 ? 18.861 -30.501 10.298 1.00 97.81 380 VAL A N 1
ATOM 3180 C CA . VAL A 1 380 ? 18.418 -31.848 9.943 1.00 97.81 380 VAL A CA 1
ATOM 3181 C C . VAL A 1 380 ? 19.450 -32.511 9.038 1.00 97.81 380 VAL A C 1
ATOM 3183 O O . VAL A 1 380 ? 20.164 -31.835 8.295 1.00 97.81 380 VAL A O 1
ATOM 3186 N N . LYS A 1 381 ? 19.542 -33.836 9.107 1.00 98.19 381 LYS A N 1
ATOM 3187 C CA . LYS A 1 381 ? 20.352 -34.658 8.208 1.00 98.19 381 LYS A CA 1
ATOM 3188 C C . LYS A 1 381 ? 19.446 -35.300 7.172 1.00 98.19 381 LYS A C 1
ATOM 3190 O O . LYS A 1 381 ? 18.465 -35.943 7.539 1.00 98.19 381 LYS A O 1
ATOM 3195 N N . VAL A 1 382 ? 19.785 -35.161 5.897 1.00 97.75 382 VAL A N 1
ATOM 3196 C CA . VAL A 1 382 ? 19.104 -35.877 4.817 1.00 97.75 382 VAL A CA 1
ATOM 3197 C C . VAL A 1 382 ? 19.489 -37.349 4.909 1.00 97.75 382 VAL A C 1
ATOM 3199 O O . VAL A 1 382 ? 20.668 -37.692 4.874 1.00 97.75 382 VAL A O 1
ATOM 3202 N N . LEU A 1 383 ? 18.505 -38.221 5.084 1.00 97.62 383 LEU A N 1
ATOM 3203 C CA . LEU A 1 383 ? 18.696 -39.667 5.138 1.00 97.62 383 LEU A CA 1
ATOM 3204 C C . LEU A 1 383 ? 18.567 -40.289 3.751 1.00 97.62 383 LEU A C 1
ATOM 3206 O O . LEU A 1 383 ? 19.365 -41.153 3.407 1.00 97.62 383 LEU A O 1
ATOM 3210 N N . ASP A 1 384 ? 17.575 -39.844 2.978 1.00 96.94 384 ASP A N 1
ATOM 3211 C CA . ASP A 1 384 ? 17.303 -40.346 1.634 1.00 96.94 384 ASP A CA 1
ATOM 3212 C C . ASP A 1 384 ? 16.482 -39.336 0.809 1.00 96.94 384 ASP A C 1
ATOM 3214 O O . ASP A 1 384 ? 15.892 -38.401 1.367 1.00 96.94 384 ASP A O 1
ATOM 3218 N N . HIS A 1 385 ? 16.415 -39.538 -0.507 1.00 94.69 385 HIS A N 1
ATOM 3219 C CA . HIS A 1 385 ? 15.564 -38.785 -1.431 1.00 94.69 385 HIS A CA 1
ATOM 3220 C C . HIS A 1 385 ? 14.701 -39.749 -2.255 1.00 94.69 385 HIS A C 1
ATOM 3222 O O . HIS A 1 385 ? 15.157 -40.774 -2.751 1.00 94.69 385 HIS A O 1
ATOM 3228 N N . GLN A 1 386 ? 13.423 -39.425 -2.391 1.00 93.69 386 GLN A N 1
ATOM 3229 C CA . GLN A 1 386 ? 12.459 -40.213 -3.145 1.00 93.69 386 GLN A CA 1
ATOM 3230 C C . GLN A 1 386 ? 12.418 -39.745 -4.601 1.00 93.69 386 GLN A C 1
ATOM 3232 O O . GLN A 1 386 ? 12.608 -38.564 -4.888 1.00 93.69 386 GLN A O 1
ATOM 3237 N N . ALA A 1 387 ? 12.038 -40.640 -5.518 1.00 90.75 387 ALA A N 1
ATOM 3238 C CA . ALA A 1 387 ? 11.817 -40.298 -6.929 1.00 90.75 387 ALA A CA 1
ATOM 3239 C C . ALA A 1 387 ? 10.751 -39.196 -7.141 1.00 90.75 387 ALA A C 1
ATOM 3241 O O . ALA A 1 387 ? 10.715 -38.561 -8.188 1.00 90.75 387 ALA A O 1
ATOM 3242 N N . SER A 1 388 ? 9.900 -38.946 -6.139 1.00 90.00 388 SER A N 1
ATOM 3243 C CA . SER A 1 388 ? 8.915 -37.857 -6.104 1.00 90.00 388 SER A CA 1
ATOM 3244 C C . SER A 1 388 ? 9.517 -36.464 -5.851 1.00 90.00 388 SER A C 1
ATOM 3246 O O . SER A 1 388 ? 8.778 -35.481 -5.854 1.00 90.00 388 SER A O 1
ATOM 3248 N N . GLY A 1 389 ? 10.825 -36.359 -5.586 1.00 90.81 389 GLY A N 1
ATOM 3249 C CA . GLY A 1 389 ? 11.480 -35.114 -5.166 1.00 90.81 389 GLY A CA 1
ATOM 3250 C C . GLY A 1 389 ? 11.273 -34.773 -3.683 1.00 90.81 389 GLY A C 1
ATOM 3251 O O . GLY A 1 389 ? 11.543 -33.645 -3.260 1.00 90.81 389 GLY A O 1
ATOM 3252 N N . LEU A 1 390 ? 10.772 -35.731 -2.894 1.00 95.38 390 LEU A N 1
ATOM 3253 C CA . LEU A 1 390 ? 10.599 -35.604 -1.449 1.00 95.38 390 LEU A CA 1
ATOM 3254 C C . LEU A 1 390 ? 11.786 -36.205 -0.692 1.00 95.38 390 LEU A C 1
ATOM 3256 O O . LEU A 1 390 ? 12.385 -37.186 -1.118 1.00 95.38 390 LEU A O 1
ATOM 3260 N N . TYR A 1 391 ? 12.089 -35.647 0.471 1.00 96.12 391 TYR A N 1
ATOM 3261 C CA . TYR A 1 391 ? 13.236 -36.006 1.292 1.00 96.12 391 TYR A CA 1
ATOM 3262 C C . TYR A 1 391 ? 12.795 -36.705 2.579 1.00 96.12 391 TYR A C 1
ATOM 3264 O O . TYR A 1 391 ? 11.787 -36.335 3.196 1.00 96.12 391 TYR A O 1
ATOM 3272 N N . TYR A 1 392 ? 13.582 -37.702 2.984 1.00 97.06 392 TYR A N 1
ATOM 3273 C CA . TYR A 1 392 ? 13.535 -38.322 4.304 1.00 97.06 392 TYR A CA 1
ATOM 3274 C C . TYR A 1 392 ? 14.661 -37.740 5.156 1.00 97.06 392 TYR A C 1
ATOM 3276 O O . TYR A 1 392 ? 15.810 -37.705 4.716 1.00 97.06 392 TYR A O 1
ATOM 3284 N N . ILE A 1 393 ? 14.347 -37.257 6.355 1.00 97.94 393 ILE A N 1
ATOM 3285 C CA . ILE A 1 393 ? 15.276 -36.503 7.201 1.00 97.94 393 ILE A CA 1
ATOM 3286 C C . ILE A 1 393 ? 15.300 -37.019 8.641 1.00 97.94 393 ILE A C 1
ATOM 3288 O O . ILE A 1 393 ? 14.341 -37.627 9.113 1.00 97.94 393 ILE A O 1
ATOM 3292 N N . GLU A 1 394 ? 16.386 -36.723 9.351 1.00 97.94 394 GLU A N 1
ATOM 3293 C CA . GLU A 1 394 ? 16.545 -36.897 10.797 1.00 97.94 394 GLU A CA 1
ATOM 3294 C C . GLU A 1 394 ? 16.850 -35.550 11.453 1.00 97.94 394 GLU A C 1
ATOM 3296 O O . GLU A 1 394 ? 17.773 -34.839 11.047 1.00 97.94 394 GLU A O 1
ATOM 3301 N N . HIS A 1 395 ? 16.096 -35.195 12.488 1.00 97.31 395 HIS A N 1
ATOM 3302 C CA . HIS A 1 395 ? 16.319 -33.963 13.242 1.00 97.31 395 HIS A CA 1
ATOM 3303 C C . HIS A 1 395 ? 17.567 -34.087 14.120 1.00 97.31 395 HIS A C 1
ATOM 3305 O O . HIS A 1 395 ? 17.675 -35.001 14.939 1.00 97.31 395 HIS A O 1
ATOM 3311 N N . LEU A 1 396 ? 18.513 -33.156 13.988 1.00 96.88 396 LEU A N 1
ATOM 3312 C CA . LEU A 1 396 ? 19.777 -33.188 14.738 1.00 96.88 396 LEU A CA 1
ATOM 3313 C C . LEU A 1 396 ? 19.732 -32.360 16.025 1.00 96.88 396 LEU A C 1
ATOM 3315 O O . LEU A 1 396 ? 20.527 -32.586 16.939 1.00 96.88 396 LEU A O 1
ATOM 3319 N N . GLU A 1 397 ? 18.810 -31.404 16.103 1.00 93.62 397 GLU A N 1
ATOM 3320 C CA . GLU A 1 397 ? 18.717 -30.419 17.180 1.00 93.62 397 GLU A CA 1
ATOM 3321 C C . GLU A 1 397 ? 17.251 -30.201 17.606 1.00 93.62 397 GLU A C 1
ATOM 3323 O O . GLU A 1 397 ? 16.307 -30.596 16.921 1.00 93.62 397 GLU A O 1
ATOM 3328 N N . GLY A 1 398 ? 17.050 -29.562 18.762 1.00 91.38 398 GLY A N 1
ATOM 3329 C CA . GLY A 1 398 ? 15.722 -29.204 19.270 1.00 91.38 398 GLY A CA 1
ATOM 3330 C C . GLY A 1 398 ? 14.927 -30.364 19.883 1.00 91.38 398 GLY A C 1
ATOM 3331 O O . GLY A 1 398 ? 15.459 -31.430 20.188 1.00 91.38 398 GLY A O 1
ATOM 3332 N N . ARG A 1 399 ? 13.622 -30.136 20.097 1.00 91.50 399 ARG A N 1
ATOM 3333 C CA . ARG A 1 399 ? 12.711 -31.092 20.767 1.00 91.50 399 ARG A CA 1
ATOM 3334 C C . ARG A 1 399 ? 12.479 -32.381 19.978 1.00 91.50 399 ARG A C 1
ATOM 3336 O O . ARG A 1 399 ? 12.082 -33.378 20.564 1.00 91.50 399 ARG A O 1
ATOM 3343 N N . MET A 1 400 ? 12.715 -32.345 18.670 1.00 92.31 400 MET A N 1
ATOM 3344 C CA . MET A 1 400 ? 12.525 -33.486 17.778 1.00 92.31 400 MET A CA 1
ATOM 3345 C C . MET A 1 400 ? 13.822 -34.254 17.516 1.00 92.31 400 MET A C 1
ATOM 3347 O O . MET A 1 400 ? 13.836 -35.112 16.647 1.00 92.31 400 MET A O 1
ATOM 3351 N N . ARG A 1 401 ? 14.924 -33.973 18.225 1.00 95.69 401 ARG A N 1
ATOM 3352 C CA . ARG A 1 401 ? 16.217 -34.627 17.976 1.00 95.69 401 ARG A CA 1
ATOM 3353 C C . ARG A 1 401 ? 16.093 -36.160 17.930 1.00 95.69 401 ARG A C 1
ATOM 3355 O O . ARG A 1 401 ? 15.561 -36.767 18.854 1.00 95.69 401 ARG A O 1
ATOM 3362 N N . GLY A 1 402 ? 16.607 -36.766 16.860 1.00 93.75 402 GLY A N 1
ATOM 3363 C CA . GLY A 1 402 ? 16.536 -38.204 16.575 1.00 93.75 402 GLY A CA 1
ATOM 3364 C C . GLY A 1 402 ? 15.218 -38.672 15.946 1.00 93.75 402 GLY A C 1
ATOM 3365 O O . GLY A 1 402 ? 15.138 -39.807 15.481 1.00 93.75 402 GLY A O 1
ATOM 3366 N N . GLN A 1 403 ? 14.186 -37.822 15.892 1.00 95.75 403 GLN A N 1
ATOM 3367 C CA . GLN A 1 403 ? 12.964 -38.131 15.153 1.00 95.75 403 GLN A CA 1
ATOM 3368 C C . GLN A 1 403 ? 13.229 -38.057 13.652 1.00 95.75 403 GLN A C 1
ATOM 3370 O O . GLN A 1 403 ? 13.985 -37.206 13.170 1.00 95.75 403 GLN A O 1
ATOM 3375 N N . ARG A 1 404 ? 12.577 -38.960 12.921 1.00 96.88 404 ARG A N 1
ATOM 3376 C CA . ARG A 1 404 ? 12.682 -39.063 11.470 1.00 96.88 404 ARG A CA 1
ATOM 3377 C C . ARG A 1 404 ? 11.373 -38.667 10.820 1.00 96.88 404 ARG A C 1
ATOM 3379 O O . ARG A 1 404 ? 10.308 -39.048 11.299 1.00 96.88 404 ARG A O 1
ATOM 3386 N N . GLU A 1 405 ? 11.463 -37.953 9.711 1.00 94.75 405 GLU A N 1
ATOM 3387 C CA . GLU A 1 405 ? 10.299 -37.457 8.983 1.00 94.75 405 GLU A CA 1
ATOM 3388 C C . GLU A 1 405 ? 10.484 -37.625 7.484 1.00 94.75 405 GLU A C 1
ATOM 3390 O O . GLU A 1 405 ? 11.585 -37.475 6.960 1.00 94.75 405 GLU A O 1
ATOM 3395 N N . SER A 1 406 ? 9.393 -37.937 6.795 1.00 93.94 406 SER A N 1
ATOM 3396 C CA . SER A 1 406 ? 9.321 -38.057 5.339 1.00 93.94 406 SER A CA 1
ATOM 3397 C C . SER A 1 406 ? 8.480 -36.928 4.741 1.00 93.94 406 SER A C 1
ATOM 3399 O O . SER A 1 406 ? 7.941 -36.084 5.459 1.00 93.94 406 SER A O 1
ATOM 3401 N N . ASN A 1 407 ? 8.357 -36.917 3.411 1.00 93.56 407 ASN A N 1
ATOM 3402 C CA . ASN A 1 407 ? 7.486 -36.008 2.661 1.00 93.56 407 ASN A CA 1
ATOM 3403 C C . ASN A 1 407 ? 7.845 -34.519 2.790 1.00 93.56 407 ASN A C 1
ATOM 3405 O O . ASN A 1 407 ? 6.967 -33.659 2.840 1.00 93.56 407 ASN A O 1
ATOM 3409 N N . ARG A 1 408 ? 9.142 -34.201 2.835 1.00 94.88 408 ARG A N 1
ATOM 3410 C CA . ARG A 1 408 ? 9.644 -32.817 2.828 1.00 94.88 408 ARG A CA 1
ATOM 3411 C C . ARG A 1 408 ? 10.123 -32.444 1.433 1.00 94.88 408 ARG A C 1
ATOM 3413 O O . ARG A 1 408 ? 10.754 -33.262 0.781 1.00 94.88 408 ARG A O 1
ATOM 3420 N N . SER A 1 409 ? 9.852 -31.236 0.963 1.00 95.44 409 SER A N 1
ATOM 3421 C CA . SER A 1 409 ? 10.280 -30.778 -0.363 1.00 95.44 409 SER A CA 1
ATOM 3422 C C . SER A 1 409 ? 11.628 -30.054 -0.301 1.00 95.44 409 SER A C 1
ATOM 3424 O O . SER A 1 409 ? 12.013 -29.523 0.740 1.00 95.44 409 SER A O 1
ATOM 3426 N N . ARG A 1 410 ? 12.330 -29.928 -1.436 1.00 95.75 410 ARG A N 1
ATOM 3427 C CA . ARG A 1 410 ? 13.577 -29.137 -1.525 1.00 95.75 410 ARG A CA 1
ATOM 3428 C C . ARG A 1 410 ? 13.408 -27.694 -1.021 1.00 95.75 410 ARG A C 1
ATOM 3430 O O . ARG A 1 410 ? 14.363 -27.116 -0.499 1.00 95.75 410 ARG A O 1
ATOM 3437 N N . ARG A 1 411 ? 12.208 -27.117 -1.165 1.00 94.75 411 ARG A N 1
ATOM 3438 C CA . ARG A 1 411 ? 11.873 -25.744 -0.747 1.00 94.75 411 ARG A CA 1
ATOM 3439 C C . ARG A 1 411 ? 11.792 -25.578 0.770 1.00 94.75 411 ARG A C 1
ATOM 3441 O O . ARG A 1 411 ? 11.920 -24.454 1.237 1.00 94.75 411 ARG A O 1
ATOM 3448 N N . ASP A 1 412 ? 11.642 -26.669 1.519 1.00 96.06 412 ASP A N 1
ATOM 3449 C CA . ASP A 1 412 ? 11.606 -26.660 2.986 1.00 96.06 412 ASP A CA 1
ATOM 3450 C C . ASP A 1 412 ? 13.005 -26.573 3.615 1.00 96.06 412 ASP A C 1
ATOM 3452 O O . ASP A 1 412 ? 13.129 -26.469 4.838 1.00 96.06 412 ASP A O 1
ATOM 3456 N N . PHE A 1 413 ? 14.060 -26.591 2.790 1.00 97.19 413 PHE A N 1
ATOM 3457 C CA . PHE A 1 413 ? 15.444 -26.641 3.243 1.00 97.19 413 PHE A CA 1
ATOM 3458 C C . PHE A 1 413 ? 16.301 -25.478 2.747 1.00 97.19 413 PHE A C 1
ATOM 3460 O O . PHE A 1 413 ? 16.185 -25.007 1.609 1.00 97.19 413 PHE A O 1
ATOM 3467 N N . ALA A 1 414 ? 17.254 -25.083 3.588 1.00 97.12 414 ALA A N 1
ATOM 3468 C CA . ALA A 1 414 ? 18.362 -24.220 3.212 1.00 97.12 414 ALA A CA 1
ATOM 3469 C C . ALA A 1 414 ? 19.697 -24.956 3.381 1.00 97.12 414 ALA A C 1
ATOM 3471 O O . ALA A 1 414 ? 19.989 -25.477 4.460 1.00 97.12 414 ALA A O 1
ATOM 3472 N N . ILE A 1 415 ? 20.509 -24.983 2.322 1.00 96.94 415 ILE A N 1
ATOM 3473 C CA . ILE A 1 415 ? 21.853 -25.573 2.368 1.00 96.94 415 ILE A CA 1
ATOM 3474 C C . ILE A 1 415 ? 22.767 -24.726 3.250 1.00 96.94 415 ILE A C 1
ATOM 3476 O O . ILE A 1 415 ? 22.543 -23.524 3.387 1.00 96.94 415 ILE A O 1
ATOM 3480 N N . MET A 1 416 ? 23.778 -25.358 3.847 1.00 96.88 416 MET A N 1
ATOM 3481 C CA . MET A 1 416 ? 24.705 -24.735 4.804 1.00 96.88 416 MET A CA 1
ATOM 3482 C C . MET A 1 416 ? 26.070 -24.378 4.195 1.00 96.88 416 MET A C 1
ATOM 3484 O O . MET A 1 416 ? 26.954 -23.900 4.905 1.00 96.88 416 MET A O 1
ATOM 3488 N N . ASP A 1 417 ? 26.253 -24.592 2.891 1.00 95.50 417 ASP A N 1
ATOM 3489 C CA . ASP A 1 417 ? 27.458 -24.229 2.150 1.00 95.50 417 ASP A CA 1
ATOM 3490 C C . ASP A 1 417 ? 27.149 -23.564 0.798 1.00 95.50 417 ASP A C 1
ATOM 3492 O O . ASP A 1 417 ? 26.040 -23.635 0.268 1.00 95.50 417 ASP A O 1
ATOM 3496 N N . GLY A 1 418 ? 28.142 -22.861 0.252 1.00 93.38 418 GLY A N 1
ATOM 3497 C CA . GLY A 1 418 ? 28.051 -22.226 -1.059 1.00 93.38 418 GLY A CA 1
ATOM 3498 C C . GLY A 1 418 ? 27.755 -20.726 -1.043 1.00 93.38 418 GLY A C 1
ATOM 3499 O O . GLY A 1 418 ? 27.687 -20.059 -0.005 1.00 93.38 418 GLY A O 1
ATOM 3500 N N . CYS A 1 419 ? 27.636 -20.190 -2.255 1.00 93.44 419 CYS A N 1
ATOM 3501 C CA . CYS A 1 419 ? 27.417 -18.778 -2.519 1.00 93.44 419 CYS A CA 1
ATOM 3502 C C . CYS A 1 419 ? 26.349 -18.616 -3.594 1.00 93.44 419 CYS A C 1
ATOM 3504 O O . CYS A 1 419 ? 26.352 -19.339 -4.592 1.00 93.44 419 CYS A O 1
ATOM 3506 N N . TYR A 1 420 ? 25.496 -17.610 -3.433 1.00 93.56 420 TYR A N 1
ATOM 3507 C CA . TYR A 1 420 ? 24.594 -17.163 -4.483 1.00 93.56 420 TYR A CA 1
ATOM 3508 C C . TYR A 1 420 ? 24.879 -15.705 -4.809 1.00 93.56 420 TYR A C 1
ATOM 3510 O O . TYR A 1 420 ? 25.039 -14.855 -3.930 1.00 93.56 420 TYR A O 1
ATOM 3518 N N . ARG A 1 421 ? 24.986 -15.410 -6.107 1.00 90.69 421 ARG A N 1
ATOM 3519 C CA . ARG A 1 421 ? 25.440 -14.108 -6.606 1.00 90.69 421 ARG A CA 1
ATOM 3520 C C . ARG A 1 421 ? 26.790 -13.732 -5.989 1.00 90.69 421 ARG A C 1
ATOM 3522 O O . ARG A 1 421 ? 27.810 -14.314 -6.336 1.00 90.69 421 ARG A O 1
ATOM 3529 N N . SER A 1 422 ? 26.804 -12.744 -5.099 1.00 91.25 422 SER A N 1
ATOM 3530 C CA . SER A 1 422 ? 28.020 -12.249 -4.454 1.00 91.25 422 SER A CA 1
ATOM 3531 C C . SER A 1 422 ? 28.012 -12.424 -2.937 1.00 91.25 422 SER A C 1
ATOM 3533 O O . SER A 1 422 ? 28.847 -11.806 -2.281 1.00 91.25 422 SER A O 1
ATOM 3535 N N . VAL A 1 423 ? 27.074 -13.209 -2.399 1.00 94.50 423 VAL A N 1
ATOM 3536 C CA . VAL A 1 423 ? 26.925 -13.472 -0.965 1.00 94.50 423 VAL A CA 1
ATOM 3537 C C . VAL A 1 423 ? 27.145 -14.953 -0.711 1.00 94.50 423 VAL A C 1
ATOM 3539 O O . VAL A 1 423 ? 26.571 -15.804 -1.393 1.00 94.50 423 VAL A O 1
ATOM 3542 N N . CYS A 1 424 ? 27.979 -15.251 0.276 1.00 95.69 424 CYS A N 1
ATOM 3543 C CA . CYS A 1 424 ? 28.289 -16.614 0.687 1.00 95.69 424 CYS A CA 1
ATOM 3544 C C . CYS A 1 424 ? 27.741 -16.901 2.081 1.00 95.69 424 CYS A C 1
ATOM 3546 O O . CYS A 1 424 ? 27.648 -16.008 2.929 1.00 95.69 424 CYS A O 1
ATOM 3548 N N . ILE A 1 425 ? 27.424 -18.166 2.341 1.00 96.38 425 ILE A N 1
ATOM 3549 C CA . ILE A 1 425 ? 27.137 -18.609 3.704 1.00 96.38 425 ILE A CA 1
ATOM 3550 C C . ILE A 1 425 ? 28.380 -18.375 4.571 1.00 96.38 425 ILE A C 1
ATOM 3552 O O . ILE A 1 425 ? 29.515 -18.599 4.152 1.00 96.38 425 ILE A O 1
ATOM 3556 N N . GLY A 1 426 ? 28.157 -17.860 5.775 1.00 97.12 426 GLY A N 1
ATOM 3557 C CA . GLY A 1 426 ? 29.184 -17.406 6.704 1.00 97.12 426 GLY A CA 1
ATOM 3558 C C . GLY A 1 426 ? 29.485 -15.909 6.627 1.00 97.12 426 GLY A C 1
ATOM 3559 O O . GLY A 1 426 ? 30.119 -15.393 7.550 1.00 97.12 426 GLY A O 1
ATOM 3560 N N . GLU A 1 427 ? 29.030 -15.195 5.591 1.00 97.31 427 GLU A N 1
ATOM 3561 C CA . GLU A 1 427 ? 29.255 -13.752 5.488 1.00 97.31 427 GLU A CA 1
ATOM 3562 C C . GLU A 1 427 ? 28.424 -12.950 6.496 1.00 97.31 427 GLU A C 1
ATOM 3564 O O . GLU A 1 427 ? 27.252 -13.231 6.751 1.00 97.31 427 GLU A O 1
ATOM 3569 N N . ASN A 1 428 ? 29.052 -11.903 7.039 1.00 97.81 428 ASN A N 1
ATOM 3570 C CA . ASN A 1 428 ? 28.406 -10.924 7.903 1.00 97.81 428 ASN A CA 1
ATOM 3571 C C . ASN A 1 428 ? 27.823 -9.788 7.051 1.00 97.81 428 ASN A C 1
ATOM 3573 O O . ASN A 1 428 ? 28.527 -9.184 6.232 1.00 97.81 428 ASN A O 1
ATOM 3577 N N . MET A 1 429 ? 26.554 -9.467 7.275 1.00 97.69 429 MET A N 1
ATOM 3578 C CA . MET A 1 429 ? 25.791 -8.475 6.518 1.00 97.69 429 MET A CA 1
ATOM 3579 C C . MET A 1 429 ? 24.960 -7.583 7.452 1.00 97.69 429 MET A C 1
ATOM 3581 O O . MET A 1 429 ? 24.909 -7.811 8.660 1.00 97.69 429 MET A O 1
ATOM 3585 N N . TYR A 1 430 ? 24.338 -6.552 6.889 1.00 97.31 430 TYR A N 1
ATOM 3586 C CA . TYR A 1 430 ? 23.261 -5.787 7.513 1.00 97.31 430 TYR A CA 1
ATOM 3587 C C . TYR A 1 430 ? 21.942 -6.053 6.786 1.00 97.31 430 TYR A C 1
ATOM 3589 O O . TYR A 1 430 ? 21.952 -6.205 5.562 1.00 97.31 430 TYR A O 1
ATOM 3597 N N . THR A 1 431 ? 20.820 -6.079 7.504 1.00 96.25 431 THR A N 1
ATOM 3598 C CA . THR A 1 431 ? 19.486 -6.001 6.886 1.00 96.25 431 THR A CA 1
ATOM 3599 C C . THR A 1 431 ? 19.203 -4.572 6.416 1.00 96.25 431 THR A C 1
ATOM 3601 O O . THR A 1 431 ? 19.760 -3.612 6.944 1.00 96.25 431 THR A O 1
ATOM 3604 N N . ILE A 1 432 ? 18.353 -4.411 5.403 1.00 91.81 432 ILE A N 1
ATOM 3605 C CA . ILE A 1 432 ? 17.945 -3.087 4.897 1.00 91.81 432 ILE A CA 1
ATOM 3606 C C . ILE A 1 432 ? 16.544 -2.707 5.401 1.00 91.81 432 ILE A C 1
ATOM 3608 O O . ILE A 1 432 ? 16.268 -1.538 5.613 1.00 91.81 432 ILE A O 1
ATOM 3612 N N . THR A 1 433 ? 15.657 -3.678 5.633 1.00 76.62 433 THR A N 1
ATOM 3613 C CA . THR A 1 433 ? 14.220 -3.430 5.867 1.00 76.62 433 THR A CA 1
ATOM 3614 C C . THR A 1 433 ? 13.778 -3.484 7.336 1.00 76.62 433 THR A C 1
ATOM 3616 O O . THR A 1 433 ? 12.579 -3.472 7.597 1.00 76.62 433 THR A O 1
ATOM 3619 N N . ARG A 1 434 ? 14.706 -3.608 8.298 1.00 61.59 434 ARG A N 1
ATOM 3620 C CA . ARG A 1 434 ? 14.426 -3.704 9.749 1.00 61.59 434 ARG A CA 1
ATOM 3621 C C . ARG A 1 434 ? 15.592 -3.134 10.567 1.00 61.59 434 ARG A C 1
ATOM 3623 O O . ARG A 1 434 ? 16.484 -3.886 10.945 1.00 61.59 434 ARG A O 1
ATOM 3630 N N . ASP A 1 435 ? 15.628 -1.815 10.749 1.00 79.06 435 ASP A N 1
ATOM 3631 C CA . ASP A 1 435 ? 16.561 -1.095 11.642 1.00 79.06 435 ASP A CA 1
ATOM 3632 C C . ASP A 1 435 ? 18.069 -1.343 11.439 1.00 79.06 435 ASP A C 1
ATOM 3634 O O . ASP A 1 435 ? 18.884 -1.062 12.322 1.00 79.06 435 ASP A O 1
ATOM 3638 N N . VAL A 1 436 ? 18.474 -1.826 10.261 1.00 88.06 436 VAL A N 1
ATOM 3639 C CA . VAL A 1 436 ? 19.883 -2.094 9.939 1.00 88.06 436 VAL A CA 1
ATOM 3640 C C . VAL A 1 436 ? 20.529 -3.024 10.977 1.00 88.06 436 VAL A C 1
ATOM 3642 O O . VAL A 1 436 ? 21.541 -2.711 11.622 1.00 88.06 436 VAL A O 1
ATOM 3645 N N . ASP A 1 437 ? 19.922 -4.194 11.159 1.00 94.12 437 ASP A N 1
ATOM 3646 C CA . ASP A 1 437 ? 20.420 -5.213 12.075 1.00 94.12 437 ASP A CA 1
ATOM 3647 C C . ASP A 1 437 ? 21.616 -5.959 11.486 1.00 94.12 437 ASP A C 1
ATOM 3649 O O . ASP A 1 437 ? 21.648 -6.314 10.306 1.00 94.12 437 ASP A O 1
ATOM 3653 N N . ALA A 1 438 ? 22.613 -6.215 12.332 1.00 96.00 438 ALA A N 1
ATOM 3654 C CA . ALA A 1 438 ? 23.753 -7.039 11.970 1.00 96.00 438 ALA A CA 1
ATOM 3655 C C . ALA A 1 438 ? 23.347 -8.517 11.961 1.00 96.00 438 ALA A C 1
ATOM 3657 O O . ALA A 1 438 ? 22.767 -9.034 12.922 1.00 96.00 438 ALA A O 1
ATOM 3658 N N . VAL A 1 439 ? 23.672 -9.193 10.865 1.00 97.38 439 VAL A N 1
ATOM 3659 C CA . VAL A 1 439 ? 23.285 -10.579 10.611 1.00 97.38 439 VAL A CA 1
ATOM 3660 C C . VAL A 1 439 ? 24.451 -11.384 10.055 1.00 97.38 439 VAL A C 1
ATOM 3662 O O . VAL A 1 439 ? 25.374 -10.840 9.443 1.00 97.38 439 VAL A O 1
ATOM 3665 N N . LYS A 1 440 ? 24.373 -12.701 10.219 1.00 97.94 440 LYS A N 1
ATOM 3666 C CA . LYS A 1 440 ? 25.223 -13.677 9.541 1.00 97.94 440 LYS A CA 1
ATOM 3667 C C . LYS A 1 440 ? 24.366 -14.533 8.620 1.00 97.94 440 LYS A C 1
ATOM 3669 O O . LYS A 1 440 ? 23.344 -15.064 9.052 1.00 97.94 440 LYS A O 1
ATOM 3674 N N . VAL A 1 441 ? 24.784 -14.693 7.370 1.00 97.75 441 VAL A N 1
ATOM 3675 C CA . VAL A 1 441 ? 24.136 -15.621 6.436 1.00 97.75 441 VAL A CA 1
ATOM 3676 C C . VAL A 1 441 ? 24.490 -17.040 6.865 1.00 97.75 441 VAL A C 1
ATOM 3678 O O . VAL A 1 441 ? 25.665 -17.399 6.879 1.00 97.75 441 VAL A O 1
ATOM 3681 N N . ILE A 1 442 ? 23.500 -17.838 7.251 1.00 97.69 442 ILE A N 1
ATOM 3682 C CA . ILE A 1 442 ? 23.707 -19.210 7.744 1.00 97.69 442 ILE A CA 1
ATOM 3683 C C . ILE A 1 442 ? 23.181 -20.275 6.787 1.00 97.69 442 ILE A C 1
ATOM 3685 O O . ILE A 1 442 ? 23.606 -21.421 6.879 1.00 97.69 442 ILE A O 1
ATOM 3689 N N . GLY A 1 443 ? 22.303 -19.911 5.853 1.00 96.94 443 GLY A N 1
ATOM 3690 C CA . GLY A 1 443 ? 21.778 -20.858 4.881 1.00 96.94 443 GLY A CA 1
ATOM 3691 C C . GLY A 1 443 ? 21.312 -20.208 3.588 1.00 96.94 443 GLY A C 1
ATOM 3692 O O . GLY A 1 443 ? 21.063 -19.000 3.539 1.00 96.94 443 GLY A O 1
ATOM 3693 N N . LEU A 1 444 ? 21.184 -21.028 2.549 1.00 97.12 444 LEU A N 1
ATOM 3694 C CA . LEU A 1 444 ? 20.732 -20.631 1.220 1.00 97.12 444 LEU A CA 1
ATOM 3695 C C . LEU A 1 444 ? 19.588 -21.543 0.747 1.00 97.12 444 LEU A C 1
ATOM 3697 O O . LEU A 1 444 ? 19.726 -22.763 0.665 1.00 97.12 444 LEU A O 1
ATOM 3701 N N . GLN A 1 445 ? 18.437 -20.950 0.460 1.00 96.56 445 GLN A N 1
ATOM 3702 C CA . GLN A 1 445 ? 17.228 -21.638 0.010 1.00 96.56 445 GLN A CA 1
ATOM 3703 C C . GLN A 1 445 ? 17.262 -21.894 -1.497 1.00 96.56 445 GLN A C 1
ATOM 3705 O O . GLN A 1 445 ? 17.894 -21.137 -2.223 1.00 96.56 445 GLN A O 1
ATOM 3710 N N . ALA A 1 446 ? 16.513 -22.891 -1.983 1.00 93.94 446 ALA A N 1
ATOM 3711 C CA . ALA A 1 446 ? 16.451 -23.251 -3.410 1.00 93.94 446 ALA A CA 1
ATOM 3712 C C . ALA A 1 446 ? 16.048 -22.087 -4.343 1.00 93.94 446 ALA A C 1
ATOM 3714 O O . ALA A 1 446 ? 16.513 -21.994 -5.472 1.00 93.94 446 ALA A O 1
ATOM 3715 N N . ASN A 1 447 ? 15.227 -21.154 -3.852 1.00 91.19 447 ASN A N 1
ATOM 3716 C CA . ASN A 1 447 ? 14.773 -19.967 -4.589 1.00 91.19 447 ASN A CA 1
ATOM 3717 C C . ASN A 1 447 ? 15.802 -18.812 -4.628 1.00 91.19 447 ASN A C 1
ATOM 3719 O O . ASN A 1 447 ? 15.485 -17.738 -5.135 1.00 91.19 447 ASN A O 1
ATOM 3723 N N . GLY A 1 448 ? 17.007 -18.987 -4.073 1.00 94.38 448 GLY A N 1
ATOM 3724 C CA . GLY A 1 448 ? 18.030 -17.936 -4.016 1.00 94.38 448 GLY A CA 1
ATOM 3725 C C . GLY A 1 448 ? 17.910 -16.969 -2.834 1.00 94.38 448 GLY A C 1
ATOM 3726 O O . GLY A 1 448 ? 18.699 -16.024 -2.753 1.00 94.38 448 GLY A O 1
ATOM 3727 N N . ASN A 1 449 ? 16.967 -17.188 -1.916 1.00 96.12 449 ASN A N 1
ATOM 3728 C CA . ASN A 1 449 ? 16.870 -16.419 -0.678 1.00 96.12 449 ASN A CA 1
ATOM 3729 C C . ASN A 1 449 ? 17.789 -16.978 0.415 1.00 96.12 449 ASN A C 1
ATOM 3731 O O . ASN A 1 449 ? 18.190 -18.142 0.411 1.00 96.12 449 ASN A O 1
ATOM 3735 N N . TYR A 1 450 ? 18.088 -16.140 1.397 1.00 97.25 450 TYR A N 1
ATOM 3736 C CA . TYR A 1 450 ? 19.001 -16.419 2.491 1.00 97.25 450 TYR A CA 1
ATOM 3737 C C . TYR A 1 450 ? 18.252 -16.695 3.792 1.00 97.25 450 TYR A C 1
ATOM 3739 O O . TYR A 1 450 ? 17.166 -16.166 4.059 1.00 97.25 450 TYR A O 1
ATOM 3747 N N . VAL A 1 451 ? 18.891 -17.505 4.627 1.00 97.12 451 VAL A N 1
ATOM 3748 C CA . VAL A 1 451 ? 18.568 -17.666 6.040 1.00 97.12 451 VAL A CA 1
ATOM 3749 C C . VAL A 1 451 ? 19.624 -16.926 6.847 1.00 97.12 451 VAL A C 1
ATOM 3751 O O . VAL A 1 451 ? 20.826 -17.091 6.622 1.00 97.12 451 VAL A O 1
ATOM 3754 N N . LEU A 1 452 ? 19.171 -16.096 7.775 1.00 97.44 452 LEU A N 1
ATOM 3755 C CA . LEU A 1 452 ? 19.986 -15.198 8.574 1.00 97.44 452 LEU A CA 1
ATOM 3756 C C . LEU A 1 452 ? 19.935 -15.604 10.045 1.00 97.44 452 LEU A C 1
ATOM 3758 O O . LEU A 1 452 ? 18.872 -15.938 10.564 1.00 97.44 452 LEU A O 1
ATOM 3762 N N . SER A 1 453 ? 21.074 -15.497 10.720 1.00 97.00 453 SER A N 1
ATOM 3763 C CA . SER A 1 453 ? 21.170 -15.439 12.178 1.00 97.00 453 SER A CA 1
ATOM 3764 C C . SER A 1 453 ? 21.396 -13.989 12.581 1.00 97.00 453 SER A C 1
ATOM 3766 O O . SER A 1 453 ? 22.341 -13.362 12.100 1.00 97.00 453 SER A O 1
ATOM 3768 N N . PHE A 1 454 ? 20.562 -13.458 13.466 1.00 95.19 454 PHE A N 1
ATOM 3769 C CA . PHE A 1 454 ? 20.708 -12.092 13.965 1.00 95.19 454 PHE A CA 1
ATOM 3770 C C . PHE A 1 454 ? 21.713 -12.058 15.119 1.00 95.19 454 PHE A C 1
ATOM 3772 O O . PHE A 1 454 ? 21.692 -12.935 15.982 1.00 95.19 454 PHE A O 1
ATOM 3779 N N . GLU A 1 455 ? 22.583 -11.044 15.171 1.00 95.50 455 GLU A N 1
ATOM 3780 C CA . GLU A 1 455 ? 23.548 -10.898 16.280 1.00 95.50 455 GLU A CA 1
ATOM 3781 C C . GLU A 1 455 ? 22.854 -10.662 17.631 1.00 95.50 455 GLU A C 1
ATOM 3783 O O . GLU A 1 455 ? 23.379 -11.036 18.675 1.00 95.50 455 GLU A O 1
ATOM 3788 N N . ARG A 1 456 ? 21.641 -10.097 17.612 1.00 92.06 456 ARG A N 1
ATOM 3789 C CA . ARG A 1 456 ? 20.779 -9.922 18.793 1.00 92.06 456 ARG A CA 1
ATOM 3790 C C . ARG A 1 456 ? 20.027 -11.199 19.199 1.00 92.06 456 ARG A C 1
ATOM 3792 O O . ARG A 1 456 ? 19.264 -11.173 20.158 1.00 92.06 456 ARG A O 1
ATOM 3799 N N . GLY A 1 457 ? 20.249 -12.302 18.486 1.00 92.19 457 GLY A N 1
ATOM 3800 C CA . GLY A 1 457 ? 19.547 -13.566 18.666 1.00 92.19 457 GLY A CA 1
ATOM 3801 C C . GLY A 1 457 ? 18.369 -13.738 17.707 1.00 92.19 457 GLY A C 1
ATOM 3802 O O . GLY A 1 457 ? 17.797 -12.776 17.201 1.00 92.19 457 GLY A O 1
ATOM 3803 N N . GLY A 1 458 ? 18.009 -14.998 17.463 1.00 92.31 458 GLY A N 1
ATOM 3804 C CA . GLY A 1 458 ? 16.940 -15.383 16.545 1.00 92.31 458 GLY A CA 1
ATOM 3805 C C . GLY A 1 458 ? 17.406 -15.620 15.107 1.00 92.31 458 GLY A C 1
ATOM 3806 O O . GLY A 1 458 ? 18.547 -15.338 14.724 1.00 92.31 458 GLY A O 1
ATOM 3807 N N . PHE A 1 459 ? 16.484 -16.158 14.309 1.00 93.69 459 PHE A N 1
ATOM 3808 C CA . PHE A 1 459 ? 16.694 -16.504 12.907 1.00 93.69 459 PHE A CA 1
ATOM 3809 C C . PHE A 1 459 ? 15.614 -15.875 12.032 1.00 93.69 459 PHE A C 1
ATOM 3811 O O . PHE A 1 459 ? 14.486 -15.660 12.475 1.00 93.69 459 PHE A O 1
ATOM 3818 N N . GLY A 1 460 ? 15.949 -15.608 10.775 1.00 92.62 460 GLY A N 1
ATOM 3819 C CA . GLY A 1 460 ? 14.992 -15.178 9.761 1.00 92.62 460 GLY A CA 1
ATOM 3820 C C . GLY A 1 460 ? 15.257 -15.891 8.447 1.00 92.62 460 GLY A C 1
ATOM 3821 O O . GLY A 1 460 ? 16.406 -16.063 8.055 1.00 92.62 460 GLY A O 1
ATOM 3822 N N . ASN A 1 461 ? 14.203 -16.299 7.755 1.00 94.38 461 ASN A N 1
ATOM 3823 C CA . ASN A 1 461 ? 14.263 -16.955 6.452 1.00 94.38 461 ASN A CA 1
ATOM 3824 C C . ASN A 1 461 ? 13.655 -16.047 5.364 1.00 94.38 461 ASN A C 1
ATOM 3826 O O . ASN A 1 461 ? 13.141 -14.971 5.667 1.00 94.38 461 ASN A O 1
ATOM 3830 N N . ASN A 1 462 ? 13.742 -16.464 4.097 1.00 93.12 462 ASN A N 1
ATOM 3831 C CA . ASN A 1 462 ? 13.188 -15.746 2.939 1.00 93.12 462 ASN A CA 1
ATOM 3832 C C . ASN A 1 462 ? 13.768 -14.336 2.707 1.00 93.12 462 ASN A C 1
ATOM 3834 O O . ASN A 1 462 ? 13.088 -13.464 2.169 1.00 93.12 462 ASN A O 1
ATOM 3838 N N . TRP A 1 463 ? 15.029 -14.103 3.075 1.00 95.38 463 TRP A N 1
ATOM 3839 C CA . TRP A 1 463 ? 15.685 -12.821 2.818 1.00 95.38 463 TRP A CA 1
ATOM 3840 C C . TRP A 1 463 ? 16.251 -12.786 1.408 1.00 95.38 463 TRP A C 1
ATOM 3842 O O . TRP A 1 463 ? 17.107 -13.592 1.064 1.00 95.38 463 TRP A O 1
ATOM 3852 N N . SER A 1 464 ? 15.808 -11.848 0.583 1.00 94.50 464 SER A N 1
ATOM 3853 C CA . SER A 1 464 ? 16.361 -11.684 -0.761 1.00 94.50 464 SER A CA 1
ATOM 3854 C C . SER A 1 464 ? 17.716 -10.970 -0.729 1.00 94.50 464 SER A C 1
ATOM 3856 O O . SER A 1 464 ? 18.048 -10.239 0.206 1.00 94.50 464 SER A O 1
ATOM 3858 N N . PHE A 1 465 ? 18.499 -11.131 -1.798 1.00 94.94 465 PHE A N 1
ATOM 3859 C CA . PHE A 1 465 ? 19.786 -10.445 -1.966 1.00 94.94 465 PHE A CA 1
ATOM 3860 C C . PHE A 1 465 ? 19.668 -8.922 -1.813 1.00 94.94 465 PHE A C 1
ATOM 3862 O O . PHE A 1 465 ? 20.512 -8.310 -1.167 1.00 94.94 465 PHE A O 1
ATOM 3869 N N . ASN A 1 466 ? 18.594 -8.328 -2.341 1.00 92.94 466 ASN A N 1
ATOM 3870 C CA . ASN A 1 466 ? 18.360 -6.882 -2.326 1.00 92.94 466 ASN A CA 1
ATOM 3871 C C . ASN A 1 466 ? 17.961 -6.331 -0.947 1.00 92.94 466 ASN A C 1
ATOM 3873 O O . ASN A 1 466 ? 17.856 -5.120 -0.798 1.00 92.94 466 ASN A O 1
ATOM 3877 N N . GLN A 1 467 ? 17.747 -7.191 0.053 1.00 94.44 467 GLN A N 1
ATOM 3878 C CA . GLN A 1 467 ? 17.440 -6.795 1.432 1.00 94.44 467 GLN A CA 1
ATOM 3879 C C . GLN A 1 467 ? 18.666 -6.843 2.353 1.00 94.44 467 GLN A C 1
ATOM 3881 O O . GLN A 1 467 ? 18.533 -6.619 3.558 1.00 94.44 467 GLN A O 1
ATOM 3886 N N . LEU A 1 468 ? 19.848 -7.136 1.804 1.00 97.00 468 LEU A N 1
ATOM 3887 C CA . LEU A 1 468 ? 21.090 -7.287 2.551 1.00 97.00 468 LEU A CA 1
ATOM 3888 C C . LEU A 1 468 ? 22.144 -6.294 2.075 1.00 97.00 468 LEU A C 1
ATOM 3890 O O . LEU A 1 468 ? 22.203 -5.958 0.899 1.00 97.00 468 LEU A O 1
ATOM 3894 N N . ALA A 1 469 ? 23.030 -5.876 2.971 1.00 97.31 469 ALA A N 1
ATOM 3895 C CA . ALA A 1 469 ? 24.189 -5.052 2.651 1.00 97.31 469 ALA A CA 1
ATOM 3896 C C . ALA A 1 469 ? 25.473 -5.664 3.214 1.00 97.31 469 ALA A C 1
ATOM 3898 O O . ALA A 1 469 ? 25.516 -6.139 4.349 1.00 97.31 469 ALA A O 1
ATOM 3899 N N . LYS A 1 470 ? 26.545 -5.651 2.424 1.00 97.50 470 LYS A N 1
ATOM 3900 C CA . LYS A 1 470 ? 27.845 -6.198 2.825 1.00 97.50 470 LYS A CA 1
ATOM 3901 C C . LYS A 1 470 ? 28.488 -5.331 3.899 1.00 97.50 470 LYS A C 1
ATOM 3903 O O . LYS A 1 470 ? 28.547 -4.116 3.742 1.00 97.50 470 LYS A O 1
ATOM 3908 N N . ARG A 1 471 ? 29.049 -5.966 4.934 1.00 97.44 471 ARG A N 1
ATOM 3909 C CA . ARG A 1 471 ? 29.807 -5.312 6.025 1.00 97.44 471 ARG A CA 1
ATOM 3910 C C . ARG A 1 471 ? 31.291 -5.104 5.729 1.00 97.44 471 ARG A C 1
ATOM 3912 O O . ARG A 1 471 ? 32.049 -4.711 6.607 1.00 97.44 471 ARG A O 1
ATOM 3919 N N . LYS A 1 472 ? 31.734 -5.426 4.517 1.00 97.00 472 LYS A N 1
ATOM 3920 C CA . LYS A 1 472 ? 33.124 -5.280 4.083 1.00 97.00 472 LYS A CA 1
ATOM 3921 C C . LYS A 1 472 ? 33.193 -5.054 2.580 1.00 97.00 472 LYS A C 1
ATOM 3923 O O . LYS A 1 472 ? 32.278 -5.432 1.847 1.00 97.00 472 LYS A O 1
ATOM 3928 N N . GLY A 1 473 ? 34.320 -4.510 2.137 1.00 95.81 473 GLY A N 1
ATOM 3929 C CA . GLY A 1 473 ? 34.602 -4.236 0.733 1.00 95.81 473 GLY A CA 1
ATOM 3930 C C . GLY A 1 473 ? 34.343 -2.784 0.351 1.00 95.81 473 GLY A C 1
ATOM 3931 O O . GLY A 1 473 ? 34.073 -1.934 1.200 1.00 95.81 473 GLY A O 1
ATOM 3932 N N . CYS A 1 474 ? 34.458 -2.523 -0.948 1.00 96.50 474 CYS A N 1
ATOM 3933 C CA . CYS A 1 474 ? 34.352 -1.193 -1.523 1.00 96.50 474 CYS A CA 1
ATOM 3934 C C . CYS A 1 474 ? 33.275 -1.148 -2.599 1.00 96.50 474 CYS A C 1
ATOM 3936 O O . CYS A 1 474 ? 33.134 -2.077 -3.397 1.00 96.50 474 CYS A O 1
ATOM 3938 N N . GLY A 1 475 ? 32.514 -0.060 -2.586 1.00 92.94 475 GLY A N 1
ATOM 3939 C CA . GLY A 1 475 ? 31.602 0.325 -3.647 1.00 92.94 475 GLY A CA 1
ATOM 3940 C C . GLY A 1 475 ? 32.367 1.093 -4.716 1.00 92.94 475 GLY A C 1
ATOM 3941 O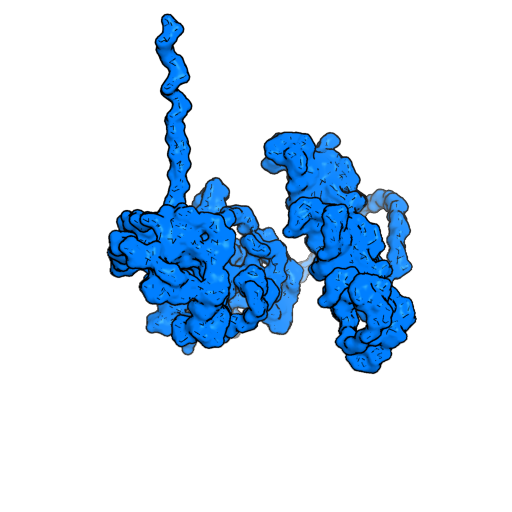 O . GLY A 1 475 ? 33.577 0.937 -4.877 1.00 92.94 475 GLY A O 1
ATOM 3942 N N . ARG A 1 476 ? 31.659 1.951 -5.452 1.00 89.31 476 ARG A N 1
ATOM 3943 C CA . ARG A 1 476 ? 32.291 2.778 -6.490 1.00 89.31 476 ARG A CA 1
ATOM 3944 C C . ARG A 1 476 ? 33.189 3.868 -5.908 1.00 89.31 476 ARG A C 1
ATOM 3946 O O . ARG A 1 476 ? 34.251 4.128 -6.456 1.00 89.31 476 ARG A O 1
ATOM 3953 N N . GLU A 1 477 ? 32.755 4.491 -4.816 1.00 95.69 477 GLU A N 1
ATOM 3954 C CA . GLU A 1 477 ? 33.395 5.700 -4.278 1.00 95.69 477 GLU A CA 1
ATOM 3955 C C . GLU A 1 477 ? 33.831 5.559 -2.820 1.00 95.69 477 GLU A C 1
ATOM 3957 O O . GLU A 1 477 ? 34.783 6.218 -2.406 1.00 95.69 477 GLU A O 1
ATOM 3962 N N . PHE A 1 478 ? 33.183 4.684 -2.051 1.00 97.12 478 PHE A N 1
ATOM 3963 C CA . PHE A 1 478 ? 33.480 4.497 -0.635 1.00 97.12 478 PHE A CA 1
ATOM 3964 C C . PHE A 1 478 ? 33.628 3.019 -0.277 1.00 97.12 478 PHE A C 1
ATOM 3966 O O . PHE A 1 478 ? 32.975 2.145 -0.861 1.00 97.12 478 PHE A O 1
ATOM 3973 N N . CYS A 1 479 ? 34.473 2.751 0.709 1.00 98.00 479 CYS A N 1
ATOM 3974 C CA . CYS A 1 479 ? 34.641 1.461 1.356 1.00 98.00 479 CYS A CA 1
ATOM 3975 C C . CYS A 1 479 ? 33.931 1.433 2.710 1.00 98.00 479 CYS A C 1
ATOM 3977 O O . CYS A 1 479 ? 33.760 2.461 3.366 1.00 98.00 479 CYS A O 1
ATOM 3979 N N . VAL A 1 480 ? 33.518 0.243 3.155 1.00 97.19 480 VAL A N 1
ATOM 3980 C CA . VAL A 1 480 ? 33.046 0.083 4.536 1.00 97.19 480 VAL A CA 1
ATOM 3981 C C . VAL A 1 480 ? 34.183 0.450 5.491 1.00 97.19 480 VAL A C 1
ATOM 3983 O O . VAL A 1 480 ? 35.282 -0.087 5.377 1.00 97.19 480 VAL A O 1
ATOM 3986 N N . GLY A 1 481 ? 33.901 1.354 6.427 1.00 97.56 481 GLY A N 1
ATOM 3987 C CA . GLY A 1 481 ? 34.866 1.946 7.351 1.00 97.56 481 GLY A CA 1
ATOM 3988 C C . GLY A 1 481 ? 35.187 3.409 7.047 1.00 97.56 481 GLY A C 1
ATOM 3989 O O . GLY A 1 481 ? 35.522 4.137 7.987 1.00 97.56 481 GLY A O 1
ATOM 3990 N N . ASP A 1 482 ? 35.017 3.848 5.794 1.00 98.25 482 ASP A N 1
ATOM 3991 C CA . ASP A 1 482 ? 35.281 5.228 5.376 1.00 98.25 482 ASP A CA 1
ATOM 3992 C C . ASP A 1 482 ? 34.391 6.222 6.133 1.00 98.25 482 ASP A C 1
ATOM 3994 O O . ASP A 1 482 ? 33.246 5.928 6.493 1.00 98.25 482 ASP A O 1
ATOM 3998 N N . GLN A 1 483 ? 34.920 7.428 6.336 1.00 98.25 483 GLN A N 1
ATOM 3999 C CA . GLN A 1 483 ? 34.177 8.569 6.860 1.00 98.25 483 GLN A CA 1
ATOM 4000 C C . GLN A 1 483 ? 33.850 9.559 5.738 1.00 98.25 483 GLN A C 1
ATOM 4002 O O . GLN A 1 483 ? 34.657 9.801 4.836 1.00 98.25 483 GLN A O 1
ATOM 4007 N N . ALA A 1 484 ? 32.665 10.155 5.812 1.00 97.75 484 ALA A N 1
ATOM 4008 C CA . ALA A 1 484 ? 32.197 11.157 4.865 1.00 97.75 484 ALA A CA 1
ATOM 4009 C C . ALA A 1 484 ? 31.291 12.181 5.557 1.00 97.75 484 ALA A C 1
ATOM 4011 O O . ALA A 1 484 ? 30.758 11.929 6.635 1.00 97.75 484 ALA A O 1
ATOM 4012 N N . TYR A 1 485 ? 31.076 13.328 4.926 1.00 97.44 485 TYR A N 1
ATOM 4013 C CA . TYR A 1 485 ? 30.045 14.287 5.306 1.00 97.44 485 TYR A CA 1
ATOM 4014 C C . TYR A 1 485 ? 28.794 14.077 4.457 1.00 97.44 485 TYR A C 1
ATOM 4016 O O . TYR A 1 485 ? 28.869 14.032 3.227 1.00 97.44 485 TYR A O 1
ATOM 4024 N N . ASN A 1 486 ? 27.634 13.974 5.105 1.00 95.12 486 ASN A N 1
ATOM 4025 C CA . ASN A 1 486 ? 26.345 13.842 4.434 1.00 95.12 486 ASN A CA 1
ATOM 4026 C C . ASN A 1 486 ? 25.760 15.225 4.101 1.00 95.12 486 ASN A C 1
ATOM 4028 O O . ASN A 1 486 ? 25.311 15.959 4.988 1.00 95.12 486 ASN A O 1
ATOM 4032 N N . ARG A 1 487 ? 25.728 15.565 2.809 1.00 89.31 487 ARG A N 1
ATOM 4033 C CA . ARG A 1 487 ? 25.291 16.875 2.293 1.00 89.31 487 ARG A CA 1
ATOM 4034 C C . ARG A 1 487 ? 23.820 17.171 2.555 1.00 89.31 487 ARG A C 1
ATOM 4036 O O . ARG A 1 487 ? 23.448 18.326 2.730 1.00 89.31 487 ARG A O 1
ATOM 4043 N N . GLN A 1 488 ? 22.980 16.141 2.567 1.00 84.62 488 GLN A N 1
ATOM 4044 C CA . GLN A 1 488 ? 21.538 16.307 2.728 1.00 84.62 488 GLN A CA 1
ATOM 4045 C C . GLN A 1 488 ? 21.172 16.651 4.180 1.00 84.62 488 GLN A C 1
ATOM 4047 O O . GLN A 1 488 ? 20.190 17.348 4.425 1.00 84.62 488 GLN A O 1
ATOM 4052 N N . TYR A 1 489 ? 21.999 16.237 5.144 1.00 79.31 489 TYR A N 1
ATOM 4053 C CA . TYR A 1 489 ? 21.726 16.387 6.573 1.00 79.31 489 TYR A CA 1
ATOM 4054 C C . TYR A 1 489 ? 22.751 17.282 7.261 1.00 79.31 489 TYR A C 1
ATOM 4056 O O . TYR A 1 489 ? 23.476 16.852 8.158 1.00 79.31 489 TYR A O 1
ATOM 4064 N N . ARG A 1 490 ? 22.787 18.556 6.846 1.00 82.06 490 ARG A N 1
ATOM 4065 C CA . ARG A 1 490 ? 23.604 19.623 7.459 1.00 82.06 490 ARG A CA 1
ATOM 4066 C C . ARG A 1 490 ? 25.091 19.264 7.593 1.00 82.06 490 ARG A C 1
ATOM 4068 O O . ARG A 1 490 ? 25.719 19.642 8.575 1.00 82.06 490 ARG A O 1
ATOM 4075 N N . ASN A 1 491 ? 25.641 18.528 6.627 1.00 87.94 491 ASN A N 1
ATOM 4076 C CA . ASN A 1 491 ? 27.028 18.058 6.654 1.00 87.94 491 ASN A CA 1
ATOM 4077 C C . ASN A 1 491 ? 27.358 17.238 7.914 1.00 87.94 491 ASN A C 1
ATOM 4079 O O . ASN A 1 491 ? 28.447 17.357 8.468 1.00 87.94 491 ASN A O 1
ATOM 4083 N N . SER A 1 492 ? 26.418 16.411 8.382 1.00 94.50 492 SER A N 1
ATOM 4084 C CA . SER A 1 492 ? 26.678 15.479 9.485 1.00 94.50 492 SER A CA 1
ATOM 4085 C C . SER A 1 492 ? 27.804 14.517 9.099 1.00 94.50 492 SER A C 1
ATOM 4087 O O . SER A 1 492 ? 27.817 13.999 7.979 1.00 94.50 492 SER A O 1
ATOM 4089 N N . LEU A 1 493 ? 28.737 14.272 10.020 1.00 97.44 493 LEU A N 1
ATOM 4090 C CA . LEU A 1 493 ? 29.785 13.273 9.842 1.00 97.44 493 LEU A CA 1
ATOM 4091 C C . LEU A 1 493 ? 29.152 11.885 9.933 1.00 97.44 493 LEU A C 1
ATOM 4093 O O . LEU A 1 493 ? 28.419 11.584 10.879 1.00 97.44 493 LEU A O 1
ATOM 4097 N N . VAL A 1 494 ? 29.435 11.048 8.945 1.00 97.81 494 VAL A N 1
ATOM 4098 C CA . VAL A 1 494 ? 28.927 9.684 8.841 1.00 97.81 494 VAL A CA 1
ATOM 4099 C C . VAL A 1 494 ? 30.065 8.702 8.606 1.00 97.81 494 VAL A C 1
ATOM 4101 O O . VAL A 1 494 ? 31.085 9.037 8.002 1.00 97.81 494 VAL A O 1
ATOM 4104 N N . ARG A 1 495 ? 29.854 7.462 9.039 1.00 98.12 495 ARG A N 1
ATOM 4105 C CA . ARG A 1 495 ? 30.688 6.310 8.702 1.00 98.12 495 ARG A CA 1
ATOM 4106 C C . ARG A 1 495 ? 29.925 5.360 7.797 1.00 98.12 495 ARG A C 1
ATOM 4108 O O . ARG A 1 495 ? 28.782 5.014 8.096 1.00 98.12 495 ARG A O 1
ATOM 4115 N N . ILE A 1 496 ? 30.565 4.898 6.730 1.00 98.25 496 ILE A N 1
ATOM 4116 C CA . ILE A 1 496 ? 30.007 3.858 5.866 1.00 98.25 496 ILE A CA 1
ATOM 4117 C C . ILE A 1 496 ? 30.114 2.528 6.604 1.00 98.25 496 ILE A C 1
ATOM 4119 O O . ILE A 1 496 ? 31.217 2.041 6.845 1.00 98.25 496 ILE A O 1
ATOM 4123 N N . ILE A 1 497 ? 28.984 1.937 6.978 1.00 97.88 497 ILE A N 1
ATOM 4124 C CA . ILE A 1 497 ? 28.953 0.656 7.698 1.00 97.88 497 ILE A CA 1
ATOM 4125 C C . ILE A 1 497 ? 28.519 -0.507 6.804 1.00 97.88 497 ILE A C 1
ATOM 4127 O O . ILE A 1 497 ? 28.840 -1.655 7.098 1.00 97.88 497 ILE A O 1
ATOM 4131 N N . GLY A 1 498 ? 27.848 -0.236 5.684 1.00 97.31 498 GLY A N 1
ATOM 4132 C CA . GLY A 1 498 ? 27.433 -1.283 4.759 1.00 97.31 498 GLY A CA 1
ATOM 4133 C C . GLY A 1 498 ? 27.277 -0.806 3.324 1.00 97.31 498 GLY A C 1
ATOM 4134 O O . GLY A 1 498 ? 27.101 0.385 3.072 1.00 97.31 498 GLY A O 1
ATOM 4135 N N . ILE A 1 499 ? 27.339 -1.750 2.386 1.00 97.88 499 ILE A N 1
ATOM 4136 C CA . ILE A 1 499 ? 27.172 -1.497 0.949 1.00 97.88 499 ILE A CA 1
ATOM 4137 C C . ILE A 1 499 ? 26.101 -2.428 0.402 1.00 97.88 499 ILE A C 1
ATOM 4139 O O . ILE A 1 499 ? 26.225 -3.654 0.474 1.00 97.88 499 ILE A O 1
ATOM 4143 N N . GLN A 1 500 ? 25.045 -1.838 -0.134 1.00 96.25 500 GLN A N 1
ATOM 4144 C CA . GLN A 1 500 ? 23.934 -2.548 -0.741 1.00 96.25 500 GLN A CA 1
ATOM 4145 C C . GLN A 1 500 ? 24.312 -3.066 -2.143 1.00 96.25 500 GLN A C 1
ATOM 4147 O O . GLN A 1 500 ? 25.159 -2.478 -2.822 1.00 96.25 500 GLN A O 1
ATOM 4152 N N . PRO A 1 501 ? 23.666 -4.138 -2.628 1.00 91.75 501 PRO A N 1
ATOM 4153 C CA . PRO A 1 501 ? 23.865 -4.681 -3.968 1.00 91.75 501 PRO A CA 1
ATOM 4154 C C . PRO A 1 501 ? 23.739 -3.696 -5.125 1.00 91.75 501 PRO A C 1
ATOM 4156 O O . PRO A 1 501 ? 24.445 -3.820 -6.123 1.00 91.75 501 PRO A O 1
ATOM 4159 N N . ASN A 1 502 ? 22.834 -2.729 -4.992 1.00 89.19 502 ASN A N 1
ATOM 4160 C CA . ASN A 1 502 ? 22.581 -1.677 -5.975 1.00 89.19 502 ASN A CA 1
ATOM 4161 C C . ASN A 1 502 ? 23.625 -0.540 -5.919 1.00 89.19 502 ASN A C 1
ATOM 4163 O O . ASN A 1 502 ? 23.526 0.418 -6.680 1.00 89.19 502 ASN A O 1
ATOM 4167 N N . GLY A 1 503 ? 24.627 -0.637 -5.038 1.00 93.50 503 GLY A N 1
ATOM 4168 C CA . GLY A 1 503 ? 25.689 0.354 -4.873 1.00 93.50 503 GLY A CA 1
ATOM 4169 C C . GLY A 1 503 ? 25.361 1.501 -3.915 1.00 93.50 503 GLY A C 1
ATOM 4170 O O . GLY A 1 503 ? 26.187 2.403 -3.779 1.00 93.50 503 GLY A O 1
ATOM 4171 N N . LEU A 1 504 ? 24.201 1.478 -3.252 1.00 94.62 504 LEU A N 1
ATOM 4172 C CA . LEU A 1 504 ? 23.879 2.423 -2.183 1.00 94.62 504 LEU A CA 1
ATOM 4173 C C . LEU A 1 504 ? 24.599 2.052 -0.880 1.00 94.62 504 LEU A C 1
ATOM 4175 O O . LEU A 1 504 ? 25.027 0.913 -0.675 1.00 94.62 504 LEU A O 1
ATOM 4179 N N . TYR A 1 505 ? 24.715 3.020 0.022 1.00 97.31 505 TYR A N 1
ATOM 4180 C CA . TYR A 1 505 ? 25.439 2.878 1.279 1.00 97.31 505 TYR A CA 1
ATOM 4181 C C . TYR A 1 505 ? 24.495 2.847 2.478 1.00 97.31 505 TYR A C 1
ATOM 4183 O O . TYR A 1 505 ? 23.417 3.445 2.476 1.00 97.31 505 TYR A O 1
ATOM 4191 N N . ILE A 1 506 ? 24.944 2.159 3.521 1.00 96.94 506 ILE A N 1
ATOM 4192 C CA . ILE A 1 506 ? 24.396 2.241 4.869 1.00 96.94 506 ILE A CA 1
ATOM 4193 C C . ILE A 1 506 ? 25.354 3.080 5.706 1.00 96.94 506 ILE A C 1
ATOM 4195 O O . ILE A 1 506 ? 26.560 2.815 5.744 1.00 96.94 506 ILE A O 1
ATOM 4199 N N . LEU A 1 507 ? 24.802 4.079 6.379 1.00 97.25 507 LEU A N 1
ATOM 4200 C CA . LEU A 1 507 ? 25.522 5.068 7.160 1.00 97.25 507 LEU A CA 1
ATOM 4201 C C . LEU A 1 507 ? 25.259 4.871 8.650 1.00 97.25 507 LEU A C 1
ATOM 4203 O O . LEU A 1 507 ? 24.138 4.577 9.058 1.00 97.25 507 LEU A O 1
ATOM 4207 N N . SER A 1 508 ? 26.284 5.107 9.460 1.00 97.00 508 SER A N 1
ATOM 4208 C CA . SER A 1 508 ? 26.155 5.412 10.884 1.00 97.00 508 SER A CA 1
ATOM 4209 C C . SER A 1 508 ? 26.469 6.888 11.080 1.00 97.00 508 SER A C 1
ATOM 4211 O O . SER A 1 508 ? 27.552 7.335 10.700 1.00 97.00 508 SER A O 1
ATOM 4213 N N . PHE A 1 509 ? 25.546 7.651 11.655 1.00 96.38 509 PHE A N 1
ATOM 4214 C CA . PHE A 1 509 ? 25.740 9.076 11.913 1.00 96.38 509 PHE A CA 1
ATOM 4215 C C . PHE A 1 509 ? 26.570 9.267 13.184 1.00 96.38 509 PHE A C 1
ATOM 4217 O O . PHE A 1 509 ? 26.181 8.819 14.261 1.00 96.38 509 PHE A O 1
ATOM 4224 N N . GLU A 1 510 ? 27.722 9.923 13.062 1.00 97.50 510 GLU A N 1
ATOM 4225 C CA . GLU A 1 510 ? 28.637 10.190 14.178 1.00 97.50 510 GLU A CA 1
ATOM 4226 C C . GLU A 1 510 ? 28.375 11.566 14.808 1.00 97.50 510 GLU A C 1
ATOM 4228 O O . GLU A 1 510 ? 28.598 11.749 16.002 1.00 97.50 510 GLU A O 1
ATOM 4233 N N . THR A 1 511 ? 27.864 12.527 14.031 1.00 96.38 511 THR A N 1
ATOM 4234 C CA . THR A 1 511 ? 27.518 13.873 14.515 1.00 96.38 511 THR A CA 1
ATOM 4235 C C . THR A 1 511 ? 26.158 14.345 13.994 1.00 96.38 511 THR A C 1
ATOM 4237 O O . THR A 1 511 ? 25.515 13.686 13.175 1.00 96.38 511 THR A O 1
ATOM 4240 N N . GLY A 1 512 ? 25.708 15.505 14.482 1.00 92.88 512 GLY A N 1
ATOM 4241 C CA . GLY A 1 512 ? 24.464 16.139 14.052 1.00 92.88 512 GLY A CA 1
ATOM 4242 C C . GLY A 1 512 ? 23.212 15.601 14.761 1.00 92.88 512 GLY A C 1
ATOM 4243 O O . GLY A 1 512 ? 23.310 14.810 15.698 1.00 92.88 512 GLY A O 1
ATOM 4244 N N . PRO A 1 513 ? 22.009 16.026 14.330 1.00 86.75 513 PRO A N 1
ATOM 4245 C CA . PRO A 1 513 ? 20.745 15.678 14.992 1.00 86.75 513 PRO A CA 1
ATOM 4246 C C . PRO A 1 513 ? 20.388 14.184 14.923 1.00 86.75 513 PRO A C 1
ATOM 4248 O O . PRO A 1 513 ? 19.473 13.742 15.612 1.00 86.75 513 PRO A O 1
ATOM 4251 N N . TYR A 1 514 ? 21.103 13.409 14.104 1.00 88.81 514 TYR A N 1
ATOM 4252 C CA . TYR A 1 514 ? 20.920 11.965 13.955 1.00 88.81 514 TYR A CA 1
ATOM 4253 C C . TYR A 1 514 ? 22.074 11.156 14.561 1.00 88.81 514 TYR A C 1
ATOM 4255 O O . TYR A 1 514 ? 22.142 9.955 14.317 1.00 88.81 514 TYR A O 1
ATOM 4263 N N . ALA A 1 515 ? 22.974 11.776 15.335 1.00 95.50 515 ALA A N 1
ATOM 4264 C CA . ALA A 1 515 ? 24.105 11.084 15.951 1.00 95.50 515 ALA A CA 1
ATOM 4265 C C . ALA A 1 515 ? 23.661 9.810 16.698 1.00 95.50 515 ALA A C 1
ATOM 4267 O O . ALA A 1 515 ? 22.676 9.813 17.439 1.00 95.50 515 ALA A O 1
ATOM 4268 N N . GLY A 1 516 ? 24.373 8.708 16.462 1.00 91.06 516 GLY A N 1
ATOM 4269 C CA . GLY A 1 516 ? 24.067 7.382 17.005 1.00 91.06 516 GLY A CA 1
ATOM 4270 C C . GLY A 1 516 ? 23.021 6.584 16.217 1.00 91.06 516 GLY A C 1
ATOM 4271 O O . GLY A 1 516 ? 22.844 5.396 16.486 1.00 91.06 516 GLY A O 1
ATOM 4272 N N . ARG A 1 517 ? 22.348 7.186 15.228 1.00 92.00 517 ARG A N 1
ATOM 4273 C CA . ARG A 1 517 ? 21.392 6.484 14.359 1.00 92.00 517 ARG A CA 1
ATOM 4274 C C . ARG A 1 517 ? 22.074 5.910 13.121 1.00 92.00 517 ARG A C 1
ATOM 4276 O O . ARG A 1 517 ? 23.135 6.368 12.692 1.00 92.00 517 ARG A O 1
ATOM 4283 N N . ARG A 1 518 ? 21.426 4.908 12.532 1.00 94.25 518 ARG A N 1
ATOM 4284 C CA . ARG A 1 518 ? 21.787 4.332 11.233 1.00 94.25 518 ARG A CA 1
ATOM 4285 C C . ARG A 1 518 ? 20.768 4.758 10.185 1.00 94.25 518 ARG A C 1
ATOM 4287 O O . ARG A 1 518 ? 19.632 5.067 10.531 1.00 94.25 518 ARG A O 1
ATOM 4294 N N . GLY A 1 519 ? 21.190 4.783 8.930 1.00 90.00 519 GLY A N 1
ATOM 4295 C CA . GLY A 1 519 ? 20.290 4.967 7.799 1.00 90.00 519 GLY A CA 1
ATOM 4296 C C . GLY A 1 519 ? 20.804 4.250 6.560 1.00 90.00 519 GLY A C 1
ATOM 4297 O O . GLY A 1 519 ? 22.006 4.055 6.388 1.00 90.00 519 GLY A O 1
ATOM 4298 N N . GLU A 1 520 ? 19.892 3.900 5.676 1.00 91.81 520 GLU A N 1
ATOM 4299 C CA . GLU A 1 520 ? 20.114 3.095 4.481 1.00 91.81 520 GLU A CA 1
ATOM 4300 C C . GLU A 1 520 ? 19.760 3.858 3.193 1.00 91.81 520 GLU A C 1
ATOM 4302 O O . GLU A 1 520 ? 19.263 4.980 3.236 1.00 91.81 520 GLU A O 1
ATOM 4307 N N . ASN A 1 521 ? 20.030 3.246 2.035 1.00 90.62 521 ASN A N 1
ATOM 4308 C CA . ASN A 1 521 ? 19.696 3.775 0.705 1.00 90.62 521 ASN A CA 1
ATOM 4309 C C . ASN A 1 521 ? 20.398 5.097 0.329 1.00 90.62 521 ASN A C 1
ATOM 4311 O O . ASN A 1 521 ? 19.864 5.900 -0.438 1.00 90.62 521 ASN A O 1
ATOM 4315 N N . TRP A 1 522 ? 21.622 5.327 0.812 1.00 93.69 522 TRP A N 1
ATOM 4316 C CA . TRP A 1 522 ? 22.354 6.561 0.514 1.00 93.69 522 TRP A CA 1
ATOM 4317 C C . TRP A 1 522 ? 23.143 6.468 -0.781 1.00 93.69 522 TRP A C 1
ATOM 4319 O O . TRP A 1 522 ? 23.986 5.587 -0.945 1.00 93.69 522 TRP A O 1
ATOM 4329 N N . HIS A 1 523 ? 22.913 7.413 -1.687 1.00 95.94 523 HIS A N 1
ATOM 4330 C CA . HIS A 1 523 ? 23.692 7.524 -2.912 1.00 95.94 523 HIS A CA 1
ATOM 4331 C C . HIS A 1 523 ? 25.053 8.188 -2.652 1.00 95.94 523 HIS A C 1
ATOM 4333 O O . HIS A 1 523 ? 25.168 9.082 -1.811 1.00 95.94 523 HIS A O 1
ATOM 4339 N N . ALA A 1 524 ? 26.078 7.791 -3.414 1.00 95.50 524 ALA A N 1
ATOM 4340 C CA . ALA A 1 524 ? 27.437 8.332 -3.290 1.00 95.50 524 ALA A CA 1
ATOM 4341 C C . ALA A 1 524 ? 27.472 9.865 -3.421 1.00 95.50 524 ALA A C 1
ATOM 4343 O O . ALA A 1 524 ? 28.144 10.546 -2.660 1.00 95.50 524 ALA A O 1
ATOM 4344 N N . SER A 1 525 ? 26.641 10.417 -4.312 1.00 93.25 525 SER A N 1
ATOM 4345 C CA . SER A 1 525 ? 26.522 11.862 -4.560 1.00 93.25 525 SER A CA 1
ATOM 4346 C C . SER A 1 525 ? 26.078 12.693 -3.348 1.00 93.25 525 SER A C 1
ATOM 4348 O O . SER A 1 525 ? 26.214 13.919 -3.361 1.00 93.25 525 SER A O 1
ATOM 4350 N N . TYR A 1 526 ? 25.515 12.058 -2.316 1.00 94.38 526 TYR A N 1
ATOM 4351 C CA . TYR A 1 526 ? 25.140 12.722 -1.064 1.00 94.38 526 TYR A CA 1
ATOM 4352 C C . TYR A 1 526 ? 26.288 12.790 -0.059 1.00 94.38 526 TYR A C 1
ATOM 4354 O O . TYR A 1 526 ? 26.148 13.430 0.983 1.00 94.38 526 TYR A O 1
ATOM 4362 N N . LEU A 1 527 ? 27.411 12.148 -0.364 1.00 96.31 527 LEU A N 1
ATOM 4363 C CA . LEU A 1 527 ? 28.542 11.976 0.525 1.00 96.31 527 LEU A CA 1
ATOM 4364 C C . LEU A 1 527 ? 29.747 12.727 -0.032 1.00 96.31 527 LEU A C 1
ATOM 4366 O O . LEU A 1 527 ? 30.051 12.666 -1.220 1.00 96.31 527 LEU A O 1
ATOM 4370 N N . ILE A 1 528 ? 30.444 13.442 0.841 1.00 96.25 528 ILE A N 1
ATOM 4371 C CA . ILE A 1 528 ? 31.733 14.063 0.533 1.00 96.25 528 ILE A CA 1
ATOM 4372 C C . ILE A 1 528 ? 32.762 13.366 1.403 1.00 96.25 528 ILE A C 1
ATOM 4374 O O . ILE A 1 528 ? 32.608 13.352 2.623 1.00 96.25 528 ILE A O 1
ATOM 4378 N N . ARG A 1 529 ? 33.787 12.763 0.797 1.00 95.12 529 ARG A N 1
ATOM 4379 C CA . ARG A 1 529 ? 34.857 12.101 1.551 1.00 95.12 529 ARG A CA 1
ATOM 4380 C C . ARG A 1 529 ? 35.477 13.091 2.543 1.00 95.12 529 ARG A C 1
ATOM 4382 O O . ARG A 1 529 ? 35.707 14.244 2.182 1.00 95.12 529 ARG A O 1
ATOM 4389 N N . ARG A 1 530 ? 35.656 12.633 3.784 1.00 89.81 530 ARG A N 1
ATOM 4390 C CA . ARG A 1 530 ? 36.291 13.422 4.840 1.00 89.81 530 ARG A CA 1
ATOM 4391 C C . ARG A 1 530 ? 37.751 13.708 4.514 1.00 89.81 530 ARG A C 1
ATOM 4393 O O . ARG A 1 530 ? 38.411 12.791 3.972 1.00 89.81 530 ARG A O 1
#

Radius of gyration: 28.54 Å; chains: 1; bounding box: 75×88×87 Å

Secondary structure (DSSP, 8-state):
---SS---------------EEEEEEE-S-SSSTTEEEEEETTSBEEEEETT-HHHHHHHHHHHHHT-EEEEEES---SSBPEEEEEEEEEPP-----GGGTTS-B-TT--HHHHHH----S--TTTT--PPEESSHHHHHHHHHHS-----TTS-HHHHHHHHHHHHHHHH----EEEEEEE-HHHHHHHTBSBSEEEEEEEEETTTTEEEE--TTT-SS-EEHHHHHHHH-TT-PPPEE-SSHHHHHTTTTT-SEEEEEE-TT--SHHHHHHHHHH-----S-BHHHHHHHHHHHHGGG--S-----SSPPP-TTTSS--S--PPPP---PPPPPPPPPPPPPPPPPPP---S----TTPPPPTT-EEEETTTTSEEEEEEEE-TTSEEEEEE-SSTTTT-EEEEEEGGGEEESS-EETTEETT-EEEESSSTT-EEEEEEEETTS-EEEEETTS-EEEEE-GGGEEESSSB-SS-BTT-EEEETTTTTEEEEEEEE-TTS-EEEEE-SSTTTT-EEEEE-GGGEEE-